Protein AF-0000000080889566 (afdb_homodimer)

Radius of gyration: 36.76 Å; Cα contacts (8 Å, |Δi|>4): 1237; chains: 2; bounding box: 112×109×106 Å

Secondary structure (DSSP, 8-state):
-----------------------------------------------SSTTGGGGHHHHHHHHHTTGGGSSTT--------------------TTS--PPPPPTTSPPBSS-EEEEEEE-SHHHHHHHHHHHHHT--TTSEEEEEEES--THHHHSPPBTTEEEEEE-S-SHHHHHHHHHHHHHHHGGGGTBSEEEEEETTEE-----TT----HHHHHHTT--SSEEEEES-EE-GGGSS-EE-TTEEEEEHHHHHHHTTTTS-S--SSHHHHHHHHHHHHHHHHHTT-EEEESSHHHHT-TTHHHH------SSTTTBTTB---HHHHSSEE-SS-SSHHHHHHHHHHHHHTT--SHHHHSTTHHHHHHHHHHHHHH--/-----------------------------------------------SSTTGGGTHHHHHHHHHTTGGGSS----------------------TTS--PPPPPTTSPPBSS-EEEEEEE-SHHHHHHHHHHHHHT--TTSEEEEEEES--THHHHSPPBTTEEEEEE-S-SHHHHHHHHHHHHHHHGGGGTBSEEEEEETTEE-----TT----HHHHHHTT--SSEEEEES-EE-GGGSS-EE-TTEEEEEHHHHHHHTTTTS-S--SSHHHHHHHHHHHHHHHHHTT-EEEESSHHHHT-TTHHHH------SSTTTBTTB---HHHHSSEE-SS-SSHHHHHHHHHHHHHTT--SHHHHSTTHHHHHHHHHHHHHHT-

Sequence (762 aa):
MMQETISRPAPTLELDDSAEPFSLHLKLRKRHFTLSAAPLLRKRRPQLLLGIMWSILILMTLYIFHRERTAASTTLSQIPDSPSTLNSTPKCDSSCNPMPLPNPDGTLDDRPLVLYVYHEDDISWDNAMFFLKHGLHDGADFIFIINGRSAFKSEIPVANHIMVIQRENTCFDIGAYGEVLRANTSALLYKYKRFILMNSSVRGPFMPTWSSECWTDAYLSKVTETNKLVGISMNCRGASDPHVQAMFLAIDRTGLEVLIDDVISPCFATFDDRIRAEINMTTAIIKAGYTVTAFMTAFSSDPDYTHKCDHKDILHNNSYYEMNIHPYESIFHRANRNIFPHQLKMLTKWHEKANYSSQPYCGINRRYRLYHQTFDEDEENMMQETISRPAPTLELDDSAEPFSLHLKLRKRHFTLSAAPLLRKRRPQLLLGIMWSILILMTLYIFHRERTAASTTLSQIPDSPSTLNSTPKCDSSCNPMPLPNPDGTLDDRPLVLYVYHEDDISWDNAMFFLKHGLHDGADFIFIINGRSAFKSEIPVANHIMVIQRENTCFDIGAYGEVLRANTSALLYKYKRFILMNSSVRGPFMPTWSSECWTDAYLSKVTETNKLVGISMNCRGASDPHVQAMFLAIDRTGLEVLIDDVISPCFATFDDRIRAEINMTTAIIKAGYTVTAFMTAFSSDPDYTHKCDHKDILHNNSYYEMNIHPYESIFHRANRNIFPHQLKMLTKWHEKANYSSQPYCGINRRYRLYHQTFDEDEEN

Nearest PDB structures (foldseek):
  4ayl-assembly1_A  TM=5.643E-01  e=6.181E-05  Bacteroides ovatus
  5ggi-assembly1_A  TM=5.517E-01  e=2.903E-04  Homo sapiens
  5ggi-assembly2_B  TM=5.570E-01  e=2.565E-04  Homo sapiens
  5vcr-assembly2_B  TM=5.645E-01  e=6.903E-04  Homo sapiens
  8gh9-assembly1_D  TM=4.490E-01  e=2.465E-01  Homo sapiens

Organism: NCBI:txid3140254

Solvent-accessible surface area (backbone atoms only — not comparable to full-atom values): 43291 Å² total; per-residue (Å²): 132,88,78,88,85,77,85,68,82,84,80,82,83,82,84,80,82,87,90,78,89,90,74,87,37,83,35,64,69,20,79,32,86,64,82,83,74,79,73,67,82,74,83,76,72,87,70,75,72,87,62,68,71,69,66,61,65,62,61,60,67,62,57,67,73,61,61,81,71,65,72,86,67,70,83,80,66,82,72,80,72,77,72,74,78,75,73,65,64,79,74,55,55,91,80,35,60,78,75,70,67,44,40,90,85,64,49,60,38,88,47,32,37,36,41,38,34,36,54,88,46,74,63,24,49,54,19,44,54,47,21,66,62,27,49,53,40,72,36,34,34,37,37,39,35,32,34,37,88,58,74,63,67,77,70,55,73,91,47,95,51,42,40,53,41,58,43,73,71,54,26,60,64,60,19,45,52,24,51,63,45,48,37,80,85,27,21,51,58,48,22,29,44,34,38,33,44,32,36,27,56,36,32,35,66,38,73,39,73,59,63,74,72,24,73,69,54,36,48,46,69,61,42,48,98,55,25,33,39,32,22,43,37,61,30,14,51,58,54,48,72,44,19,45,45,70,60,34,33,25,31,30,42,72,41,44,62,72,31,47,78,72,47,27,46,55,68,36,88,42,70,67,52,45,51,49,33,38,37,41,48,39,49,50,44,43,74,73,72,31,44,70,50,39,30,38,58,69,46,56,29,33,97,58,30,78,79,64,42,48,51,47,66,30,86,30,58,46,43,40,91,75,30,61,82,48,43,56,44,40,30,48,28,70,59,80,51,59,46,55,51,67,59,54,51,51,53,51,50,26,42,58,56,45,61,50,56,30,36,76,44,36,16,66,66,27,61,53,45,66,52,42,60,57,44,54,59,52,70,75,98,139,93,80,75,91,92,94,88,91,80,85,88,82,87,78,91,84,82,87,78,89,88,78,88,72,90,77,84,90,72,88,38,87,56,52,57,52,44,72,54,85,77,84,71,74,90,72,73,74,86,62,68,73,69,64,61,67,63,59,63,68,60,59,68,73,62,61,82,69,67,70,88,68,70,81,84,66,82,73,79,74,75,72,74,78,77,71,66,64,79,73,56,57,89,80,35,61,78,74,70,67,44,41,92,84,64,50,61,39,87,48,32,38,35,39,38,35,36,54,87,46,74,62,23,50,54,20,44,54,47,21,65,61,27,48,50,40,73,38,35,34,38,37,38,37,32,35,36,89,59,76,61,69,77,71,55,73,90,46,96,50,44,42,53,42,57,44,71,73,55,26,61,64,59,20,46,52,24,51,62,44,47,38,81,83,26,23,52,59,48,20,29,44,35,39,34,41,32,36,26,54,36,32,36,66,38,72,40,74,58,62,73,71,24,71,70,53,38,48,46,68,60,42,46,98,55,26,32,38,30,22,42,39,61,30,15,51,58,54,48,74,43,17,46,46,70,60,36,34,24,30,30,41,72,40,42,63,72,31,47,79,71,47,28,46,55,70,37,88,45,70,68,54,45,52,48,33,37,38,42,49,39,49,51,44,44,73,73,72,32,43,71,51,38,28,39,58,69,45,56,30,32,96,57,31,79,79,65,42,48,52,47,66,31,85,31,59,46,42,38,89,73,30,62,82,49,42,55,45,40,29,48,28,72,61,80,51,59,46,56,51,67,59,54,52,51,54,50,51,28,42,59,57,45,61,51,57,30,36,75,44,37,16,66,66,27,62,55,46,64,51,40,59,58,44,53,58,52,69,76,96

Structure (mmCIF, N/CA/C/O backbone):
data_AF-0000000080889566-model_v1
#
loop_
_entity.id
_entity.type
_entity.pdbx_description
1 polymer 'Uncharacterized protein'
#
loop_
_atom_site.group_PDB
_atom_site.id
_atom_site.type_symbol
_atom_site.label_atom_id
_atom_site.label_alt_id
_atom_site.label_comp_id
_atom_site.label_asym_id
_atom_site.label_entity_id
_atom_site.label_seq_id
_atom_site.pdbx_PDB_ins_code
_atom_site.Cartn_x
_atom_site.Cartn_y
_atom_site.Cartn_z
_atom_site.occupancy
_atom_site.B_iso_or_equiv
_atom_site.auth_seq_id
_atom_site.auth_comp_id
_atom_site.auth_asym_id
_atom_site.auth_atom_id
_atom_site.pdbx_PDB_model_num
ATOM 1 N N . MET A 1 1 ? -56.469 39.688 17.547 1 18.39 1 MET A N 1
ATOM 2 C CA . MET A 1 1 ? -57.312 39.156 16.484 1 18.39 1 MET A CA 1
ATOM 3 C C . MET A 1 1 ? -56.969 39.781 15.133 1 18.39 1 MET A C 1
ATOM 5 O O . MET A 1 1 ? -57.438 39.312 14.094 1 18.39 1 MET A O 1
ATOM 9 N N . MET A 1 2 ? -56.375 40.969 14.984 1 18.41 2 MET A N 1
ATOM 10 C CA . MET A 1 2 ? -56.844 41.656 13.781 1 18.41 2 MET A CA 1
ATOM 11 C C . MET A 1 2 ? -56.281 41.031 12.523 1 18.41 2 MET A C 1
ATOM 13 O O . MET A 1 2 ? -55.281 40.25 12.602 1 18.41 2 MET A O 1
ATOM 17 N N . GLN A 1 3 ? -56.094 41.75 11.258 1 16.92 3 GLN A N 1
ATOM 18 C CA . GLN A 1 3 ? -56.656 41.938 9.914 1 16.92 3 GLN A CA 1
ATOM 19 C C . GLN A 1 3 ? -55.625 41.594 8.844 1 16.92 3 GLN A C 1
ATOM 21 O O . GLN A 1 3 ? -55.969 41.375 7.684 1 16.92 3 GLN A O 1
ATOM 26 N N . GLU A 1 4 ? -54.219 41.531 9.008 1 19.59 4 GLU A N 1
ATOM 27 C CA . GLU A 1 4 ? -53.656 42.188 7.836 1 19.59 4 GLU A CA 1
ATOM 28 C C . GLU A 1 4 ? -54 41.406 6.559 1 19.59 4 GLU A C 1
ATOM 30 O O . GLU A 1 4 ? -54.375 40.25 6.613 1 19.59 4 GLU A O 1
ATOM 35 N N . THR A 1 5 ? -53.094 41.594 5.441 1 19.69 5 THR A N 1
ATOM 36 C CA . THR A 1 5 ? -53 42.062 4.062 1 19.69 5 THR A CA 1
ATOM 37 C C . THR A 1 5 ? -53.031 40.875 3.086 1 19.69 5 THR A C 1
ATOM 39 O O . THR A 1 5 ? -52.125 40.031 3.117 1 19.69 5 THR A O 1
ATOM 42 N N . ILE A 1 6 ? -54.125 40.531 2.357 1 19.42 6 ILE A N 1
ATOM 43 C CA . ILE A 1 6 ? -54.562 39.438 1.501 1 19.42 6 ILE A CA 1
ATOM 44 C C . ILE A 1 6 ? -53.969 39.625 0.106 1 19.42 6 ILE A C 1
ATOM 46 O O . ILE A 1 6 ? -54.312 38.875 -0.823 1 19.42 6 ILE A O 1
ATOM 50 N N . SER A 1 7 ? -52.781 40.312 -0.107 1 17.02 7 SER A N 1
ATOM 51 C CA . SER A 1 7 ? -52.656 40.781 -1.488 1 17.02 7 SER A CA 1
ATOM 52 C C . SER A 1 7 ? -52.469 39.625 -2.449 1 17.02 7 SER A C 1
ATOM 54 O O . SER A 1 7 ? -51.469 38.906 -2.385 1 17.02 7 SER A O 1
ATOM 56 N N . ARG A 1 8 ? -53.469 39.062 -3.154 1 19.05 8 ARG A N 1
ATOM 57 C CA . ARG A 1 8 ? -53.594 37.906 -3.992 1 19.05 8 ARG A CA 1
ATOM 58 C C . ARG A 1 8 ? -53.156 38.156 -5.418 1 19.05 8 ARG A C 1
ATOM 60 O O . ARG A 1 8 ? -53.281 37.312 -6.297 1 19.05 8 ARG A O 1
ATOM 67 N N . PRO A 1 9 ? -52.219 39.25 -5.773 1 19.48 9 PRO A N 1
ATOM 68 C CA . PRO A 1 9 ? -52.719 39.656 -7.09 1 19.48 9 PRO A CA 1
ATOM 69 C C . PRO A 1 9 ? -52.688 38.5 -8.102 1 19.48 9 PRO A C 1
ATOM 71 O O . PRO A 1 9 ? -52.094 37.469 -7.855 1 19.48 9 PRO A O 1
ATOM 74 N N . ALA A 1 10 ? -52.688 38.969 -9.5 1 19.92 10 ALA A N 1
ATOM 75 C CA . ALA A 1 10 ? -53.375 38.781 -10.766 1 19.92 10 ALA A CA 1
ATOM 76 C C . ALA A 1 10 ? -52.656 37.75 -11.633 1 19.92 10 ALA A C 1
ATOM 78 O O . ALA A 1 10 ? -51.469 37.562 -11.5 1 19.92 10 ALA A O 1
ATOM 79 N N . PRO A 1 11 ? -53.281 37.188 -12.648 1 19.91 11 PRO A N 1
ATOM 80 C CA . PRO A 1 11 ? -53.312 35.938 -13.43 1 19.91 11 PRO A CA 1
ATOM 81 C C . PRO A 1 11 ? -52.344 35.938 -14.602 1 19.91 11 PRO A C 1
ATOM 83 O O . PRO A 1 11 ? -52.094 34.906 -15.219 1 19.91 11 PRO A O 1
ATOM 86 N N . THR A 1 12 ? -51.312 36.938 -14.781 1 19.17 12 THR A N 1
ATOM 87 C CA . THR A 1 12 ? -51.312 37.219 -16.219 1 19.17 12 THR A CA 1
ATOM 88 C C . THR A 1 12 ? -50.906 36 -17 1 19.17 12 THR A C 1
ATOM 90 O O . THR A 1 12 ? -50.188 35.125 -16.484 1 19.17 12 THR A O 1
ATOM 93 N N . LEU A 1 13 ? -51.125 36.094 -18.453 1 17.56 13 LEU A N 1
ATOM 94 C CA . LEU A 1 13 ? -51.406 35.312 -19.656 1 17.56 13 LEU A CA 1
ATOM 95 C C . LEU A 1 13 ? -50.125 34.812 -20.281 1 17.56 13 LEU A C 1
ATOM 97 O O . LEU A 1 13 ? -49.219 35.562 -20.594 1 17.56 13 LEU A O 1
ATOM 101 N N . GLU A 1 14 ? -49.688 33.594 -20.031 1 19.41 14 GLU A N 1
ATOM 102 C CA . GLU A 1 14 ? -48.594 32.781 -20.594 1 19.41 14 GLU A CA 1
ATOM 103 C C . GLU A 1 14 ? -48.781 32.594 -22.094 1 19.41 14 GLU A C 1
ATOM 105 O O . GLU A 1 14 ? -49.688 31.891 -22.531 1 19.41 14 GLU A O 1
ATOM 110 N N . LEU A 1 15 ? -48.5 33.781 -22.812 1 17 15 LEU A N 1
ATOM 111 C CA . LEU A 1 15 ? -48.688 33.625 -24.25 1 17 15 LEU A CA 1
ATOM 112 C C . LEU A 1 15 ? -47.812 32.469 -24.766 1 17 15 LEU A C 1
ATOM 114 O O . LEU A 1 15 ? -46.688 32.312 -24.328 1 17 15 LEU A O 1
ATOM 118 N N . ASP A 1 16 ? -48.406 31.656 -25.578 1 17.31 16 ASP A N 1
ATOM 119 C CA . ASP A 1 16 ? -48.312 30.359 -26.234 1 17.31 16 ASP A CA 1
ATOM 120 C C . ASP A 1 16 ? -47.188 30.328 -27.281 1 17.31 16 ASP A C 1
ATOM 122 O O . ASP A 1 16 ? -46.312 29.484 -27.234 1 17.31 16 ASP A O 1
ATOM 126 N N . ASP A 1 17 ? -47.625 30.578 -28.516 1 17.06 17 ASP A N 1
ATOM 127 C CA . ASP A 1 17 ? -47.688 29.641 -29.625 1 17.06 17 ASP A CA 1
ATOM 128 C C . ASP A 1 17 ? -46.438 29.734 -30.5 1 17.06 17 ASP A C 1
ATOM 130 O O . ASP A 1 17 ? -45.844 28.719 -30.828 1 17.06 17 ASP A O 1
ATOM 134 N N . SER A 1 18 ? -46.25 30.828 -31.469 1 16.39 18 SER A N 1
ATOM 135 C CA . SER A 1 18 ? -46.406 30.547 -32.906 1 16.39 18 SER A CA 1
ATOM 136 C C . SER A 1 18 ? -45.062 30.219 -33.562 1 16.39 18 SER A C 1
ATOM 138 O O . SER A 1 18 ? -44 30.438 -32.969 1 16.39 18 SER A O 1
ATOM 140 N N . ALA A 1 19 ? -44.875 30.781 -34.969 1 16.67 19 ALA A N 1
ATOM 141 C CA . ALA A 1 19 ? -44.781 30.219 -36.312 1 16.67 19 ALA A CA 1
ATOM 142 C C . ALA A 1 19 ? -43.312 30 -36.719 1 16.67 19 ALA A C 1
ATOM 144 O O . ALA A 1 19 ? -42.406 30.578 -36.125 1 16.67 19 ALA A O 1
ATOM 145 N N . GLU A 1 20 ? -42.969 30.328 -38 1 16.78 20 GLU A N 1
ATOM 146 C CA . GLU A 1 20 ? -42.656 29.5 -39.188 1 16.78 20 GLU A CA 1
ATOM 147 C C . GLU A 1 20 ? -41.188 29.703 -39.594 1 16.78 20 GLU A C 1
ATOM 149 O O . GLU A 1 20 ? -40.5 28.734 -39.938 1 16.78 20 GLU A O 1
ATOM 154 N N . PRO A 1 21 ? -40.375 30.969 -39.656 1 17.92 21 PRO A N 1
ATOM 155 C CA . PRO A 1 21 ? -40.156 31.172 -41.094 1 17.92 21 PRO A CA 1
ATOM 156 C C . PRO A 1 21 ? -39 30.312 -41.625 1 17.92 21 PRO A C 1
ATOM 158 O O . PRO A 1 21 ? -38.188 29.797 -40.844 1 17.92 21 PRO A O 1
ATOM 161 N N . PHE A 1 22 ? -38.688 30.516 -43.062 1 17.95 22 PHE A N 1
ATOM 162 C CA . PHE A 1 22 ? -38.375 29.953 -44.344 1 17.95 22 PHE A CA 1
ATOM 163 C C . PHE A 1 22 ? -36.875 29.859 -44.531 1 17.95 22 PHE A C 1
ATOM 165 O O . PHE A 1 22 ? -36.094 30.547 -43.844 1 17.95 22 PHE A O 1
ATOM 172 N N . SER A 1 23 ? -36.375 29.359 -45.781 1 16.94 23 SER A N 1
ATOM 173 C CA . SER A 1 23 ? -35.594 28.438 -46.594 1 16.94 23 SER A CA 1
ATOM 174 C C . SER A 1 23 ? -34.344 29.125 -47.156 1 16.94 23 SER A C 1
ATOM 176 O O . SER A 1 23 ? -33.469 28.469 -47.719 1 16.94 23 SER A O 1
ATOM 178 N N . LEU A 1 24 ? -33.875 30.469 -46.875 1 16.72 24 LEU A N 1
ATOM 179 C CA . LEU A 1 24 ? -33.344 30.938 -48.125 1 16.72 24 LEU A CA 1
ATOM 180 C C . LEU A 1 24 ? -32 30.234 -48.469 1 16.72 24 LEU A C 1
ATOM 182 O O . LEU A 1 24 ? -31.141 30.094 -47.594 1 16.72 24 LEU A O 1
ATOM 186 N N . HIS A 1 25 ? -31.828 29.766 -49.812 1 17.77 25 HIS A N 1
ATOM 187 C CA . HIS A 1 25 ? -31.094 28.938 -50.75 1 17.77 25 HIS A CA 1
ATOM 188 C C . HIS A 1 25 ? -29.797 29.625 -51.188 1 17.77 25 HIS A C 1
ATOM 190 O O . HIS A 1 25 ? -29.094 29.125 -52.062 1 17.77 25 HIS A O 1
ATOM 196 N N . LEU A 1 26 ? -29.125 30.641 -50.531 1 16.47 26 LEU A N 1
ATOM 197 C CA . LEU A 1 26 ? -28.328 31.312 -51.562 1 16.47 26 LEU A CA 1
ATOM 198 C C . LEU A 1 26 ? -27.141 30.453 -51.969 1 16.47 26 LEU A C 1
ATOM 200 O O . LEU A 1 26 ? -26.344 30.047 -51.125 1 16.47 26 LEU A O 1
ATOM 204 N N . LYS A 1 27 ? -27.047 30.016 -53.281 1 17.12 27 LYS A N 1
ATOM 205 C CA . LYS A 1 27 ? -26.219 29.188 -54.156 1 17.12 27 LYS A CA 1
ATOM 206 C C . LYS A 1 27 ? -24.922 29.906 -54.531 1 17.12 27 LYS A C 1
ATOM 208 O O . LYS A 1 27 ? -24.812 30.422 -55.625 1 17.12 27 LYS A O 1
ATOM 213 N N . LEU A 1 28 ? -24.328 30.844 -53.75 1 16.27 28 LEU A N 1
ATOM 214 C CA . LEU A 1 28 ? -23.391 31.625 -54.562 1 16.27 28 LEU A CA 1
ATOM 215 C C . LEU A 1 28 ? -22.312 30.75 -55.156 1 16.27 28 LEU A C 1
ATOM 217 O O . LEU A 1 28 ? -21.938 29.719 -54.562 1 16.27 28 LEU A O 1
ATOM 221 N N . ARG A 1 29 ? -21.703 31.281 -56.312 1 16.41 29 ARG A N 1
ATOM 222 C CA . ARG A 1 29 ? -21.016 31.078 -57.594 1 16.41 29 ARG A CA 1
ATOM 223 C C . ARG A 1 29 ? -19.516 30.891 -57.375 1 16.41 29 ARG A C 1
ATOM 225 O O . ARG A 1 29 ? -18.891 31.656 -56.656 1 16.41 29 ARG A O 1
ATOM 232 N N . LYS A 1 30 ? -18.953 29.828 -57.875 1 17.84 30 LYS A N 1
ATOM 233 C CA . LYS A 1 30 ? -17.703 29.062 -57.844 1 17.84 30 LYS A CA 1
ATOM 234 C C . LYS A 1 30 ? -16.609 29.766 -58.625 1 17.84 30 LYS A C 1
ATOM 236 O O . LYS A 1 30 ? -15.68 29.125 -59.125 1 17.84 30 LYS A O 1
ATOM 241 N N . ARG A 1 31 ? -16.516 31.188 -58.719 1 17.89 31 ARG A N 1
ATOM 242 C CA . ARG A 1 31 ? -15.656 31.531 -59.844 1 17.89 31 ARG A CA 1
ATOM 243 C C . ARG A 1 31 ? -14.227 31.062 -59.594 1 17.89 31 ARG A C 1
ATOM 245 O O . ARG A 1 31 ? -13.742 31.078 -58.469 1 17.89 31 ARG A O 1
ATOM 252 N N . HIS A 1 32 ? -13.562 30.516 -60.656 1 19.44 32 HIS A N 1
ATOM 253 C CA . HIS A 1 32 ? -12.461 29.641 -61.062 1 19.44 32 HIS A CA 1
ATOM 254 C C . HIS A 1 32 ? -11.133 30.391 -61.031 1 19.44 32 HIS A C 1
ATOM 256 O O . HIS A 1 32 ? -10.078 29.812 -61.281 1 19.44 32 HIS A O 1
ATOM 262 N N . PHE A 1 33 ? -10.906 31.672 -60.344 1 18.86 33 PHE A N 1
ATOM 263 C CA . PHE A 1 33 ? -9.789 32.312 -61.031 1 18.86 33 PHE A CA 1
ATOM 264 C C . PHE A 1 33 ? -8.492 31.531 -60.812 1 18.86 33 PHE A C 1
ATOM 266 O O . PHE A 1 33 ? -8.266 31.016 -59.719 1 18.86 33 PHE A O 1
ATOM 273 N N . THR A 1 34 ? -7.758 31.203 -61.906 1 19.53 34 THR A N 1
ATOM 274 C CA . THR A 1 34 ? -6.699 30.344 -62.438 1 19.53 34 THR A CA 1
ATOM 275 C C . THR A 1 34 ? -5.328 30.844 -61.969 1 19.53 34 THR A C 1
ATOM 277 O O . THR A 1 34 ? -4.328 30.125 -62.094 1 19.53 34 THR A O 1
ATOM 280 N N . LEU A 1 35 ? -5.141 32 -61.188 1 19.78 35 LEU A N 1
ATOM 281 C CA . LEU A 1 35 ? -3.895 32.625 -61.625 1 19.78 35 LEU A CA 1
ATOM 282 C C . LEU A 1 35 ? -2.699 31.75 -61.281 1 19.78 35 LEU A C 1
ATOM 284 O O . LEU A 1 35 ? -2.734 31.016 -60.281 1 19.78 35 LEU A O 1
ATOM 288 N N . SER A 1 36 ? -1.667 31.75 -62.188 1 20.41 36 SER A N 1
ATOM 289 C CA . SER A 1 36 ? -0.451 31.125 -62.688 1 20.41 36 SER A CA 1
ATOM 290 C C . SER A 1 36 ? 0.721 31.328 -61.75 1 20.41 36 SER A C 1
ATOM 292 O O . SER A 1 36 ? 1.081 32.469 -61.438 1 20.41 36 SER A O 1
ATOM 294 N N . ALA A 1 37 ? 0.915 30.406 -60.75 1 19.59 37 ALA A N 1
ATOM 295 C CA . ALA A 1 37 ? 1.68 30.328 -59.5 1 19.59 37 ALA A CA 1
ATOM 296 C C . ALA A 1 37 ? 3.176 30.203 -59.781 1 19.59 37 ALA A C 1
ATOM 298 O O . ALA A 1 37 ? 3.879 29.422 -59.125 1 19.59 37 ALA A O 1
ATOM 299 N N . ALA A 1 38 ? 3.652 30.797 -60.875 1 21.91 38 ALA A N 1
ATOM 300 C CA . ALA A 1 38 ? 4.938 30.203 -61.25 1 21.91 38 ALA A CA 1
ATOM 301 C C . ALA A 1 38 ? 6.012 30.562 -60.219 1 21.91 38 ALA A C 1
ATOM 303 O O . ALA A 1 38 ? 6.492 31.703 -60.156 1 21.91 38 ALA A O 1
ATOM 304 N N . PRO A 1 39 ? 5.797 30.203 -58.844 1 20.19 39 PRO A N 1
ATOM 305 C CA . PRO A 1 39 ? 6.594 30.922 -57.875 1 20.19 39 PRO A CA 1
ATOM 306 C C . PRO A 1 39 ? 8.062 30.5 -57.875 1 20.19 39 PRO A C 1
ATOM 308 O O . PRO A 1 39 ? 8.383 29.344 -57.562 1 20.19 39 PRO A O 1
ATOM 311 N N . LEU A 1 40 ? 8.758 30.906 -58.875 1 20.17 40 LEU A N 1
ATOM 312 C CA . LEU A 1 40 ? 10.141 30.484 -59.062 1 20.17 40 LEU A CA 1
ATOM 313 C C . LEU A 1 40 ? 11.016 30.891 -57.906 1 20.17 40 LEU A C 1
ATOM 315 O O . LEU A 1 40 ? 12.219 30.594 -57.875 1 20.17 40 LEU A O 1
ATOM 319 N N . LEU A 1 41 ? 10.523 31.75 -57 1 19.66 41 LEU A N 1
ATOM 320 C CA . LEU A 1 41 ? 11.555 32.625 -56.5 1 19.66 41 LEU A CA 1
ATOM 321 C C . LEU A 1 41 ? 12.594 31.875 -55.688 1 19.66 41 LEU A C 1
ATOM 323 O O . LEU A 1 41 ? 12.242 31.125 -54.781 1 19.66 41 LEU A O 1
ATOM 327 N N . ARG A 1 42 ? 13.773 31.859 -56.25 1 19.77 42 ARG A N 1
ATOM 328 C CA . ARG A 1 42 ? 15.133 31.391 -56 1 19.77 42 ARG A CA 1
ATOM 329 C C . ARG A 1 42 ? 15.609 31.766 -54.594 1 19.77 42 ARG A C 1
ATOM 331 O O . ARG A 1 42 ? 15.266 32.844 -54.094 1 19.77 42 ARG A O 1
ATOM 338 N N . LYS A 1 43 ? 16.234 30.812 -53.875 1 22.14 43 LYS A N 1
ATOM 339 C CA . LYS A 1 43 ? 16.656 30.359 -52.562 1 22.14 43 LYS A CA 1
ATOM 340 C C . LYS A 1 43 ? 17.719 31.281 -52 1 22.14 43 LYS A C 1
ATOM 342 O O . LYS A 1 43 ? 18.344 30.969 -50.969 1 22.14 43 LYS A O 1
ATOM 347 N N . ARG A 1 44 ? 17.969 32.531 -52.75 1 20.69 44 ARG A N 1
ATOM 348 C CA . ARG A 1 44 ? 19.344 32.906 -52.438 1 20.69 44 ARG A CA 1
ATOM 349 C C . ARG A 1 44 ? 19.5 33.188 -50.938 1 20.69 44 ARG A C 1
ATOM 351 O O . ARG A 1 44 ? 18.531 33.5 -50.25 1 20.69 44 ARG A O 1
ATOM 358 N N . ARG A 1 45 ? 20.766 33.281 -50.406 1 22.56 45 ARG A N 1
ATOM 359 C CA . ARG A 1 45 ? 21.672 33.062 -49.281 1 22.56 45 ARG A CA 1
ATOM 360 C C . ARG A 1 45 ? 21.641 34.281 -48.344 1 22.56 45 ARG A C 1
ATOM 362 O O . ARG A 1 45 ? 22.453 34.344 -47.406 1 22.56 45 ARG A O 1
ATOM 369 N N . PRO A 1 46 ? 20.484 35.156 -48.281 1 25.83 46 PRO A N 1
ATOM 370 C CA . PRO A 1 46 ? 20.906 36.469 -47.781 1 25.83 46 PRO A CA 1
ATOM 371 C C . PRO A 1 46 ? 21.344 36.438 -46.344 1 25.83 46 PRO A C 1
ATOM 373 O O . PRO A 1 46 ? 20.5 36.344 -45.438 1 25.83 46 PRO A O 1
ATOM 376 N N . GLN A 1 47 ? 22.406 35.625 -45.938 1 24.97 47 GLN A N 1
ATOM 377 C CA . GLN A 1 47 ? 22.891 35.406 -44.562 1 24.97 47 GLN A CA 1
ATOM 378 C C . GLN A 1 47 ? 23.188 36.719 -43.875 1 24.97 47 GLN A C 1
ATOM 380 O O . GLN A 1 47 ? 23.281 36.75 -42.656 1 24.97 47 GLN A O 1
ATOM 385 N N . LEU A 1 48 ? 23.766 37.688 -44.594 1 25.59 48 LEU A N 1
ATOM 386 C CA . LEU A 1 48 ? 24.781 38.562 -44 1 25.59 48 LEU A CA 1
ATOM 387 C C . LEU A 1 48 ? 24.141 39.531 -43 1 25.59 48 LEU A C 1
ATOM 389 O O . LEU A 1 48 ? 24.719 39.812 -41.969 1 25.59 48 LEU A O 1
ATOM 393 N N . LEU A 1 49 ? 23.047 40.25 -43.438 1 24.34 49 LEU A N 1
ATOM 394 C CA . LEU A 1 49 ? 23 41.625 -43.031 1 24.34 49 LEU A CA 1
ATOM 395 C C . LEU A 1 49 ? 22.484 41.781 -41.594 1 24.34 49 LEU A C 1
ATOM 397 O O . LEU A 1 49 ? 22.719 42.812 -40.969 1 24.34 49 LEU A O 1
ATOM 401 N N . LEU A 1 50 ? 21.594 40.844 -41.062 1 28.62 50 LEU A N 1
ATOM 402 C CA . LEU A 1 50 ? 20.766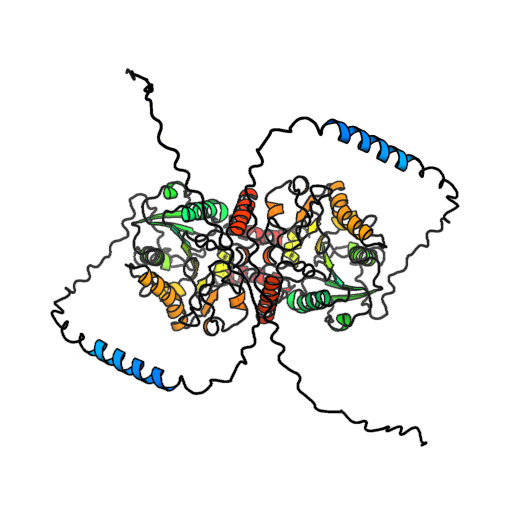 41.469 -40.031 1 28.62 50 LEU A CA 1
ATOM 403 C C . LEU A 1 50 ? 21.484 41.531 -38.719 1 28.62 50 LEU A C 1
ATOM 405 O O . LEU A 1 50 ? 21.359 40.625 -37.875 1 28.62 50 LEU A O 1
ATOM 409 N N . GLY A 1 51 ? 22.828 41.469 -38.688 1 27.41 51 GLY A N 1
ATOM 410 C CA . GLY A 1 51 ? 23.641 41.5 -37.469 1 27.41 51 GLY A CA 1
ATOM 411 C C . GLY A 1 51 ? 23.5 42.812 -36.688 1 27.41 51 GLY A C 1
ATOM 412 O O . GLY A 1 51 ? 23.516 42.812 -35.469 1 27.41 51 GLY A O 1
ATOM 413 N N . ILE A 1 52 ? 23.547 43.938 -37.406 1 30.81 52 ILE A N 1
ATOM 414 C CA . ILE A 1 52 ? 23.938 45.219 -36.875 1 30.81 52 ILE A CA 1
ATOM 415 C C . ILE A 1 52 ? 22.844 45.75 -35.938 1 30.81 52 ILE A C 1
ATOM 417 O O . ILE A 1 52 ? 23.141 46.344 -34.906 1 30.81 52 ILE A O 1
ATOM 421 N N . MET A 1 53 ? 21.516 45.469 -36.25 1 29.22 53 MET A N 1
ATOM 422 C CA . MET A 1 53 ? 20.547 46.344 -35.594 1 29.22 53 MET A CA 1
ATOM 423 C C . MET A 1 53 ? 20.297 45.938 -34.156 1 29.22 53 MET A C 1
ATOM 425 O O . MET A 1 53 ? 19.578 46.594 -33.438 1 29.22 53 MET A O 1
ATOM 429 N N . TRP A 1 54 ? 20.719 44.719 -33.781 1 31.2 54 TRP A N 1
ATOM 430 C CA . TRP A 1 54 ? 20.266 44.219 -32.469 1 31.2 54 TRP A CA 1
ATOM 431 C C . TRP A 1 54 ? 21.031 44.906 -31.344 1 31.2 54 TRP A C 1
ATOM 433 O O . TRP A 1 54 ? 20.703 44.75 -30.172 1 31.2 54 TRP A O 1
ATOM 443 N N . SER A 1 55 ? 22.219 45.531 -31.625 1 34.78 55 SER A N 1
ATOM 444 C CA . SER A 1 55 ? 23.047 46.156 -30.578 1 34.78 55 SER A CA 1
ATOM 445 C C . SER A 1 55 ? 22.344 47.344 -29.922 1 34.78 55 SER A C 1
ATOM 447 O O . SER A 1 55 ? 22.625 47.656 -28.781 1 34.78 55 SER A O 1
ATOM 449 N N . ILE A 1 56 ? 21.594 48.125 -30.766 1 37.41 56 ILE A N 1
ATOM 450 C CA . ILE A 1 56 ? 21.156 49.438 -30.312 1 37.41 56 ILE A CA 1
ATOM 451 C C . ILE A 1 56 ? 20.062 49.281 -29.25 1 37.41 56 ILE A C 1
ATOM 453 O O . ILE A 1 56 ? 20.047 50.031 -28.266 1 37.41 56 ILE A O 1
ATOM 457 N N . LEU A 1 57 ? 19.156 48.25 -29.375 1 34.59 57 LEU A N 1
ATOM 458 C CA . LEU A 1 57 ? 17.969 48.312 -28.531 1 34.59 57 LEU A CA 1
ATOM 459 C C . LEU A 1 57 ? 18.297 47.938 -27.094 1 34.59 57 LEU A C 1
ATOM 461 O O . LEU A 1 57 ? 17.531 48.188 -26.172 1 34.59 57 LEU A O 1
ATOM 465 N N . ILE A 1 58 ? 19.453 47.25 -26.828 1 37.34 58 ILE A N 1
ATOM 466 C CA . ILE A 1 58 ? 19.844 46.906 -25.469 1 37.34 58 ILE A CA 1
ATOM 467 C C . ILE A 1 58 ? 20.125 48.156 -24.656 1 37.34 58 ILE A C 1
ATOM 469 O O . ILE A 1 58 ? 19.75 48.25 -23.484 1 37.34 58 ILE A O 1
ATOM 473 N N . LEU A 1 59 ? 20.672 49.219 -25.266 1 37.5 59 LEU A N 1
ATOM 474 C CA . LEU A 1 59 ? 21.156 50.375 -24.547 1 37.5 59 LEU A CA 1
ATOM 475 C C . LEU A 1 59 ? 20 51.188 -23.984 1 37.5 59 LEU A C 1
ATOM 477 O O . LEU A 1 59 ? 20.109 51.812 -22.922 1 37.5 59 LEU A O 1
ATOM 481 N N . MET A 1 60 ? 18.875 51.281 -24.719 1 33.25 60 MET A N 1
ATOM 482 C CA . MET A 1 60 ? 17.828 52.219 -24.312 1 33.25 60 MET A CA 1
ATOM 483 C C . MET A 1 60 ? 17.125 51.719 -23.062 1 33.25 60 MET A C 1
ATOM 485 O O . MET A 1 60 ? 16.609 52.531 -22.281 1 33.25 60 MET A O 1
ATOM 489 N N . THR A 1 61 ? 16.859 50.406 -22.938 1 32.84 61 THR A N 1
ATOM 490 C CA . THR A 1 61 ? 16 50.031 -21.812 1 32.84 61 THR A CA 1
ATOM 491 C C . THR A 1 61 ? 16.75 50.156 -20.484 1 32.84 61 THR A C 1
ATOM 493 O O . THR A 1 61 ? 16.125 50.156 -19.422 1 32.84 61 THR A O 1
ATOM 496 N N . LEU A 1 62 ? 18.078 50.281 -20.453 1 36.31 62 LEU A N 1
ATOM 497 C CA . LEU A 1 62 ? 18.812 50.5 -19.203 1 36.31 62 LEU A CA 1
ATOM 498 C C . LEU A 1 62 ? 18.469 51.844 -18.609 1 36.31 62 LEU A C 1
ATOM 500 O O . LEU A 1 62 ? 18.547 52.031 -17.391 1 36.31 62 LEU A O 1
ATOM 504 N N . TYR A 1 63 ? 18.234 52.812 -19.516 1 31.41 63 TYR A N 1
ATOM 505 C CA . TYR A 1 63 ? 18.141 54.188 -19.062 1 31.41 63 TYR A CA 1
ATOM 506 C C . TYR A 1 63 ? 16.922 54.406 -18.156 1 31.41 63 TYR A C 1
ATOM 508 O O . TYR A 1 63 ? 16.984 55.156 -17.203 1 31.41 63 TYR A O 1
ATOM 516 N N . ILE A 1 64 ? 15.773 53.844 -18.562 1 30.59 64 ILE A N 1
ATOM 517 C CA . ILE A 1 64 ? 14.539 54.281 -17.922 1 30.59 64 ILE A CA 1
ATOM 518 C C . ILE A 1 64 ? 14.508 53.812 -16.469 1 30.59 64 ILE A C 1
ATOM 520 O O . ILE A 1 64 ? 13.922 54.469 -15.609 1 30.59 64 ILE A O 1
ATOM 524 N N . PHE A 1 65 ? 15.227 52.719 -16.141 1 30.95 65 PHE A N 1
ATOM 525 C CA . PHE A 1 65 ? 14.992 52.219 -14.789 1 30.95 65 PHE A CA 1
ATOM 526 C C . PHE A 1 65 ? 15.766 53.062 -13.773 1 30.95 65 PHE A C 1
ATOM 528 O O . PHE A 1 65 ? 15.703 52.781 -12.57 1 30.95 65 PHE A O 1
ATOM 535 N N . HIS A 1 66 ? 16.656 53.938 -14.242 1 27.98 66 HIS A N 1
ATOM 536 C CA . HIS A 1 66 ? 17.438 54.625 -13.219 1 27.98 66 HIS A CA 1
ATOM 537 C C . HIS A 1 66 ? 16.578 55.562 -12.398 1 27.98 66 HIS A C 1
ATOM 539 O O . HIS A 1 66 ? 16.984 56 -11.312 1 27.98 66 HIS A O 1
ATOM 545 N N . ARG A 1 67 ? 15.641 56.219 -13.133 1 25.61 67 ARG A N 1
ATOM 546 C CA . ARG A 1 67 ? 15.211 57.469 -12.5 1 25.61 67 ARG A CA 1
ATOM 547 C C . ARG A 1 67 ? 14.516 57.188 -11.172 1 25.61 67 ARG A C 1
ATOM 549 O O . ARG A 1 67 ? 14.625 57.969 -10.234 1 25.61 67 ARG A O 1
ATOM 556 N N . GLU A 1 68 ? 13.547 56.375 -11.18 1 27.14 68 GLU A N 1
ATOM 557 C CA . GLU A 1 68 ? 12.547 56.656 -10.156 1 27.14 68 GLU A CA 1
ATOM 558 C C . GLU A 1 68 ? 13.031 56.25 -8.773 1 27.14 68 GLU A C 1
ATOM 560 O O . GLU A 1 68 ? 12.258 56.25 -7.812 1 27.14 68 GLU A O 1
ATOM 565 N N . ARG A 1 69 ? 14.289 55.906 -8.586 1 26.09 69 ARG A N 1
ATOM 566 C CA . ARG A 1 69 ? 14.625 55.344 -7.285 1 26.09 69 ARG A CA 1
ATOM 567 C C . ARG A 1 69 ? 14.633 56.438 -6.207 1 26.09 69 ARG A C 1
ATOM 569 O O . ARG A 1 69 ? 14.93 56.156 -5.043 1 26.09 69 ARG A O 1
ATOM 576 N N . THR A 1 70 ? 14.703 57.625 -6.672 1 23.48 70 THR A N 1
ATOM 577 C CA . THR A 1 70 ? 15.242 58.469 -5.621 1 23.48 70 THR A CA 1
ATOM 578 C C . THR A 1 70 ? 14.32 58.469 -4.402 1 23.48 70 THR A C 1
ATOM 580 O O . THR A 1 70 ? 14.797 58.438 -3.266 1 23.48 70 THR A O 1
ATOM 583 N N . ALA A 1 71 ? 13.164 59.188 -4.645 1 22.77 71 ALA A N 1
ATOM 584 C CA . ALA A 1 71 ? 12.711 60.156 -3.631 1 22.77 71 ALA A CA 1
ATOM 585 C C . ALA A 1 71 ? 12.172 59.438 -2.4 1 22.77 71 ALA A C 1
ATOM 587 O O . ALA A 1 71 ? 11.852 60.062 -1.392 1 22.77 71 ALA A O 1
ATOM 588 N N . ALA A 1 72 ? 11.594 58.25 -2.473 1 24.8 72 ALA A N 1
ATOM 589 C CA . ALA A 1 72 ? 10.641 58 -1.388 1 24.8 72 ALA A CA 1
ATOM 590 C C . ALA A 1 72 ? 11.375 57.75 -0.072 1 24.8 72 ALA A C 1
ATOM 592 O O . ALA A 1 72 ? 11.734 56.625 0.228 1 24.8 72 ALA A O 1
ATOM 593 N N . SER A 1 73 ? 12.492 58.438 0.212 1 24.19 73 SER A N 1
ATOM 594 C CA . SER A 1 73 ? 13.258 58.188 1.432 1 24.19 73 SER A CA 1
ATOM 595 C C . SER A 1 73 ? 12.398 58.438 2.674 1 24.19 73 SER A C 1
ATOM 597 O O . SER A 1 73 ? 12.859 58.188 3.797 1 24.19 73 SER A O 1
ATOM 599 N N . THR A 1 74 ? 11.398 59.344 2.496 1 22.59 74 THR A N 1
ATOM 600 C CA . THR A 1 74 ? 11.242 60.125 3.713 1 22.59 74 THR A CA 1
ATOM 601 C C . THR A 1 74 ? 10.922 59.219 4.902 1 22.59 74 THR A C 1
ATOM 603 O O . THR A 1 74 ? 11.578 59.312 5.945 1 22.59 74 THR A O 1
ATOM 606 N N . THR A 1 75 ? 9.578 59.375 5.391 1 22.08 75 THR A N 1
ATOM 607 C CA . THR A 1 75 ? 9.078 59.594 6.738 1 22.08 75 THR A CA 1
ATOM 608 C C . THR A 1 75 ? 8.953 58.312 7.516 1 22.08 75 THR A C 1
ATOM 610 O O . THR A 1 75 ? 8.016 57.531 7.289 1 22.08 75 THR A O 1
ATOM 613 N N . LEU A 1 76 ? 9.914 57.5 7.676 1 22.55 76 LEU A N 1
ATOM 614 C CA . LEU A 1 76 ? 9.875 56.25 8.445 1 22.55 76 LEU A CA 1
ATOM 615 C C . LEU A 1 76 ? 9.422 56.531 9.875 1 22.55 76 LEU A C 1
ATOM 617 O O . LEU A 1 76 ? 10.227 56.938 10.719 1 22.55 76 LEU A O 1
ATOM 621 N N . SER A 1 77 ? 8.406 57.406 10.039 1 22.14 77 SER A N 1
ATOM 622 C CA . SER A 1 77 ? 8.133 57.75 11.43 1 22.14 77 SER A CA 1
ATOM 623 C C . SER A 1 77 ? 8 56.5 12.281 1 22.14 77 SER A C 1
ATOM 625 O O . SER A 1 77 ? 7.836 55.406 11.758 1 22.14 77 SER A O 1
ATOM 627 N N . GLN A 1 78 ? 7.73 56.719 13.672 1 23.09 78 GLN A N 1
ATOM 628 C CA . GLN A 1 78 ? 7.82 56.062 14.969 1 23.09 78 GLN A CA 1
ATOM 629 C C . GLN A 1 78 ? 6.828 54.906 15.062 1 23.09 78 GLN A C 1
ATOM 631 O O . GLN A 1 78 ? 5.613 55.094 15.023 1 23.09 78 GLN A O 1
ATOM 636 N N . ILE A 1 79 ? 7.031 53.812 14.414 1 26.33 79 ILE A N 1
ATOM 637 C CA . ILE A 1 79 ? 6.09 52.719 14.617 1 26.33 79 ILE A CA 1
ATOM 638 C C . ILE A 1 79 ? 5.938 52.438 16.109 1 26.33 79 ILE A C 1
ATOM 640 O O . ILE A 1 79 ? 6.93 52.25 16.812 1 26.33 79 ILE A O 1
ATOM 644 N N . PRO A 1 80 ? 4.848 52.969 16.641 1 26.7 80 PRO A N 1
ATOM 645 C CA . PRO A 1 80 ? 4.66 52.719 18.078 1 26.7 80 PRO A CA 1
ATOM 646 C C . PRO A 1 80 ? 4.867 51.25 18.469 1 26.7 80 PRO A C 1
ATOM 648 O O . PRO A 1 80 ? 4.629 50.375 17.656 1 26.7 80 PRO A O 1
ATOM 651 N N . ASP A 1 81 ? 5.77 50.969 19.422 1 25.77 81 ASP A N 1
ATOM 652 C CA . ASP A 1 81 ? 6.355 49.781 20.016 1 25.77 81 ASP A CA 1
ATOM 653 C C . ASP A 1 81 ? 5.27 48.844 20.562 1 25.77 81 ASP A C 1
ATOM 655 O O . ASP A 1 81 ? 5.57 47.781 21.062 1 25.77 81 ASP A O 1
ATOM 659 N N . SER A 1 82 ? 4.094 49.375 21.031 1 26.95 82 SER A N 1
ATOM 660 C CA . SER A 1 82 ? 3.555 48.531 22.078 1 26.95 82 SER A CA 1
ATOM 661 C C . SER A 1 82 ? 3.082 47.188 21.516 1 26.95 82 SER A C 1
ATOM 663 O O . SER A 1 82 ? 2.197 47.156 20.656 1 26.95 82 SER A O 1
ATOM 665 N N . PRO A 1 83 ? 3.908 46.219 21.391 1 28.08 83 PRO A N 1
ATOM 666 C CA . PRO A 1 83 ? 3.416 44.938 20.906 1 28.08 83 PRO A CA 1
ATOM 667 C C . PRO A 1 83 ? 2.178 44.469 21.672 1 28.08 83 PRO A C 1
ATOM 669 O O . PRO A 1 83 ? 2.176 44.438 22.906 1 28.08 83 PRO A O 1
ATOM 672 N N . SER A 1 84 ? 0.968 44.875 21.25 1 28.38 84 SER A N 1
ATOM 673 C CA . SER A 1 84 ? -0.212 44.25 21.844 1 28.38 84 SER A CA 1
ATOM 674 C C . SER A 1 84 ? -0.01 42.75 22.031 1 28.38 84 SER A C 1
ATOM 676 O O . SER A 1 84 ? 0.365 42.062 21.094 1 28.38 84 SER A O 1
ATOM 678 N N . THR A 1 85 ? 0.39 42.312 23.203 1 31.09 85 THR A N 1
ATOM 679 C CA . THR A 1 85 ? 0.372 40.938 23.688 1 31.09 85 THR A CA 1
ATOM 680 C C . THR A 1 85 ? -0.907 40.219 23.25 1 31.09 85 THR A C 1
ATOM 682 O O . THR A 1 85 ? -1.987 40.5 23.781 1 31.09 85 THR A O 1
ATOM 685 N N . LEU A 1 86 ? -1.143 40.062 22 1 31.89 86 LEU A N 1
ATOM 686 C CA . LEU A 1 86 ? -2.213 39.188 21.5 1 31.89 86 LEU A CA 1
ATOM 687 C C . LEU A 1 86 ? -2.244 37.875 22.25 1 31.89 86 LEU A C 1
ATOM 689 O O . LEU A 1 86 ? -1.646 36.875 21.812 1 31.89 86 LEU A O 1
ATOM 693 N N . ASN A 1 87 ? -1.96 37.906 23.531 1 32.78 87 ASN A N 1
ATOM 694 C CA . ASN A 1 87 ? -2.281 36.719 24.328 1 32.78 87 ASN A CA 1
ATOM 695 C C . ASN A 1 87 ? -3.725 36.281 24.109 1 32.78 87 ASN A C 1
ATOM 697 O O . ASN A 1 87 ? -4.562 36.406 25 1 32.78 87 ASN A O 1
ATOM 701 N N . SER A 1 88 ? -4.402 36.656 23.016 1 32.47 88 SER A N 1
ATOM 702 C CA . SER A 1 88 ? -5.789 36.219 22.984 1 32.47 88 SER A CA 1
ATOM 703 C C . SER A 1 88 ? -5.879 34.688 22.953 1 32.47 88 SER A C 1
ATOM 705 O O . SER A 1 88 ? -5.363 34.062 22.031 1 32.47 88 SER A O 1
ATOM 707 N N . THR A 1 89 ? -6.039 34.062 24.062 1 38.56 89 THR A N 1
ATOM 708 C CA . THR A 1 89 ? -6.527 32.688 24.141 1 38.56 89 THR A CA 1
ATOM 709 C C . THR A 1 89 ? -7.602 32.438 23.078 1 38.56 89 THR A C 1
ATOM 711 O O . THR A 1 89 ? -8.508 33.25 22.906 1 38.56 89 THR A O 1
ATOM 714 N N . PRO A 1 90 ? -7.188 31.766 22.031 1 42.91 90 PRO A N 1
ATOM 715 C CA . PRO A 1 90 ? -8.312 31.484 21.141 1 42.91 90 PRO A CA 1
ATOM 716 C C . PRO A 1 90 ? -9.633 31.328 21.891 1 42.91 90 PRO A C 1
ATOM 718 O O . PRO A 1 90 ? -9.688 30.656 22.938 1 42.91 90 PRO A O 1
ATOM 721 N N . LYS A 1 91 ? -10.516 32.375 21.891 1 40.47 91 LYS A N 1
ATOM 722 C CA . LYS A 1 91 ? -11.836 32.344 22.531 1 40.47 91 LYS A CA 1
ATOM 723 C C . LYS A 1 91 ? -12.641 31.125 22.062 1 40.47 91 LYS A C 1
ATOM 725 O O . LYS A 1 91 ? -13.156 31.125 20.938 1 40.47 91 LYS A O 1
ATOM 730 N N . CYS A 1 92 ? -12.203 29.891 22.453 1 41.5 92 CYS A N 1
ATOM 731 C CA . CYS A 1 92 ? -13.117 28.766 22.266 1 41.5 92 CYS A CA 1
ATOM 732 C C . CYS A 1 92 ? -14.492 29.078 22.828 1 41.5 92 CYS A C 1
ATOM 734 O O . CYS A 1 92 ? -14.609 29.578 23.953 1 41.5 92 CYS A O 1
ATOM 736 N N . ASP A 1 93 ? -15.438 29.25 22 1 39.16 93 ASP A N 1
ATOM 737 C CA . ASP A 1 93 ? -16.781 29.312 22.562 1 39.16 93 ASP A CA 1
ATOM 738 C C . ASP A 1 93 ? -17.016 28.188 23.578 1 39.16 93 ASP A C 1
ATOM 740 O O . ASP A 1 93 ? -16.281 27.188 23.578 1 39.16 93 ASP A O 1
ATOM 744 N N . SER A 1 94 ? -17.859 28.359 24.562 1 39 94 SER A N 1
ATOM 745 C CA . SER A 1 94 ? -18.266 27.5 25.656 1 39 94 SER A CA 1
ATOM 746 C C . SER A 1 94 ? -18.312 26.031 25.219 1 39 94 SER A C 1
ATOM 748 O O . SER A 1 94 ? -18.344 25.125 26.047 1 39 94 SER A O 1
ATOM 750 N N . SER A 1 95 ? -18.5 25.703 23.938 1 41.69 95 SER A N 1
ATOM 751 C CA . SER A 1 95 ? -18.719 24.312 23.547 1 41.69 95 SER A CA 1
ATOM 752 C C . SER A 1 95 ? -17.391 23.609 23.266 1 41.69 95 SER A C 1
ATOM 754 O O . SER A 1 95 ? -17.359 22.453 22.828 1 41.69 95 SER A O 1
ATOM 756 N N . CYS A 1 96 ? -16.328 24.344 23.219 1 46.62 96 CYS A N 1
ATOM 757 C CA . CYS A 1 96 ? -15.047 23.688 23 1 46.62 96 CYS A CA 1
ATOM 758 C C . CYS A 1 96 ? -14.648 22.828 24.203 1 46.62 96 CYS A C 1
ATOM 760 O O . CYS A 1 96 ? -14.68 23.312 25.328 1 46.62 96 CYS A O 1
ATOM 762 N N . ASN A 1 97 ? -14.758 21.562 24.109 1 52.22 97 ASN A N 1
ATOM 763 C CA . ASN A 1 97 ? -14.172 20.703 25.141 1 52.22 97 ASN A CA 1
ATOM 764 C C . ASN A 1 97 ? -12.805 21.234 25.578 1 52.22 97 ASN A C 1
ATOM 766 O O . ASN A 1 97 ? -12.047 21.766 24.766 1 52.22 97 ASN A O 1
ATOM 770 N N . PRO A 1 98 ? -12.688 21.344 26.812 1 60.59 98 PRO A N 1
ATOM 771 C CA . PRO A 1 98 ? -11.406 21.812 27.328 1 60.59 98 PRO A CA 1
ATOM 772 C C . PRO A 1 98 ? -10.211 21.109 26.672 1 60.59 98 PRO A C 1
ATOM 774 O O . PRO A 1 98 ? -10.297 19.922 26.344 1 60.59 98 PRO A O 1
ATOM 777 N N . MET A 1 99 ? -9.273 21.922 26.078 1 73.06 99 MET A N 1
ATOM 778 C CA . MET A 1 99 ? -8.016 21.391 25.562 1 73.06 99 MET A CA 1
ATOM 779 C C . MET A 1 99 ? -7.352 20.469 26.578 1 73.06 99 MET A C 1
ATOM 781 O O . MET A 1 99 ? -7.398 20.719 27.781 1 73.06 99 MET A O 1
ATOM 785 N N . PRO A 1 100 ? -6.887 19.391 26.109 1 77.25 100 PRO A N 1
ATOM 786 C CA . PRO A 1 100 ? -6.191 18.484 27.031 1 77.25 100 PRO A CA 1
ATOM 787 C C . PRO A 1 100 ? -5.043 19.172 27.781 1 77.25 100 PRO A C 1
ATOM 789 O O . PRO A 1 100 ? -4.355 20.031 27.203 1 77.25 100 PRO A O 1
ATOM 792 N N 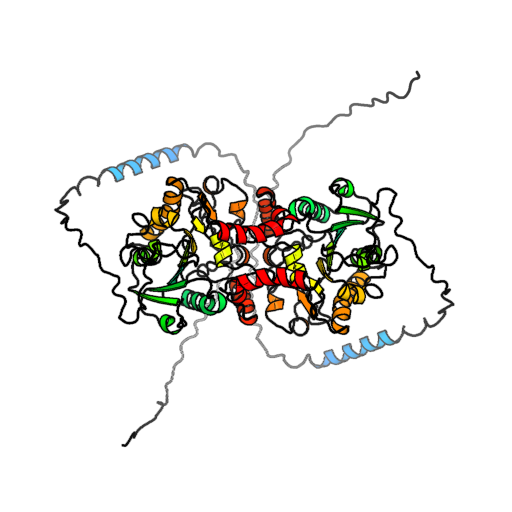. LEU A 1 101 ? -4.945 18.922 29.047 1 81.19 101 LEU A N 1
ATOM 793 C CA . LEU A 1 101 ? -3.854 19.406 29.875 1 81.19 101 LEU A CA 1
ATOM 794 C C . LEU A 1 101 ? -2.719 18.391 29.938 1 81.19 101 LEU A C 1
ATOM 796 O O . LEU A 1 101 ? -2.934 17.203 29.703 1 81.19 101 LEU A O 1
ATOM 800 N N . PRO A 1 102 ? -1.492 18.906 30.172 1 86.19 102 PRO A N 1
ATOM 801 C CA . PRO A 1 102 ? -0.396 17.953 30.359 1 86.19 102 PRO A CA 1
ATOM 802 C C . PRO A 1 102 ? -0.689 16.938 31.453 1 86.19 102 PRO A C 1
ATOM 804 O O . PRO A 1 102 ? -1.493 17.203 32.344 1 86.19 102 PRO A O 1
ATOM 807 N N . ASN A 1 103 ? -0.008 15.859 31.312 1 84 103 ASN A N 1
ATOM 808 C CA . ASN A 1 103 ? -0.14 14.875 32.375 1 84 103 ASN A CA 1
ATOM 809 C C . ASN A 1 103 ? 0.438 15.391 33.688 1 84 103 ASN A C 1
ATOM 811 O O . ASN A 1 103 ? 1.502 16.016 33.688 1 84 103 ASN A O 1
ATOM 815 N N . PRO A 1 104 ? -0.238 15.086 34.719 1 84.25 104 PRO A N 1
ATOM 816 C CA . PRO A 1 104 ? 0.224 15.594 36 1 84.25 104 PRO A CA 1
ATOM 817 C C . PRO A 1 104 ? 1.631 15.117 36.375 1 84.25 104 PRO A C 1
ATOM 819 O O . PRO A 1 104 ? 2.387 15.844 37 1 84.25 104 PRO A O 1
ATOM 822 N N . ASP A 1 105 ? 2.014 13.961 35.938 1 86.06 105 ASP A N 1
ATOM 823 C CA . ASP A 1 105 ? 3.314 13.406 36.281 1 86.06 105 ASP A CA 1
ATOM 824 C C . ASP A 1 105 ? 4.391 13.836 35.312 1 86.06 105 ASP A C 1
ATOM 826 O O . ASP A 1 105 ? 5.543 13.406 35.406 1 86.06 105 ASP A O 1
ATOM 830 N N . GLY A 1 106 ? 4.043 14.609 34.375 1 84.44 106 GLY A N 1
ATOM 831 C CA . GLY A 1 106 ? 5 15.156 33.438 1 84.44 106 GLY A CA 1
ATOM 832 C C . GLY A 1 106 ? 5.32 14.211 32.281 1 84.44 106 GLY A C 1
ATOM 833 O O . GLY A 1 106 ? 6.102 14.547 31.391 1 84.44 106 GLY A O 1
ATOM 834 N N . THR A 1 107 ? 4.68 13.07 32.375 1 87.25 107 THR A N 1
ATOM 835 C CA . THR A 1 107 ? 4.949 12.102 31.312 1 87.25 107 THR A CA 1
ATOM 836 C C . THR A 1 107 ? 4.172 12.453 30.047 1 87.25 107 THR A C 1
ATOM 838 O O . THR A 1 107 ? 3.16 13.156 30.109 1 87.25 107 THR A O 1
ATOM 841 N N . LEU A 1 108 ? 4.727 12.023 28.938 1 88.06 108 LEU A N 1
ATOM 842 C CA . LEU A 1 108 ? 4.074 12.25 27.641 1 88.06 108 LEU A CA 1
ATOM 843 C C . LEU A 1 108 ? 3.229 11.047 27.25 1 88.06 108 LEU A C 1
ATOM 845 O O . LEU A 1 108 ? 3.584 9.906 27.547 1 88.06 108 LEU A O 1
ATOM 849 N N . ASP A 1 109 ? 2.141 11.391 26.531 1 88.75 109 ASP A N 1
ATOM 850 C CA . ASP A 1 109 ? 1.244 10.336 26.078 1 88.75 109 ASP A CA 1
ATOM 851 C C . ASP A 1 109 ? 1.863 9.547 24.922 1 88.75 109 ASP A C 1
ATOM 853 O O . ASP A 1 109 ? 2.502 10.125 24.047 1 88.75 109 ASP A O 1
ATOM 857 N N . ASP A 1 110 ? 1.61 8.227 25 1 86.75 110 ASP A N 1
ATOM 858 C CA . ASP A 1 110 ? 2.023 7.379 23.891 1 86.75 110 ASP A CA 1
ATOM 859 C C . ASP A 1 110 ? 1.069 7.523 22.703 1 86.75 110 ASP A C 1
ATOM 861 O O . ASP A 1 110 ? 1.469 7.336 21.547 1 86.75 110 ASP A O 1
ATOM 865 N N . ARG A 1 111 ? -0.151 7.898 23.062 1 92.88 111 ARG A N 1
ATOM 866 C CA . ARG A 1 111 ? -1.134 8.156 22.016 1 92.88 111 ARG A CA 1
ATOM 867 C C . ARG A 1 111 ? -0.787 9.43 21.234 1 92.88 111 ARG A C 1
ATOM 869 O O . ARG A 1 111 ? -0.509 10.469 21.844 1 92.88 111 ARG A O 1
ATOM 876 N N . PRO A 1 112 ? -0.793 9.25 19.891 1 97.88 112 PRO A N 1
ATOM 877 C CA . PRO A 1 112 ? -0.502 10.453 19.125 1 97.88 112 PRO A CA 1
ATOM 878 C C . PRO A 1 112 ? -1.697 11.398 19.031 1 97.88 112 PRO A C 1
ATOM 880 O O . PRO A 1 112 ? -2.826 11.008 19.344 1 97.88 112 PRO A O 1
ATOM 883 N N . LEU A 1 113 ? -1.382 12.656 18.688 1 98.38 113 LEU A N 1
ATOM 884 C CA . LEU A 1 113 ? -2.416 13.664 18.469 1 98.38 113 LEU A CA 1
ATOM 885 C C . LEU A 1 113 ? -2.5 14.031 16.984 1 98.38 113 LEU A C 1
ATOM 887 O O . LEU A 1 113 ? -1.485 14.352 16.359 1 98.38 113 LEU A O 1
ATOM 891 N N . VAL A 1 114 ? -3.668 13.945 16.406 1 98.81 114 VAL A N 1
ATOM 892 C CA . VAL A 1 114 ? -3.93 14.375 15.039 1 98.81 114 VAL A CA 1
ATOM 893 C C . VAL A 1 114 ? -4.707 15.688 15.047 1 98.81 114 VAL A C 1
ATOM 895 O O . VAL A 1 114 ? -5.785 15.773 15.633 1 98.81 114 VAL A O 1
ATOM 898 N N . LEU A 1 115 ? -4.133 16.734 14.469 1 98.62 115 LEU A N 1
ATOM 899 C CA . LEU A 1 115 ? -4.848 17.969 14.211 1 98.62 115 LEU A CA 1
ATOM 900 C C . LEU A 1 115 ? -5.379 18 12.781 1 98.62 115 LEU A C 1
ATOM 902 O O . LEU A 1 115 ? -4.625 17.812 11.828 1 98.62 115 LEU A O 1
ATOM 906 N N . TYR A 1 116 ? -6.672 18.203 12.648 1 98.81 116 TYR A N 1
ATOM 907 C CA . TYR A 1 116 ? -7.34 18.312 11.359 1 98.81 116 TYR A CA 1
ATOM 908 C C . TYR A 1 116 ? -7.941 19.703 11.164 1 98.81 116 TYR A C 1
ATOM 910 O O . TYR A 1 116 ? -8.953 20.031 11.781 1 98.81 116 TYR A O 1
ATOM 918 N N . VAL A 1 117 ? -7.328 20.484 10.266 1 98.38 117 VAL A N 1
ATOM 919 C CA . VAL A 1 117 ? -7.816 21.828 10 1 98.38 117 VAL A CA 1
ATOM 920 C C . VAL A 1 117 ? -8.82 21.812 8.852 1 98.38 117 VAL A C 1
ATOM 922 O O . VAL A 1 117 ? -8.508 21.328 7.758 1 98.38 117 VAL A O 1
ATOM 925 N N . TYR A 1 118 ? -9.984 22.328 9.102 1 98.31 118 TYR A N 1
ATOM 926 C CA . TYR A 1 118 ? -11.078 22.344 8.133 1 98.31 118 TYR A CA 1
ATOM 927 C C . TYR A 1 118 ? -11.477 23.781 7.781 1 98.31 118 TYR A C 1
ATOM 929 O O . TYR A 1 118 ? -11.539 24.641 8.664 1 98.31 118 TYR A O 1
ATOM 937 N N . HIS A 1 119 ? -11.57 24.047 6.547 1 95.5 119 HIS A N 1
ATOM 938 C CA . HIS A 1 119 ? -12.273 25.219 6.055 1 95.5 119 HIS A CA 1
ATOM 939 C C . HIS A 1 119 ? -13.367 24.844 5.059 1 95.5 119 HIS A C 1
ATOM 941 O O . HIS A 1 119 ? -13.203 23.875 4.297 1 95.5 119 HIS A O 1
ATOM 947 N N . GLU A 1 120 ? -14.406 25.625 5 1 94 120 GLU A N 1
ATOM 948 C CA . GLU A 1 120 ? -15.594 25.234 4.254 1 94 120 GLU A CA 1
ATOM 949 C C . GLU A 1 120 ? -15.422 25.484 2.76 1 94 120 GLU A C 1
ATOM 951 O O . GLU A 1 120 ? -15.234 26.625 2.334 1 94 120 GLU A O 1
ATOM 956 N N . ASP A 1 121 ? -15.461 24.469 2.012 1 92.81 121 ASP A N 1
ATOM 957 C CA . ASP A 1 121 ? -15.703 24.406 0.573 1 92.81 121 ASP A CA 1
ATOM 958 C C . ASP A 1 121 ? -16.141 23 0.151 1 92.81 121 ASP A C 1
ATOM 960 O O . ASP A 1 121 ? -16.156 22.078 0.97 1 92.81 121 ASP A O 1
ATOM 964 N N . ASP A 1 122 ? -16.578 22.797 -1.055 1 91.94 122 ASP A N 1
ATOM 965 C CA . ASP A 1 122 ? -17.203 21.547 -1.483 1 91.94 122 ASP A CA 1
ATOM 966 C C . ASP A 1 122 ? -16.219 20.391 -1.381 1 91.94 122 ASP A C 1
ATOM 968 O O . ASP A 1 122 ? -16.547 19.328 -0.848 1 91.94 122 ASP A O 1
ATOM 972 N N . ILE A 1 123 ? -15.047 20.562 -1.848 1 96.56 123 ILE A N 1
ATOM 973 C CA . ILE A 1 123 ? -14.047 19.5 -1.857 1 96.56 123 ILE A CA 1
ATOM 974 C C . ILE A 1 123 ? -13.625 19.172 -0.427 1 96.56 123 ILE A C 1
ATOM 976 O O . ILE A 1 123 ? -13.5 18 -0.062 1 96.56 123 ILE A O 1
ATOM 980 N N . SER A 1 124 ? -13.406 20.203 0.382 1 97.5 124 SER A N 1
ATOM 981 C CA . SER A 1 124 ? -13.055 20 1.784 1 97.5 124 SER A CA 1
ATOM 982 C C . SER A 1 124 ? -14.148 19.234 2.523 1 97.5 124 SER A C 1
ATOM 984 O O . SER A 1 124 ? -13.859 18.391 3.367 1 97.5 124 SER A O 1
ATOM 986 N N . TRP A 1 125 ? -15.414 19.594 2.217 1 98.06 125 TRP A N 1
ATOM 987 C CA . TRP A 1 125 ? -16.531 18.891 2.84 1 98.06 125 TRP A CA 1
ATOM 988 C C . TRP A 1 125 ? -16.453 17.391 2.539 1 98.06 125 TRP A C 1
ATOM 990 O O . TRP A 1 125 ? -16.5 16.562 3.455 1 98.06 125 TRP A O 1
ATOM 1000 N N . ASP A 1 126 ? -16.281 17.031 1.281 1 98.31 126 ASP A N 1
ATOM 1001 C CA . ASP A 1 126 ? -16.203 15.625 0.873 1 98.31 126 ASP A CA 1
ATOM 1002 C C . ASP A 1 126 ? -15.023 14.922 1.532 1 98.31 126 ASP A C 1
ATOM 1004 O O . ASP A 1 126 ? -15.148 13.789 2.008 1 98.31 126 ASP A O 1
ATOM 1008 N N . ASN A 1 127 ? -13.898 15.594 1.539 1 98.81 127 ASN A N 1
ATOM 1009 C CA . ASN A 1 127 ? -12.695 15.023 2.141 1 98.81 127 ASN A CA 1
ATOM 1010 C C . ASN A 1 127 ? -12.883 14.773 3.633 1 98.81 127 ASN A C 1
ATOM 1012 O O . ASN A 1 127 ? -12.5 13.719 4.141 1 98.81 127 ASN A O 1
ATOM 1016 N N . ALA A 1 128 ? -13.469 15.773 4.305 1 98.75 128 ALA A N 1
ATOM 1017 C CA . ALA A 1 128 ? -13.672 15.68 5.746 1 98.75 128 ALA A CA 1
ATOM 1018 C C . ALA A 1 128 ? -14.672 14.578 6.09 1 98.75 128 ALA A C 1
ATOM 1020 O O . ALA A 1 128 ? -14.469 13.82 7.047 1 98.75 128 ALA A O 1
ATOM 1021 N N . MET A 1 129 ? -15.75 14.469 5.293 1 98.69 129 MET A N 1
ATOM 1022 C CA . MET A 1 129 ? -16.734 13.414 5.523 1 98.69 129 MET A CA 1
ATOM 1023 C C . MET A 1 129 ? -16.109 12.039 5.32 1 98.69 129 MET A C 1
ATOM 1025 O O . MET A 1 129 ? -16.359 11.125 6.109 1 98.69 129 MET A O 1
ATOM 1029 N N . PHE A 1 130 ? -15.32 11.906 4.293 1 98.81 130 PHE A N 1
ATOM 1030 C CA . PHE A 1 130 ? -14.586 10.664 4.051 1 98.81 130 PHE A CA 1
ATOM 1031 C C . PHE A 1 130 ? -13.68 10.336 5.23 1 98.81 130 PHE A C 1
ATOM 1033 O O . PHE A 1 130 ? -13.633 9.188 5.676 1 98.81 130 PHE A O 1
ATOM 1040 N N . PHE A 1 131 ? -13.008 11.328 5.766 1 98.94 131 PHE A N 1
ATOM 1041 C CA . PHE A 1 131 ? -12.094 11.141 6.883 1 98.94 131 PHE A CA 1
ATOM 1042 C C . PHE A 1 131 ? -12.852 10.711 8.133 1 98.94 131 PHE A C 1
ATOM 1044 O O . PHE A 1 131 ? -12.398 9.82 8.859 1 98.94 131 PHE A O 1
ATOM 1051 N N . LEU A 1 132 ? -13.945 11.352 8.43 1 98.81 132 LEU A N 1
ATOM 1052 C CA . LEU A 1 132 ? -14.742 10.984 9.594 1 98.81 132 LEU A CA 1
ATOM 1053 C C . LEU A 1 132 ? -15.156 9.516 9.539 1 98.81 132 LEU A C 1
ATOM 1055 O O . LEU A 1 132 ? -15.133 8.82 10.555 1 98.81 132 LEU A O 1
ATOM 1059 N N . LYS A 1 133 ? -15.438 9.07 8.367 1 98.5 133 LYS A N 1
ATOM 1060 C CA . LYS A 1 133 ? -15.945 7.715 8.203 1 98.5 133 LYS A CA 1
ATOM 1061 C C . LYS A 1 133 ? -14.812 6.695 8.227 1 98.5 133 LYS A C 1
ATOM 1063 O O . LYS A 1 133 ? -14.953 5.609 8.789 1 98.5 133 LYS A O 1
ATOM 1068 N N . HIS A 1 134 ? -13.688 7.035 7.664 1 98.69 134 HIS A N 1
ATOM 1069 C CA . HIS A 1 134 ? -12.703 6.004 7.344 1 98.69 134 HIS A CA 1
ATOM 1070 C C . HIS A 1 134 ? -11.398 6.23 8.102 1 98.69 134 HIS A C 1
ATOM 1072 O O . HIS A 1 134 ? -10.57 5.324 8.203 1 98.69 134 HIS A O 1
ATOM 1078 N N . GLY A 1 135 ? -11.188 7.422 8.625 1 98.75 135 GLY A N 1
ATOM 1079 C CA . GLY A 1 135 ? -9.875 7.754 9.156 1 98.75 135 GLY A CA 1
ATOM 1080 C C . GLY A 1 135 ? -9.828 7.754 10.672 1 98.75 135 GLY A C 1
ATOM 1081 O O . GLY A 1 135 ? -8.75 7.605 11.258 1 98.75 135 GLY A O 1
ATOM 1082 N N . LEU A 1 136 ? -10.961 7.902 11.391 1 98.69 136 LEU A N 1
ATOM 1083 C CA . LEU A 1 136 ? -11 8 12.844 1 98.69 136 LEU A CA 1
ATOM 1084 C C . LEU A 1 136 ? -10.727 6.641 13.484 1 98.69 136 LEU A C 1
ATOM 1086 O O . LEU A 1 136 ? -11.102 5.605 12.938 1 98.69 136 LEU A O 1
ATOM 1090 N N . HIS A 1 137 ? -10.086 6.633 14.547 1 98.12 137 HIS A N 1
ATOM 1091 C CA . HIS A 1 137 ? -9.844 5.469 15.391 1 98.12 137 HIS A CA 1
ATOM 1092 C C . HIS A 1 137 ? -9.5 5.887 16.812 1 98.12 137 HIS A C 1
ATOM 1094 O O . HIS A 1 137 ? -9.125 7.035 17.062 1 98.12 137 HIS A O 1
ATOM 1100 N N . ASP A 1 138 ? -9.555 4.992 17.797 1 97 138 ASP A N 1
ATOM 1101 C CA . ASP A 1 138 ? -9.391 5.383 19.203 1 97 138 ASP A CA 1
ATOM 1102 C C . ASP A 1 138 ? -7.957 5.16 19.672 1 97 138 ASP A C 1
ATOM 1104 O O . ASP A 1 138 ? -7.66 5.281 20.859 1 97 138 ASP A O 1
ATOM 1108 N N . GLY A 1 139 ? -7.098 4.852 18.688 1 96.94 139 GLY A N 1
ATOM 1109 C CA . GLY A 1 139 ? -5.684 4.75 19.016 1 96.94 139 GLY A CA 1
ATOM 1110 C C . GLY A 1 139 ? -4.969 6.09 18.984 1 96.94 139 GLY A C 1
ATOM 1111 O O . GLY A 1 139 ? -3.783 6.172 19.312 1 96.94 139 GLY A O 1
ATOM 1112 N N . ALA A 1 140 ? -5.695 7.148 18.594 1 97.5 140 ALA A N 1
ATOM 1113 C CA . ALA A 1 140 ? -5.188 8.516 18.578 1 97.5 140 ALA A CA 1
ATOM 1114 C C . ALA A 1 140 ? -6.219 9.492 19.125 1 97.5 140 ALA A C 1
ATOM 1116 O O . ALA A 1 140 ? -7.406 9.164 19.219 1 97.5 140 ALA A O 1
ATOM 1117 N N . ASP A 1 141 ? -5.727 10.586 19.609 1 97.12 141 ASP A N 1
ATOM 1118 C CA . ASP A 1 141 ? -6.609 11.719 19.859 1 97.12 141 ASP A CA 1
ATOM 1119 C C . ASP A 1 141 ? -6.723 12.617 18.641 1 97.12 141 ASP A C 1
ATOM 1121 O O . ASP A 1 141 ? -5.77 12.75 17.875 1 97.12 141 ASP A O 1
ATOM 1125 N N . PHE A 1 142 ? -7.918 13.18 18.469 1 98.25 142 PHE A N 1
ATOM 1126 C CA . PHE A 1 142 ? -8.188 14.031 17.312 1 98.25 142 PHE A CA 1
ATOM 1127 C C . PHE A 1 142 ? -8.695 15.398 17.75 1 98.25 142 PHE A C 1
ATOM 1129 O O . PHE A 1 142 ? -9.562 15.492 18.625 1 98.25 142 PHE A O 1
ATOM 1136 N N . ILE A 1 143 ? -8.094 16.422 17.219 1 97.94 143 ILE A N 1
ATOM 1137 C CA . ILE A 1 143 ? -8.648 17.766 17.328 1 97.94 143 ILE A CA 1
ATOM 1138 C C . ILE A 1 143 ? -9.023 18.297 15.953 1 97.94 143 ILE A C 1
ATOM 1140 O O . ILE A 1 143 ? -8.156 18.469 15.094 1 97.94 143 ILE A O 1
ATOM 1144 N N . PHE A 1 144 ? -10.281 18.516 15.766 1 98.38 144 PHE A N 1
ATOM 1145 C CA . PHE A 1 144 ? -10.758 19.203 14.57 1 98.38 144 PHE A CA 1
ATOM 1146 C C . PHE A 1 144 ? -10.773 20.719 14.773 1 98.38 144 PHE A C 1
ATOM 1148 O O . PHE A 1 144 ? -11.445 21.219 15.68 1 98.38 144 PHE A O 1
ATOM 1155 N N . ILE A 1 145 ? -9.977 21.391 13.977 1 97.56 145 ILE A N 1
ATOM 1156 C CA . ILE A 1 145 ? -9.922 22.859 13.984 1 97.56 145 ILE A CA 1
ATOM 1157 C C . ILE A 1 145 ? -10.75 23.406 12.836 1 97.56 145 ILE A C 1
ATOM 1159 O O . ILE A 1 145 ? -10.344 23.328 11.672 1 97.56 145 ILE A O 1
ATOM 1163 N N . ILE A 1 146 ? -11.883 23.969 13.164 1 97.44 146 ILE A N 1
ATOM 1164 C CA . ILE A 1 146 ? -12.805 24.469 12.148 1 97.44 146 ILE A CA 1
ATOM 1165 C C . ILE A 1 146 ? -12.602 25.969 11.969 1 97.44 146 ILE A C 1
ATOM 1167 O O . ILE A 1 146 ? -12.898 26.75 12.875 1 97.44 146 ILE A O 1
ATOM 1171 N N . ASN A 1 147 ? -12.039 26.312 10.812 1 95.81 147 ASN A N 1
ATOM 1172 C CA . ASN A 1 147 ? -11.891 27.719 10.461 1 95.81 147 ASN A CA 1
ATOM 1173 C C . ASN A 1 147 ? -13.188 28.297 9.883 1 95.81 147 ASN A C 1
ATOM 1175 O O . ASN A 1 147 ? -13.578 27.953 8.766 1 95.81 147 ASN A O 1
ATOM 1179 N N . GLY A 1 148 ? -13.805 29.188 10.609 1 93.38 148 GLY A N 1
ATOM 1180 C CA . GLY A 1 148 ? -15.07 29.766 10.18 1 93.38 148 GLY A CA 1
ATOM 1181 C C . GLY A 1 148 ? -16.281 28.984 10.672 1 93.38 148 GLY A C 1
ATOM 1182 O O . GLY A 1 148 ? -16.141 28.062 11.469 1 93.38 148 GLY A O 1
ATOM 1183 N N . ARG A 1 149 ? -17.438 29.469 10.234 1 90.12 149 ARG A N 1
ATOM 1184 C CA . ARG A 1 149 ? -18.688 28.781 10.578 1 90.12 149 ARG A CA 1
ATOM 1185 C C . ARG A 1 149 ? -19 27.688 9.555 1 90.12 149 ARG A C 1
ATOM 1187 O O . ARG A 1 149 ? -18.812 27.875 8.359 1 90.12 149 ARG A O 1
ATOM 1194 N N . SER A 1 150 ? -19.297 26.531 10.094 1 92.69 150 SER A N 1
ATOM 1195 C CA . SER A 1 150 ? -19.609 25.422 9.195 1 92.69 150 SER A CA 1
ATOM 1196 C C . SER A 1 150 ? -20.516 24.406 9.875 1 92.69 150 SER A C 1
ATOM 1198 O O . SER A 1 150 ? -20.422 24.172 11.078 1 92.69 150 SER A O 1
ATOM 1200 N N . ALA A 1 151 ? -21.391 23.844 9.039 1 93.94 151 ALA A N 1
ATOM 1201 C CA . ALA A 1 151 ? -22.234 22.734 9.5 1 93.94 151 ALA A CA 1
ATOM 1202 C C . ALA A 1 151 ? -21.406 21.484 9.781 1 93.94 151 ALA A C 1
ATOM 1204 O O . ALA A 1 151 ? -21.891 20.547 10.422 1 93.94 151 ALA A O 1
ATOM 1205 N N . PHE A 1 152 ? -20.188 21.516 9.367 1 96.69 152 PHE A N 1
ATOM 1206 C CA . PHE A 1 152 ? -19.297 20.375 9.562 1 96.69 152 PHE A CA 1
ATOM 1207 C C . PHE A 1 152 ? -19.141 20.047 11.039 1 96.69 152 PHE A C 1
ATOM 1209 O O . PHE A 1 152 ? -18.984 18.891 11.414 1 96.69 152 PHE A O 1
ATOM 1216 N N . LYS A 1 153 ? -19.203 21.016 11.875 1 95.69 153 LYS A N 1
ATOM 1217 C CA . LYS A 1 153 ? -19.062 20.828 13.32 1 95.69 153 LYS A CA 1
ATOM 1218 C C . LYS A 1 153 ? -20.062 19.781 13.828 1 95.69 153 LYS A C 1
ATOM 1220 O O . LYS A 1 153 ? -19.719 18.969 14.688 1 95.69 153 LYS A O 1
ATOM 1225 N N . SER A 1 154 ? -21.25 19.781 13.266 1 96.12 154 SER A N 1
ATOM 1226 C CA . SER A 1 154 ? -22.312 18.906 13.734 1 96.12 154 SER A CA 1
ATOM 1227 C C . SER A 1 154 ? -22.094 17.469 13.234 1 96.12 154 SER A C 1
ATOM 1229 O O . SER A 1 154 ? -22.719 16.531 13.742 1 96.12 154 SER A O 1
ATOM 1231 N N . GLU A 1 155 ? -21.266 17.312 12.18 1 97.81 155 GLU A N 1
ATOM 1232 C CA . GLU A 1 155 ? -21 15.984 11.617 1 97.81 155 GLU A CA 1
ATOM 1233 C C . GLU A 1 155 ? -19.953 15.242 12.43 1 97.81 155 GLU A C 1
ATOM 1235 O O . GLU A 1 155 ? -19.812 14.023 12.297 1 97.81 155 GLU A O 1
ATOM 1240 N N . ILE A 1 156 ? -19.125 15.914 13.219 1 98 156 ILE A N 1
ATOM 1241 C CA . ILE A 1 156 ? -18.031 15.32 13.984 1 98 156 ILE A CA 1
ATOM 1242 C C . ILE A 1 156 ? -18.609 14.531 15.164 1 98 156 ILE A C 1
ATOM 1244 O O . ILE A 1 156 ? -19.375 15.07 15.961 1 98 156 ILE A O 1
ATOM 1248 N N . PRO A 1 157 ? -18.25 13.266 15.242 1 97.62 157 PRO A N 1
ATOM 1249 C CA . PRO A 1 157 ? -18.766 12.477 16.359 1 97.62 157 PRO A CA 1
ATOM 1250 C C . PRO A 1 157 ? -18.266 12.977 17.719 1 97.62 157 PRO A C 1
ATOM 1252 O O . PRO A 1 157 ? -17.141 13.5 17.812 1 97.62 157 PRO A O 1
ATOM 1255 N N . VAL A 1 158 ? -19.094 12.758 18.797 1 95.69 158 VAL A N 1
ATOM 1256 C CA . VAL A 1 158 ? -18.703 13.078 20.172 1 95.69 158 VAL A CA 1
ATOM 1257 C C . VAL A 1 158 ? -18.031 11.859 20.812 1 95.69 158 VAL A C 1
ATOM 1259 O O . VAL A 1 158 ? -18.641 10.781 20.875 1 95.69 158 VAL A O 1
ATOM 1262 N N . ALA A 1 159 ? -16.844 12.008 21.141 1 95.06 159 ALA A N 1
ATOM 1263 C CA . ALA A 1 159 ? -16.078 10.977 21.828 1 95.06 159 ALA A CA 1
ATOM 1264 C C . ALA A 1 159 ? -14.977 11.602 22.688 1 95.06 159 ALA A C 1
ATOM 1266 O O . ALA A 1 159 ? -14.562 12.734 22.453 1 95.06 159 ALA A O 1
ATOM 1267 N N . ASN A 1 160 ? -14.461 10.859 23.688 1 92.94 160 ASN A N 1
ATOM 1268 C CA . ASN A 1 160 ? -13.477 11.375 24.641 1 92.94 160 ASN A CA 1
ATOM 1269 C C . ASN A 1 160 ? -12.172 11.742 23.938 1 92.94 160 ASN A C 1
ATOM 1271 O O . ASN A 1 160 ? -11.445 12.633 24.375 1 92.94 160 ASN A O 1
ATOM 1275 N N . HIS A 1 161 ? -11.938 11.008 22.828 1 94.62 161 HIS A N 1
ATOM 1276 C CA . HIS A 1 161 ? -10.656 11.219 22.172 1 94.62 161 HIS A CA 1
ATOM 1277 C C . HIS A 1 161 ? -10.797 12.156 20.984 1 94.62 161 HIS A C 1
ATOM 1279 O O . HIS A 1 161 ? -9.883 12.273 20.156 1 94.62 161 HIS A O 1
ATOM 1285 N N . ILE A 1 162 ? -11.945 12.844 20.812 1 97.06 162 ILE A N 1
ATOM 1286 C CA . ILE A 1 162 ? -12.219 13.766 19.719 1 97.06 162 ILE A CA 1
ATOM 1287 C C . ILE A 1 162 ? -12.625 15.125 20.281 1 97.06 162 ILE A C 1
ATOM 1289 O O . ILE A 1 162 ? -13.555 15.227 21.078 1 97.06 162 ILE A O 1
ATOM 1293 N N . MET A 1 163 ? -11.914 16.125 19.891 1 96.5 163 MET A N 1
ATOM 1294 C CA . MET A 1 163 ? -12.195 17.5 20.312 1 96.5 163 MET A CA 1
ATOM 1295 C C . MET A 1 163 ? -12.414 18.391 19.094 1 96.5 163 MET A C 1
ATOM 1297 O O . MET A 1 163 ? -11.906 18.125 18.016 1 96.5 163 MET A O 1
ATOM 1301 N N . VAL A 1 164 ? -13.172 19.469 19.328 1 96.44 164 VAL A N 1
ATOM 1302 C CA . VAL A 1 164 ? -13.477 20.406 18.25 1 96.44 164 VAL A CA 1
ATOM 1303 C C . VAL A 1 164 ? -13.156 21.828 18.703 1 96.44 164 VAL A C 1
ATOM 1305 O O . VAL A 1 164 ? -13.547 22.234 19.797 1 96.44 164 VAL A O 1
ATOM 1308 N N . ILE A 1 165 ? -12.398 22.5 17.906 1 95 165 ILE A N 1
ATOM 1309 C CA . ILE A 1 165 ? -12.109 23.922 18.078 1 95 165 ILE A CA 1
ATOM 1310 C C . ILE A 1 165 ? -12.633 24.703 16.875 1 95 165 ILE A C 1
ATOM 1312 O O . ILE A 1 165 ? -12.25 24.438 15.742 1 95 165 ILE A O 1
ATOM 1316 N N . GLN A 1 166 ? -13.539 25.562 17.141 1 94.81 166 GLN A N 1
ATOM 1317 C CA . GLN A 1 166 ? -13.992 26.469 16.094 1 94.81 166 GLN A CA 1
ATOM 1318 C C . GLN A 1 166 ? -13.367 27.859 16.266 1 94.81 166 GLN A C 1
ATOM 1320 O O . GLN A 1 166 ? -13.305 28.375 17.375 1 94.81 166 GLN A O 1
ATOM 1325 N N . ARG A 1 167 ? -12.883 28.375 15.234 1 93.44 167 ARG A N 1
ATOM 1326 C CA . ARG A 1 167 ? -12.203 29.672 15.273 1 93.44 167 ARG A CA 1
ATOM 1327 C C . ARG A 1 167 ? -12.484 30.469 14.008 1 93.44 167 ARG A C 1
ATOM 1329 O O . ARG A 1 167 ? -13.141 29.984 13.086 1 93.44 167 ARG A O 1
ATOM 1336 N N . GLU A 1 168 ? -12.023 31.766 13.992 1 92.38 168 GLU A N 1
ATOM 1337 C CA . GLU A 1 168 ? -12.172 32.594 12.797 1 92.38 168 GLU A CA 1
ATOM 1338 C C . GLU A 1 168 ? -11.328 32.062 11.648 1 92.38 168 GLU A C 1
ATOM 1340 O O . GLU A 1 168 ? -10.258 31.5 11.867 1 92.38 168 GLU A O 1
ATOM 1345 N N . ASN A 1 169 ? -11.812 32.219 10.453 1 91.88 169 ASN A N 1
ATOM 1346 C CA . ASN A 1 169 ? -11.094 31.734 9.281 1 91.88 169 ASN A CA 1
ATOM 1347 C C . ASN A 1 169 ? -9.945 32.656 8.914 1 91.88 169 ASN A C 1
ATOM 1349 O O . ASN A 1 169 ? -9.977 33.344 7.883 1 91.88 169 ASN A O 1
ATOM 1353 N N . THR A 1 170 ? -9.031 32.688 9.797 1 91.69 170 THR A N 1
ATOM 1354 C CA . THR A 1 170 ? -7.836 33.5 9.602 1 91.69 170 THR A CA 1
ATOM 1355 C C . THR A 1 170 ? -6.574 32.625 9.719 1 91.69 170 THR A C 1
ATOM 1357 O O . THR A 1 170 ? -6.641 31.484 10.141 1 91.69 170 THR A O 1
ATOM 1360 N N . CYS A 1 171 ? -5.465 33.094 9.242 1 93.38 171 CYS A N 1
ATOM 1361 C CA . CYS A 1 171 ? -4.113 32.594 9.477 1 93.38 171 CYS A CA 1
ATOM 1362 C C . CYS A 1 171 ? -3.863 31.297 8.711 1 93.38 171 CYS A C 1
ATOM 1364 O O . CYS A 1 171 ? -2.885 30.594 8.969 1 93.38 171 CYS A O 1
ATOM 1366 N N . PHE A 1 172 ? -4.766 30.859 7.797 1 94.5 172 PHE A N 1
ATOM 1367 C CA . PHE A 1 172 ? -4.602 29.656 6.988 1 94.5 172 PHE A CA 1
ATOM 1368 C C . PHE A 1 172 ? -4.367 28.438 7.871 1 94.5 172 PHE A C 1
ATOM 1370 O O . PHE A 1 172 ? -4.684 28.469 9.062 1 94.5 172 PHE A O 1
ATOM 1377 N N . ASP A 1 173 ? -3.996 27.312 7.32 1 95.56 173 ASP A N 1
ATOM 1378 C CA . ASP A 1 173 ? -3.883 26.047 8.047 1 95.56 173 ASP A CA 1
ATOM 1379 C C . ASP A 1 173 ? -2.654 26.047 8.953 1 95.56 173 ASP A C 1
ATOM 1381 O O . ASP A 1 173 ? -2.738 25.672 10.125 1 95.56 173 ASP A O 1
ATOM 1385 N N . ILE A 1 174 ? -1.499 26.516 8.484 1 96.88 174 ILE A N 1
ATOM 1386 C CA . ILE A 1 174 ? -0.27 26.5 9.273 1 96.88 174 ILE A CA 1
ATOM 1387 C C . ILE A 1 174 ? -0.425 27.406 10.492 1 96.88 174 ILE A C 1
ATOM 1389 O O . ILE A 1 174 ? -0.003 27.047 11.594 1 96.88 174 ILE A O 1
ATOM 1393 N N . GLY A 1 175 ? -1.026 28.625 10.266 1 95.19 175 GLY A N 1
ATOM 1394 C CA . GLY A 1 175 ? -1.31 29.5 11.391 1 95.19 175 GLY A CA 1
ATOM 1395 C C . GLY A 1 175 ? -2.26 28.891 12.398 1 95.19 175 GLY A C 1
ATOM 1396 O O . GLY A 1 175 ? -2.117 29.109 13.609 1 95.19 175 GLY A O 1
ATOM 1397 N N . ALA A 1 176 ? -3.246 28.125 11.891 1 95.38 176 ALA A N 1
ATOM 1398 C CA . ALA A 1 176 ? -4.191 27.438 12.766 1 95.38 176 ALA A CA 1
ATOM 1399 C C . ALA A 1 176 ? -3.486 26.391 13.625 1 95.38 176 ALA A C 1
ATOM 1401 O O . ALA A 1 176 ? -3.758 26.281 14.82 1 95.38 176 ALA A O 1
ATOM 1402 N N . TYR A 1 177 ? -2.543 25.578 13 1 96.31 177 TYR A N 1
ATOM 1403 C CA . TYR A 1 177 ? -1.728 24.656 13.781 1 96.31 177 TYR A CA 1
ATOM 1404 C C . TYR A 1 177 ? -1.027 25.375 14.93 1 96.31 177 TYR A C 1
ATOM 1406 O O . TYR A 1 177 ? -1.102 24.953 16.078 1 96.31 177 TYR A O 1
ATOM 1414 N N . GLY A 1 178 ? -0.351 26.484 14.531 1 94.94 178 GLY A N 1
ATOM 1415 C CA . GLY A 1 178 ? 0.433 27.234 15.5 1 94.94 178 GLY A CA 1
ATOM 1416 C C . GLY A 1 178 ? -0.396 27.766 16.656 1 94.94 178 GLY A C 1
ATOM 1417 O O . GLY A 1 178 ? 0.012 27.672 17.812 1 94.94 178 GLY A O 1
ATOM 1418 N N . GLU A 1 179 ? -1.508 28.344 16.312 1 93.94 179 GLU A N 1
ATOM 1419 C CA . GLU A 1 179 ? -2.381 28.922 17.344 1 93.94 179 GLU A CA 1
ATOM 1420 C C . GLU A 1 179 ? -2.826 27.859 18.344 1 93.94 179 GLU A C 1
ATOM 1422 O O . GLU A 1 179 ? -2.74 28.062 19.547 1 93.94 179 GLU A O 1
ATOM 1427 N N . VAL A 1 180 ? -3.244 26.719 17.844 1 94.81 180 VAL A N 1
ATOM 1428 C CA . VAL A 1 180 ? -3.77 25.656 18.703 1 94.81 180 VAL A CA 1
ATOM 1429 C C . VAL A 1 180 ? -2.637 25.031 19.516 1 94.81 180 VAL A C 1
ATOM 1431 O O . VAL A 1 180 ? -2.793 24.781 20.719 1 94.81 180 VAL A O 1
ATOM 1434 N N . LEU A 1 181 ? -1.482 24.828 18.922 1 95.5 181 LEU A N 1
ATOM 1435 C CA . LEU A 1 181 ? -0.353 24.203 19.594 1 95.5 181 LEU A CA 1
ATOM 1436 C C . LEU A 1 181 ? 0.239 25.109 20.656 1 95.5 181 LEU A C 1
ATOM 1438 O O . LEU A 1 181 ? 0.796 24.641 21.656 1 95.5 181 LEU A O 1
ATOM 1442 N N . ARG A 1 182 ? 0.094 26.375 20.547 1 93.69 182 ARG A N 1
ATOM 1443 C CA . ARG A 1 182 ? 0.665 27.328 21.5 1 93.69 182 ARG A CA 1
ATOM 1444 C C . ARG A 1 182 ? -0.338 27.672 22.594 1 93.69 182 ARG A C 1
ATOM 1446 O O . ARG A 1 182 ? 0.025 28.281 23.609 1 93.69 182 ARG A O 1
ATOM 1453 N N . ALA A 1 183 ? -1.553 27.328 22.328 1 91.25 183 ALA A N 1
ATOM 1454 C CA . ALA A 1 183 ? -2.582 27.641 23.312 1 91.25 183 ALA A CA 1
ATOM 1455 C C . ALA A 1 183 ? -2.242 27.047 24.672 1 91.25 183 ALA A C 1
ATOM 1457 O O . ALA A 1 183 ? -1.594 26 24.75 1 91.25 183 ALA A O 1
ATOM 1458 N N . ASN A 1 184 ? -2.705 27.734 25.75 1 90.19 184 ASN A N 1
ATOM 1459 C CA . ASN A 1 184 ? -2.52 27.281 27.125 1 90.19 184 ASN A CA 1
ATOM 1460 C C . ASN A 1 184 ? -1.061 26.938 27.422 1 90.19 184 ASN A C 1
ATOM 1462 O O . ASN A 1 184 ? -0.76 25.844 27.891 1 90.19 184 ASN A O 1
ATOM 1466 N N . THR A 1 185 ? -0.138 27.859 27.031 1 88.81 185 THR A N 1
ATOM 1467 C CA . THR A 1 185 ? 1.299 27.734 27.25 1 88.81 185 THR A CA 1
ATOM 1468 C C . THR A 1 185 ? 1.817 26.438 26.641 1 88.81 185 THR A C 1
ATOM 1470 O O . THR A 1 185 ? 2.512 25.656 27.312 1 88.81 185 THR A O 1
ATOM 1473 N N . SER A 1 186 ? 1.37 26.078 25.438 1 91.38 186 SER A N 1
ATOM 1474 C CA . SER A 1 186 ? 1.818 24.938 24.656 1 91.38 186 SER A CA 1
ATOM 1475 C C . SER A 1 186 ? 1.523 23.625 25.391 1 91.38 186 SER A C 1
ATOM 1477 O O . SER A 1 186 ? 2.354 22.703 25.406 1 91.38 186 SER A O 1
ATOM 1479 N N . ALA A 1 187 ? 0.361 23.531 26.016 1 91.94 187 ALA A N 1
ATOM 1480 C CA . ALA A 1 187 ? -0.03 22.359 26.812 1 91.94 187 ALA A CA 1
ATOM 1481 C C . ALA A 1 187 ? 0.022 21.094 25.984 1 91.94 187 ALA A C 1
ATOM 1483 O O . ALA A 1 187 ? 0.404 20.031 26.484 1 91.94 187 ALA A O 1
ATOM 1484 N N . LEU A 1 188 ? -0.355 21.188 24.734 1 94.94 188 LEU A N 1
ATOM 1485 C CA . LEU A 1 188 ? -0.393 20 23.891 1 94.94 188 LEU A CA 1
ATOM 1486 C C . LEU A 1 188 ? 1.011 19.453 23.656 1 94.94 188 LEU A C 1
ATOM 1488 O O . LEU A 1 188 ? 1.202 18.25 23.562 1 94.94 188 LEU A O 1
ATOM 1492 N N . LEU A 1 189 ? 2.006 20.328 23.547 1 93.88 189 LEU A N 1
ATOM 1493 C CA . LEU A 1 189 ? 3.387 19.906 23.344 1 93.88 189 LEU A CA 1
ATOM 1494 C C . LEU A 1 189 ? 3.926 19.188 24.562 1 93.88 189 LEU A C 1
ATOM 1496 O O . LEU A 1 189 ? 4.875 18.406 24.469 1 93.88 189 LEU A O 1
ATOM 1500 N N . TYR A 1 190 ? 3.35 19.469 25.688 1 92.12 190 TYR A N 1
ATOM 1501 C CA . TYR A 1 190 ? 3.801 18.828 26.922 1 92.12 190 TYR A CA 1
ATOM 1502 C C . TYR A 1 190 ? 2.902 17.656 27.297 1 92.12 190 TYR A C 1
ATOM 1504 O O . TYR A 1 190 ? 3.061 17.062 28.359 1 92.12 190 TYR A O 1
ATOM 1512 N N . LYS A 1 191 ? 2.047 17.391 26.453 1 94.88 191 LYS A N 1
ATOM 1513 C CA . LYS A 1 191 ? 1.185 16.234 26.703 1 94.88 191 LYS A CA 1
ATOM 1514 C C . LYS A 1 191 ? 1.49 15.102 25.719 1 94.88 191 LYS A C 1
ATOM 1516 O O . LYS A 1 191 ? 1.442 13.93 26.094 1 94.88 191 LYS A O 1
ATOM 1521 N N . TYR A 1 192 ? 1.773 15.414 24.469 1 96.94 192 TYR A N 1
ATOM 1522 C CA . TYR A 1 192 ? 1.9 14.406 23.422 1 96.94 192 TYR A CA 1
ATOM 1523 C C . TYR A 1 192 ? 3.338 14.312 22.922 1 96.94 192 TYR A C 1
ATOM 1525 O O . TYR A 1 192 ? 4.051 15.32 22.875 1 96.94 192 TYR A O 1
ATOM 1533 N N . LYS A 1 193 ? 3.715 13.109 22.438 1 96.69 193 LYS A N 1
ATOM 1534 C CA . LYS A 1 193 ? 5.043 12.859 21.875 1 96.69 193 LYS A CA 1
ATOM 1535 C C . LYS A 1 193 ? 5.051 13.023 20.359 1 96.69 193 LYS A C 1
ATOM 1537 O O . LYS A 1 193 ? 6.066 13.406 19.781 1 96.69 193 LYS A O 1
ATOM 1542 N N . ARG A 1 194 ? 3.955 12.688 19.812 1 98.12 194 ARG A N 1
ATOM 1543 C CA . ARG A 1 194 ? 3.895 12.586 18.359 1 98.12 194 ARG A CA 1
ATOM 1544 C C . ARG A 1 194 ? 2.627 13.242 17.812 1 98.12 194 ARG A C 1
ATOM 1546 O O . ARG A 1 194 ? 1.573 13.18 18.453 1 98.12 194 ARG A O 1
ATOM 1553 N N . PHE A 1 195 ? 2.785 13.867 16.609 1 98.75 195 PHE A N 1
ATOM 1554 C CA . PHE A 1 195 ? 1.714 14.68 16.062 1 98.75 195 PHE A CA 1
ATOM 1555 C C . PHE A 1 195 ? 1.55 14.414 14.562 1 98.75 195 PHE A C 1
ATOM 1557 O O . PHE A 1 195 ? 2.533 14.18 13.859 1 98.75 195 PHE A O 1
ATOM 1564 N N . ILE A 1 196 ? 0.327 14.445 14.133 1 98.94 196 ILE A N 1
ATOM 1565 C CA . ILE A 1 196 ? 0.014 14.578 12.711 1 98.94 196 ILE A CA 1
ATOM 1566 C C . ILE A 1 196 ? -0.786 15.859 12.477 1 98.94 196 ILE A C 1
ATOM 1568 O O . ILE A 1 196 ? -1.765 16.125 13.18 1 98.94 196 ILE A O 1
ATOM 1572 N N . LEU A 1 197 ? -0.295 16.703 11.609 1 98.81 197 LEU A N 1
ATOM 1573 C CA . LEU A 1 197 ? -0.956 17.922 11.172 1 98.81 197 LEU A CA 1
ATOM 1574 C C . LEU A 1 197 ? -1.495 17.766 9.75 1 98.81 197 LEU A C 1
ATOM 1576 O O . LEU A 1 197 ? -0.731 17.516 8.82 1 98.81 197 LEU A O 1
ATOM 1580 N N . MET A 1 198 ? -2.783 17.875 9.602 1 98.75 198 MET A N 1
ATOM 1581 C CA . MET A 1 198 ? -3.354 17.719 8.266 1 98.75 198 MET A CA 1
ATOM 1582 C C . MET A 1 198 ? -4.5 18.688 8.047 1 98.75 198 MET A C 1
ATOM 1584 O O . MET A 1 198 ? -5.09 19.188 9.008 1 98.75 198 MET A O 1
ATOM 1588 N N . ASN A 1 199 ? -4.77 19.031 6.824 1 98.19 199 ASN A N 1
ATOM 1589 C CA . ASN A 1 199 ? -5.887 19.906 6.52 1 98.19 199 ASN A CA 1
ATOM 1590 C C . ASN A 1 199 ? -6.883 19.25 5.574 1 98.19 199 ASN A C 1
ATOM 1592 O O . ASN A 1 199 ? -6.672 18.125 5.137 1 98.19 199 ASN A O 1
ATOM 1596 N N . SER A 1 200 ? -7.934 19.922 5.273 1 98.12 200 SER A N 1
ATOM 1597 C CA . SER A 1 200 ? -9.086 19.328 4.605 1 98.12 200 SER A CA 1
ATOM 1598 C C . SER A 1 200 ? -8.898 19.297 3.092 1 98.12 200 SER A C 1
ATOM 1600 O O . SER A 1 200 ? -9.82 18.953 2.35 1 98.12 200 SER A O 1
ATOM 1602 N N . SER A 1 201 ? -7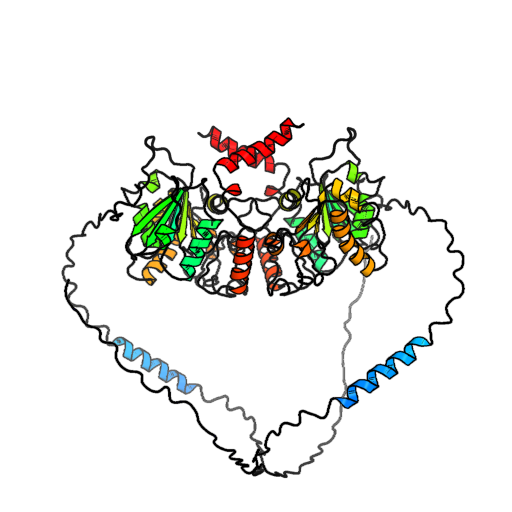.707 19.625 2.611 1 98 201 SER A N 1
ATOM 1603 C CA . SER A 1 201 ? -7.465 19.547 1.175 1 98 201 SER A CA 1
ATOM 1604 C C . SER A 1 201 ? -7.062 18.141 0.755 1 98 201 SER A C 1
ATOM 1606 O O . SER A 1 201 ? -7.027 17.828 -0.437 1 98 201 SER A O 1
ATOM 1608 N N . VAL A 1 202 ? -6.766 17.25 1.697 1 98.56 202 VAL A N 1
ATOM 1609 C CA . VAL A 1 202 ? -6.398 15.883 1.36 1 98.56 202 VAL A CA 1
ATOM 1610 C C . VAL A 1 202 ? -7.566 14.945 1.661 1 98.56 202 VAL A C 1
ATOM 1612 O O . VAL A 1 202 ? -8.344 15.188 2.584 1 98.56 202 VAL A O 1
ATOM 1615 N N . ARG A 1 203 ? -7.695 13.977 0.848 1 98.81 203 ARG A N 1
ATOM 1616 C CA . ARG A 1 203 ? -8.648 12.898 1.089 1 98.81 203 ARG A CA 1
ATOM 1617 C C . ARG A 1 203 ? -7.93 11.602 1.453 1 98.81 203 ARG A C 1
ATOM 1619 O O . ARG A 1 203 ? -6.914 11.258 0.845 1 98.81 203 ARG A O 1
ATOM 1626 N N . GLY A 1 204 ? -8.438 10.828 2.42 1 98.81 204 GLY A N 1
ATOM 1627 C CA . GLY A 1 204 ? -7.93 9.547 2.889 1 98.81 204 GLY A CA 1
ATOM 1628 C C . GLY A 1 204 ? -8.477 9.148 4.246 1 98.81 204 GLY A C 1
ATOM 1629 O O . GLY A 1 204 ? -9.352 9.828 4.793 1 98.81 204 GLY A O 1
ATOM 1630 N N . PRO A 1 205 ? -7.949 8.156 4.723 1 98.88 205 PRO A N 1
ATOM 1631 C CA . PRO A 1 205 ? -6.852 7.34 4.191 1 98.88 205 PRO A CA 1
ATOM 1632 C C . PRO A 1 205 ? -7.305 6.379 3.094 1 98.88 205 PRO A C 1
ATOM 1634 O O . PRO A 1 205 ? -8.445 5.914 3.109 1 98.88 205 PRO A O 1
ATOM 1637 N N . PHE A 1 206 ? -6.48 6.164 2.09 1 98.88 206 PHE A N 1
ATOM 1638 C CA . PHE A 1 206 ? -6.609 5.102 1.101 1 98.88 206 PHE A CA 1
ATOM 1639 C C . PHE A 1 206 ? -5.578 4.004 1.348 1 98.88 206 PHE A C 1
ATOM 1641 O O . PHE A 1 206 ? -4.379 4.219 1.162 1 98.88 206 PHE A O 1
ATOM 1648 N N . MET A 1 207 ? -6.098 2.885 1.775 1 98.62 207 MET A N 1
ATOM 1649 C CA . MET A 1 207 ? -5.25 1.725 2.037 1 98.62 207 MET A CA 1
ATOM 1650 C C . MET A 1 207 ? -5.559 0.596 1.058 1 98.62 207 MET A C 1
ATOM 1652 O O . MET A 1 207 ? -6.723 0.262 0.834 1 98.62 207 MET A O 1
ATOM 1656 N N . PRO A 1 208 ? -4.477 0.067 0.418 1 98.44 208 PRO A N 1
ATOM 1657 C CA . PRO A 1 208 ? -4.773 -1.117 -0.392 1 98.44 208 PRO A CA 1
ATOM 1658 C C . PRO A 1 208 ? -5.371 -2.26 0.428 1 98.44 208 PRO A C 1
ATOM 1660 O O . PRO A 1 208 ? -5.117 -2.357 1.631 1 98.44 208 PRO A O 1
ATOM 1663 N N . THR A 1 209 ? -6.09 -3.145 -0.213 1 97.5 209 THR A N 1
ATOM 1664 C CA . THR A 1 209 ? -6.902 -4.148 0.469 1 97.5 209 THR A CA 1
ATOM 1665 C C . THR A 1 209 ? -6.02 -5.148 1.208 1 97.5 209 THR A C 1
ATOM 1667 O O . THR A 1 209 ? -6.465 -5.801 2.15 1 97.5 209 THR A O 1
ATOM 1670 N N . TRP A 1 210 ? -4.785 -5.25 0.834 1 97.69 210 TRP A N 1
ATOM 1671 C CA . TRP A 1 210 ? -3.893 -6.23 1.444 1 97.69 210 TRP A CA 1
ATOM 1672 C C . TRP A 1 210 ? -3.266 -5.676 2.721 1 97.69 210 TRP A C 1
ATOM 1674 O O . TRP A 1 210 ? -2.686 -6.426 3.51 1 97.69 210 TRP A O 1
ATOM 1684 N N . SER A 1 211 ? -3.334 -4.383 2.949 1 97.44 211 SER A N 1
ATOM 1685 C CA . SER A 1 211 ? -2.58 -3.768 4.035 1 97.44 211 SER A CA 1
ATOM 1686 C C . SER A 1 211 ? -3.328 -3.879 5.359 1 97.44 211 SER A C 1
ATOM 1688 O O . SER A 1 211 ? -4.535 -3.635 5.422 1 97.44 211 SER A O 1
ATOM 1690 N N . SER A 1 212 ? -2.564 -4.211 6.375 1 94.5 212 SER A N 1
ATOM 1691 C CA . SER A 1 212 ? -3.09 -4.199 7.734 1 94.5 212 SER A CA 1
ATOM 1692 C C . SER A 1 212 ? -2.473 -3.072 8.555 1 94.5 212 SER A C 1
ATOM 1694 O O . SER A 1 212 ? -2.576 -3.064 9.789 1 94.5 212 SER A O 1
ATOM 1696 N N . GLU A 1 213 ? -1.857 -2.121 7.887 1 96.19 213 GLU A N 1
ATOM 1697 C CA . GLU A 1 213 ? -1.13 -1.048 8.555 1 96.19 213 GLU A CA 1
ATOM 1698 C C . GLU A 1 213 ? -2.084 0.025 9.078 1 96.19 213 GLU A C 1
ATOM 1700 O O . GLU A 1 213 ? -3.098 0.32 8.445 1 96.19 213 GLU A O 1
ATOM 1705 N N . CYS A 1 214 ? -1.789 0.494 10.266 1 97.31 214 CYS A N 1
ATOM 1706 C CA . CYS A 1 214 ? -2.424 1.708 10.766 1 97.31 214 CYS A CA 1
ATOM 1707 C C . CYS A 1 214 ? -1.854 2.943 10.078 1 97.31 214 CYS A C 1
ATOM 1709 O O . CYS A 1 214 ? -0.643 3.174 10.109 1 97.31 214 CYS A O 1
ATOM 1711 N N . TRP A 1 215 ? -2.766 3.781 9.5 1 98.62 215 TRP A N 1
ATOM 1712 C CA . TRP A 1 215 ? -2.256 4.902 8.719 1 98.62 215 TRP A CA 1
ATOM 1713 C C . TRP A 1 215 ? -1.492 5.883 9.609 1 98.62 215 TRP A C 1
ATOM 1715 O O . TRP A 1 215 ? -0.504 6.48 9.172 1 98.62 215 TRP A O 1
ATOM 1725 N N . THR A 1 216 ? -1.884 6.102 10.914 1 98.5 216 THR A N 1
ATOM 1726 C CA . THR A 1 216 ? -1.141 6.977 11.812 1 98.5 216 THR A CA 1
ATOM 1727 C C . THR A 1 216 ? 0.253 6.418 12.086 1 98.5 216 THR A C 1
ATOM 1729 O O . THR A 1 216 ? 1.245 7.145 12.008 1 98.5 216 THR A O 1
ATOM 1732 N N . ASP A 1 217 ? 0.336 5.102 12.281 1 97.25 217 ASP A N 1
ATOM 1733 C CA . ASP A 1 217 ? 1.625 4.469 12.539 1 97.25 217 ASP A CA 1
ATOM 1734 C C . ASP A 1 217 ? 2.516 4.496 11.305 1 97.25 217 ASP A C 1
ATOM 1736 O O . ASP A 1 217 ? 3.738 4.625 11.414 1 97.25 217 ASP A O 1
ATOM 1740 N N . ALA A 1 218 ? 1.891 4.344 10.18 1 98.12 218 ALA A N 1
ATOM 1741 C CA . ALA A 1 218 ? 2.668 4.367 8.945 1 98.12 218 ALA A CA 1
ATOM 1742 C C . ALA A 1 218 ? 3.455 5.668 8.82 1 98.12 218 ALA A C 1
ATOM 1744 O O . ALA A 1 218 ? 4.652 5.648 8.523 1 98.12 218 ALA A O 1
ATOM 1745 N N . TYR A 1 219 ? 2.811 6.754 9.023 1 98.62 219 TYR A N 1
ATOM 1746 C CA . TYR A 1 219 ? 3.488 8.047 8.938 1 98.62 219 TYR A CA 1
ATOM 1747 C C . TYR A 1 219 ? 4.418 8.25 10.125 1 98.62 219 TYR A C 1
ATOM 1749 O O . TYR A 1 219 ? 5.57 8.656 9.961 1 98.62 219 TYR A O 1
ATOM 1757 N N . LEU A 1 220 ? 3.951 7.957 11.32 1 98.44 220 LEU A N 1
ATOM 1758 C CA . LEU A 1 220 ? 4.691 8.281 12.531 1 98.44 220 LEU A CA 1
ATOM 1759 C C . LEU A 1 220 ? 5.902 7.367 12.688 1 98.44 220 LEU A C 1
ATOM 1761 O O . LEU A 1 220 ? 6.883 7.738 13.344 1 98.44 220 LEU A O 1
ATOM 1765 N N . SER A 1 221 ? 5.871 6.176 12.094 1 97 221 SER A N 1
ATOM 1766 C CA . SER A 1 221 ? 7.023 5.281 12.156 1 97 221 SER A CA 1
ATOM 1767 C C . SER A 1 221 ? 8.219 5.867 11.414 1 97 221 SER A C 1
ATOM 1769 O O . SER A 1 221 ? 9.359 5.453 11.633 1 97 221 SER A O 1
ATOM 1771 N N . LYS A 1 222 ? 7.938 6.828 10.562 1 97.94 222 LYS A N 1
ATOM 1772 C CA . LYS A 1 222 ? 9.023 7.453 9.805 1 97.94 222 LYS A CA 1
ATOM 1773 C C . LYS A 1 222 ? 9.602 8.648 10.562 1 97.94 222 LYS A C 1
ATOM 1775 O O . LYS A 1 222 ? 10.609 9.219 10.148 1 97.94 222 LYS A O 1
ATOM 1780 N N . VAL A 1 223 ? 8.938 9.062 11.609 1 98.5 223 VAL A N 1
ATOM 1781 C CA . VAL A 1 223 ? 9.5 10.055 12.516 1 98.5 223 VAL A CA 1
ATOM 1782 C C . VAL A 1 223 ? 10.438 9.375 13.508 1 98.5 223 VAL A C 1
ATOM 1784 O O . VAL A 1 223 ? 9.992 8.594 14.352 1 98.5 223 VAL A O 1
ATOM 1787 N N . THR A 1 224 ? 11.711 9.617 13.375 1 97.94 224 THR A N 1
ATOM 1788 C CA . THR A 1 224 ? 12.734 8.945 14.164 1 97.94 224 THR A CA 1
ATOM 1789 C C . THR A 1 224 ? 13.578 9.961 14.938 1 97.94 224 THR A C 1
ATOM 1791 O O . THR A 1 224 ? 13.25 11.148 14.969 1 97.94 224 THR A O 1
ATOM 1794 N N . GLU A 1 225 ? 14.609 9.453 15.586 1 97.81 225 GLU A N 1
ATOM 1795 C CA . GLU A 1 225 ? 15.523 10.336 16.297 1 97.81 225 GLU A CA 1
ATOM 1796 C C . GLU A 1 225 ? 16.203 11.32 15.352 1 97.81 225 GLU A C 1
ATOM 1798 O O . GLU A 1 225 ? 16.5 12.453 15.734 1 97.81 225 GLU A O 1
ATOM 1803 N N . THR A 1 226 ? 16.375 10.867 14.102 1 98 226 THR A N 1
ATOM 1804 C CA . THR A 1 226 ? 17.125 11.703 13.156 1 98 226 THR A CA 1
ATOM 1805 C C . THR A 1 226 ? 16.188 12.328 12.133 1 98 226 THR A C 1
ATOM 1807 O O . THR A 1 226 ? 16.484 13.383 11.57 1 98 226 THR A O 1
ATOM 1810 N N . ASN A 1 227 ? 15.078 11.695 11.852 1 98.38 227 ASN A N 1
ATOM 1811 C CA . ASN A 1 227 ? 14.086 12.211 10.914 1 98.38 227 ASN A CA 1
ATOM 1812 C C . ASN A 1 227 ? 12.898 12.836 11.641 1 98.38 227 ASN A C 1
ATOM 1814 O O . ASN A 1 227 ? 12.141 12.133 12.32 1 98.38 227 ASN A O 1
ATOM 1818 N N . LYS A 1 228 ? 12.664 14.148 11.438 1 98.69 228 LYS A N 1
ATOM 1819 C CA . LYS A 1 228 ? 11.742 14.828 12.344 1 98.69 228 LYS A CA 1
ATOM 1820 C C . LYS A 1 228 ? 10.547 15.398 11.586 1 98.69 228 LYS A C 1
ATOM 1822 O O . LYS A 1 228 ? 9.648 15.984 12.188 1 98.69 228 LYS A O 1
ATOM 1827 N N . LEU A 1 229 ? 10.508 15.242 10.242 1 98.75 229 LEU A N 1
ATOM 1828 C CA . LEU A 1 229 ? 9.391 15.734 9.445 1 98.75 229 LEU A CA 1
ATOM 1829 C C . LEU A 1 229 ? 9.094 14.781 8.289 1 98.75 229 LEU A C 1
ATOM 1831 O O . LEU A 1 229 ? 9.984 14.445 7.512 1 98.75 229 LEU A O 1
ATOM 1835 N N . VAL A 1 230 ? 7.863 14.328 8.242 1 98.81 230 VAL A N 1
ATOM 1836 C CA . VAL A 1 230 ? 7.414 13.391 7.215 1 98.81 230 VAL A CA 1
ATOM 1837 C C . VAL A 1 230 ? 6.172 13.938 6.52 1 98.81 230 VAL A C 1
ATOM 1839 O O . VAL A 1 230 ? 5.242 14.414 7.18 1 98.81 230 VAL A O 1
ATOM 1842 N N . GLY A 1 231 ? 6.152 13.953 5.203 1 98.81 231 GLY A N 1
ATOM 1843 C CA . GLY A 1 231 ? 4.984 14.391 4.449 1 98.81 231 GLY A CA 1
ATOM 1844 C C . GLY A 1 231 ? 4.652 13.477 3.289 1 98.81 231 GLY A C 1
ATOM 1845 O O . GLY A 1 231 ? 5.172 12.359 3.201 1 98.81 231 GLY A O 1
ATOM 1846 N N . ILE A 1 232 ? 3.756 13.93 2.451 1 98.62 232 ILE A N 1
ATOM 1847 C CA . ILE A 1 232 ? 3.307 13.188 1.279 1 98.62 232 ILE A CA 1
ATOM 1848 C C . ILE A 1 232 ? 4.328 13.336 0.153 1 98.62 232 ILE A C 1
ATOM 1850 O O . ILE A 1 232 ? 4.711 12.352 -0.481 1 98.62 232 ILE A O 1
ATOM 1854 N N . SER A 1 233 ? 4.773 14.57 0.002 1 98.56 233 SER A N 1
ATOM 1855 C CA . SER A 1 233 ? 5.535 14.906 -1.197 1 98.56 233 SER A CA 1
ATOM 1856 C C . SER A 1 233 ? 6.582 15.969 -0.906 1 98.56 233 SER A C 1
ATOM 1858 O O . SER A 1 233 ? 6.473 16.703 0.079 1 98.56 233 SER A O 1
ATOM 1860 N N . MET A 1 234 ? 7.59 15.984 -1.769 1 98.06 234 MET A N 1
ATOM 1861 C CA . MET A 1 234 ? 8.594 17.047 -1.832 1 98.06 234 MET A CA 1
ATOM 1862 C C . MET A 1 234 ? 8.383 17.922 -3.053 1 98.06 234 MET A C 1
ATOM 1864 O O . MET A 1 234 ? 8.18 17.422 -4.16 1 98.06 234 MET A O 1
ATOM 1868 N N . ASN A 1 235 ? 8.25 19.188 -2.805 1 98.06 235 ASN A N 1
ATOM 1869 C CA . ASN A 1 235 ? 8.328 20.172 -3.877 1 98.06 235 ASN A CA 1
ATOM 1870 C C . ASN A 1 235 ? 9.742 20.734 -4.008 1 98.06 235 ASN A C 1
ATOM 1872 O O . ASN A 1 235 ? 10.203 21.484 -3.137 1 98.06 235 ASN A O 1
ATOM 1876 N N . CYS A 1 236 ? 10.414 20.453 -5.137 1 96.81 236 CYS A N 1
ATOM 1877 C CA . CYS A 1 236 ? 11.812 20.828 -5.293 1 96.81 236 CYS A CA 1
ATOM 1878 C C . CYS A 1 236 ? 11.938 22.25 -5.84 1 96.81 236 CYS A C 1
ATOM 1880 O O . CYS A 1 236 ? 13.039 22.797 -5.918 1 96.81 236 CYS A O 1
ATOM 1882 N N . ARG A 1 237 ? 10.867 22.828 -6.238 1 94.19 237 ARG A N 1
ATOM 1883 C CA . ARG A 1 237 ? 10.812 24.172 -6.773 1 94.19 237 ARG A CA 1
ATOM 1884 C C . ARG A 1 237 ? 11.93 24.406 -7.785 1 94.19 237 ARG A C 1
ATOM 1886 O O . ARG A 1 237 ? 12.609 25.438 -7.746 1 94.19 237 ARG A O 1
ATOM 1893 N N . GLY A 1 238 ? 12.133 23.438 -8.602 1 88.69 238 GLY A N 1
ATOM 1894 C CA . GLY A 1 238 ? 13.195 23.562 -9.586 1 88.69 238 GLY A CA 1
ATOM 1895 C C . GLY A 1 238 ? 14.57 23.656 -8.969 1 88.69 238 GLY A C 1
ATOM 1896 O O . GLY A 1 238 ? 15.406 24.453 -9.398 1 88.69 238 GLY A O 1
ATOM 1897 N N . ALA A 1 239 ? 14.688 23.047 -7.984 1 85.38 239 ALA A N 1
ATOM 1898 C CA . ALA A 1 239 ? 15.953 22.938 -7.266 1 85.38 239 ALA A CA 1
ATOM 1899 C C . ALA A 1 239 ? 16.203 24.188 -6.422 1 85.38 239 ALA A C 1
ATOM 1901 O O . ALA A 1 239 ? 17.344 24.484 -6.066 1 85.38 239 ALA A O 1
ATOM 1902 N N . SER A 1 240 ? 15.172 24.906 -6.227 1 86.19 240 SER A N 1
ATOM 1903 C CA . SER A 1 240 ? 15.211 26.078 -5.352 1 86.19 240 SER A CA 1
ATOM 1904 C C . SER A 1 240 ? 14.398 25.844 -4.082 1 86.19 240 SER A C 1
ATOM 1906 O O . SER A 1 240 ? 13.172 25.75 -4.137 1 86.19 240 SER A O 1
ATOM 1908 N N . ASP A 1 241 ? 14.977 25.656 -2.92 1 91.75 241 ASP A N 1
ATOM 1909 C CA . ASP A 1 241 ? 14.352 25.547 -1.604 1 91.75 241 ASP A CA 1
ATOM 1910 C C . ASP A 1 241 ? 13.461 24.312 -1.523 1 91.75 241 ASP A C 1
ATOM 1912 O O . ASP A 1 241 ? 12.258 24.422 -1.271 1 91.75 241 ASP A O 1
ATOM 1916 N N . PRO A 1 242 ? 13.938 23.156 -1.902 1 97 242 PRO A N 1
ATOM 1917 C CA . PRO A 1 242 ? 13.133 21.938 -1.756 1 97 242 PRO A CA 1
ATOM 1918 C C . PRO A 1 242 ? 12.477 21.828 -0.381 1 97 242 PRO A C 1
ATOM 1920 O O . PRO A 1 242 ? 13.102 22.156 0.632 1 97 242 PRO A O 1
ATOM 1923 N N . HIS A 1 243 ? 11.164 21.469 -0.328 1 98.31 243 HIS A N 1
ATOM 1924 C CA . HIS A 1 243 ? 10.477 21.422 0.954 1 98.31 243 HIS A CA 1
ATOM 1925 C C . HIS A 1 243 ? 9.359 20.391 0.942 1 98.31 243 HIS A C 1
ATOM 1927 O O . HIS A 1 243 ? 8.781 20.109 -0.107 1 98.31 243 HIS A O 1
ATOM 1933 N N . VAL A 1 244 ? 9.109 19.75 2.066 1 98.38 244 VAL A N 1
ATOM 1934 C CA . VAL A 1 244 ? 7.953 18.891 2.297 1 98.38 244 VAL A CA 1
ATOM 1935 C C . VAL A 1 244 ? 6.676 19.719 2.289 1 98.38 244 VAL A C 1
ATOM 1937 O O . VAL A 1 244 ? 6.613 20.781 2.928 1 98.38 244 VAL A O 1
ATOM 1940 N N . GLN A 1 245 ? 5.711 19.328 1.588 1 98.06 245 GLN A N 1
ATOM 1941 C CA . GLN A 1 245 ? 4.488 20.125 1.5 1 98.06 245 GLN A CA 1
ATOM 1942 C C . GLN A 1 245 ? 3.605 19.906 2.727 1 98.06 245 GLN A C 1
ATOM 1944 O O . GLN A 1 245 ? 3.527 18.797 3.256 1 98.06 245 GLN A O 1
ATOM 1949 N N . ALA A 1 246 ? 2.875 20.891 3.135 1 97.5 246 ALA A N 1
ATOM 1950 C CA . ALA A 1 246 ? 2.4 21 4.512 1 97.5 246 ALA A CA 1
ATOM 1951 C C . ALA A 1 246 ? 0.946 20.547 4.629 1 97.5 246 ALA A C 1
ATOM 1953 O O . ALA A 1 246 ? 0.313 20.734 5.668 1 97.5 246 ALA A O 1
ATOM 1954 N N . MET A 1 247 ? 0.353 19.969 3.576 1 97.81 247 MET A N 1
ATOM 1955 C CA . MET A 1 247 ? -1.043 19.547 3.676 1 97.81 247 MET A CA 1
ATOM 1956 C C . MET A 1 247 ? -1.191 18.359 4.613 1 97.81 247 MET A C 1
ATOM 1958 O O . MET A 1 247 ? -2.289 18.078 5.098 1 97.81 247 MET A O 1
ATOM 1962 N N . PHE A 1 248 ? -0.16 17.672 4.805 1 98.75 248 PHE A N 1
ATOM 1963 C CA . PHE A 1 248 ? -0.064 16.547 5.727 1 98.75 248 PHE A CA 1
ATOM 1964 C C . PHE A 1 248 ? 1.354 16.406 6.27 1 98.75 248 PHE A C 1
ATOM 1966 O O . PHE A 1 248 ? 2.301 16.203 5.504 1 98.75 248 PHE A O 1
ATOM 1973 N N . LEU A 1 249 ? 1.471 16.422 7.602 1 98.88 249 LEU A N 1
ATOM 1974 C CA . LEU A 1 249 ? 2.783 16.344 8.234 1 98.88 249 LEU A CA 1
ATOM 1975 C C . LEU A 1 249 ? 2.738 15.43 9.453 1 98.88 249 LEU A C 1
ATOM 1977 O O . LEU A 1 249 ? 1.817 15.523 10.273 1 98.88 249 LEU A O 1
ATOM 1981 N N . ALA A 1 250 ? 3.662 14.516 9.531 1 98.94 250 ALA A N 1
ATOM 1982 C CA . ALA A 1 250 ? 3.963 13.805 10.773 1 98.94 250 ALA A CA 1
ATOM 1983 C C . ALA A 1 250 ? 5.23 14.352 11.422 1 98.94 250 ALA A C 1
ATOM 1985 O O . ALA A 1 250 ? 6.23 14.594 10.734 1 98.94 250 ALA A O 1
ATOM 1986 N N . ILE A 1 251 ? 5.188 14.578 12.695 1 98.81 251 ILE A N 1
ATOM 1987 C CA . ILE A 1 251 ? 6.254 15.266 13.414 1 98.81 251 ILE A CA 1
ATOM 1988 C C . ILE A 1 251 ? 6.219 14.859 14.891 1 98.81 251 ILE A C 1
ATOM 1990 O O . ILE A 1 251 ? 5.184 14.43 15.398 1 98.81 251 ILE A O 1
ATOM 1994 N N . ASP A 1 252 ? 7.312 14.852 15.547 1 98.38 252 ASP A N 1
ATOM 1995 C CA . ASP A 1 252 ? 7.293 14.609 16.984 1 98.38 252 ASP A CA 1
ATOM 1996 C C . ASP A 1 252 ? 7.512 15.906 17.766 1 98.38 252 ASP A C 1
ATOM 1998 O O . ASP A 1 252 ? 7.625 16.984 17.172 1 98.38 252 ASP A O 1
ATOM 2002 N N . ARG A 1 253 ? 7.492 15.852 19.047 1 97.44 253 ARG A N 1
ATOM 2003 C CA . ARG A 1 253 ? 7.609 17 19.938 1 97.44 253 ARG A CA 1
ATOM 2004 C C . ARG A 1 253 ? 8.898 17.766 19.656 1 97.44 253 ARG A C 1
ATOM 2006 O O . ARG A 1 253 ? 8.898 19 19.594 1 97.44 253 ARG A O 1
ATOM 2013 N N . THR A 1 254 ? 9.992 17.078 19.469 1 97.62 254 THR A N 1
ATOM 2014 C CA . THR A 1 254 ? 11.281 17.703 19.188 1 97.62 254 THR A CA 1
ATOM 2015 C C . THR A 1 254 ? 11.211 18.531 17.906 1 97.62 254 THR A C 1
ATOM 2017 O O . THR A 1 254 ? 11.68 19.672 17.875 1 97.62 254 THR A O 1
ATOM 2020 N N . GLY A 1 255 ? 10.648 17.938 16.859 1 98.31 255 GLY A N 1
ATOM 2021 C CA . GLY A 1 255 ? 10.477 18.688 15.633 1 98.31 255 GLY A CA 1
ATOM 2022 C C . GLY A 1 255 ? 9.594 19.906 15.797 1 98.31 255 GLY A C 1
ATOM 2023 O O . GLY A 1 255 ? 9.883 20.969 15.242 1 98.31 255 GLY A O 1
ATOM 2024 N N . LEU A 1 256 ? 8.523 19.797 16.516 1 97.94 256 LEU A N 1
ATOM 2025 C CA . LEU A 1 256 ? 7.613 20.906 16.734 1 97.94 256 LEU A CA 1
ATOM 2026 C C . LEU A 1 256 ? 8.289 22.031 17.531 1 97.94 256 LEU A C 1
ATOM 2028 O O . LEU A 1 256 ? 8.008 23.203 17.312 1 97.94 256 LEU A O 1
ATOM 2032 N N . GLU A 1 257 ? 9.109 21.625 18.406 1 96.81 257 GLU A N 1
ATOM 2033 C CA . GLU A 1 257 ? 9.836 22.625 19.188 1 96.81 257 GLU A CA 1
ATOM 2034 C C . GLU A 1 257 ? 10.734 23.469 18.297 1 96.81 257 GLU A C 1
ATOM 2036 O O . GLU A 1 257 ? 10.922 24.672 18.547 1 96.81 257 GLU A O 1
ATOM 2041 N N . VAL A 1 258 ? 11.234 22.891 17.297 1 97.81 258 VAL A N 1
ATOM 2042 C CA . VAL A 1 258 ? 12.047 23.625 16.328 1 97.81 258 VAL A CA 1
ATOM 2043 C C . VAL A 1 258 ? 11.18 24.641 15.594 1 97.81 258 VAL A C 1
ATOM 2045 O O . VAL A 1 258 ? 11.648 25.734 15.258 1 97.81 258 VAL A O 1
ATOM 2048 N N . LEU A 1 259 ? 9.914 24.375 15.406 1 97.81 259 LEU A N 1
ATOM 2049 C CA . LEU A 1 259 ? 9.078 25.141 14.484 1 97.81 259 LEU A CA 1
ATOM 2050 C C . LEU A 1 259 ? 8.188 26.109 15.234 1 97.81 259 LEU A C 1
ATOM 2052 O O . LEU A 1 259 ? 7.781 27.141 14.688 1 97.81 259 LEU A O 1
ATOM 2056 N N . ILE A 1 260 ? 7.816 25.875 16.422 1 95.5 260 ILE A N 1
ATOM 2057 C CA . ILE A 1 260 ? 6.637 26.406 17.094 1 95.5 260 ILE A CA 1
ATOM 2058 C C . ILE A 1 260 ? 6.82 27.906 17.344 1 95.5 260 ILE A C 1
ATOM 2060 O O . ILE A 1 260 ? 5.871 28.688 17.234 1 95.5 260 ILE A O 1
ATOM 2064 N N . ASP A 1 261 ? 7.977 28.391 17.656 1 90.31 261 ASP A N 1
ATOM 2065 C CA . ASP A 1 261 ? 8.148 29.766 18.062 1 90.31 261 ASP A CA 1
ATOM 2066 C C . ASP A 1 261 ? 8.359 30.688 16.859 1 90.31 261 ASP A C 1
ATOM 2068 O O . ASP A 1 261 ? 7.902 31.828 16.859 1 90.31 261 ASP A O 1
ATOM 2072 N N . ASP A 1 262 ? 8.922 30.219 15.766 1 89.06 262 ASP A N 1
ATOM 2073 C CA . ASP A 1 262 ? 9.336 31.141 14.711 1 89.06 262 ASP A CA 1
ATOM 2074 C C . ASP A 1 262 ? 8.641 30.797 13.391 1 89.06 262 ASP A C 1
ATOM 2076 O O . ASP A 1 262 ? 8.203 31.688 12.664 1 89.06 262 ASP A O 1
ATOM 2080 N N . VAL A 1 263 ? 8.43 29.578 13.18 1 93.94 263 VAL A N 1
ATOM 2081 C CA . VAL A 1 263 ? 8.023 29.188 11.836 1 93.94 263 VAL A CA 1
ATOM 2082 C C . VAL A 1 263 ? 6.5 29.141 11.742 1 93.94 263 VAL A C 1
ATOM 2084 O O . VAL A 1 263 ? 5.91 29.641 10.781 1 93.94 263 VAL A O 1
ATOM 2087 N N . ILE A 1 264 ? 5.844 28.531 12.789 1 92.25 264 ILE A N 1
ATOM 2088 C CA . ILE A 1 264 ? 4.402 28.344 12.648 1 92.25 264 ILE A CA 1
ATOM 2089 C C . ILE A 1 264 ? 3.66 29.25 13.633 1 92.25 264 ILE A C 1
ATOM 2091 O O . ILE A 1 264 ? 2.449 29.109 13.812 1 92.25 264 ILE A O 1
ATOM 2095 N N . SER A 1 265 ? 4.266 30.281 14.234 1 85.19 265 SER A N 1
ATOM 2096 C CA . SER A 1 265 ? 3.682 31.156 15.242 1 85.19 265 SER A CA 1
ATOM 2097 C C . SER A 1 265 ? 2.945 32.312 14.602 1 85.19 265 SER A C 1
ATOM 2099 O O . SER A 1 265 ? 1.878 32.719 15.07 1 85.19 265 SER A O 1
ATOM 2101 N N . PRO A 1 266 ? 3.354 32.781 13.531 1 83 266 PRO A N 1
ATOM 2102 C CA . PRO A 1 266 ? 2.686 33.969 12.969 1 83 266 PRO A CA 1
ATOM 2103 C C . PRO A 1 266 ? 1.309 33.656 12.398 1 83 266 PRO A C 1
ATOM 2105 O O . PRO A 1 266 ? 1.056 32.531 11.984 1 83 266 PRO A O 1
ATOM 2108 N N . CYS A 1 267 ? 0.429 34.625 12.586 1 91.31 267 CYS A N 1
ATOM 2109 C CA . CYS A 1 267 ? -0.774 34.625 11.758 1 91.31 267 CYS A CA 1
ATOM 2110 C C . CYS A 1 267 ? -0.5 35.25 10.391 1 91.31 267 CYS A C 1
ATOM 2112 O O . CYS A 1 267 ? -0.348 36.469 10.281 1 91.31 267 CYS A O 1
ATOM 2114 N N . PHE A 1 268 ? -0.518 34.375 9.414 1 91.88 268 PHE A N 1
ATOM 2115 C CA . PHE A 1 268 ? -0.111 34.812 8.094 1 91.88 268 PHE A CA 1
ATOM 2116 C C . PHE A 1 268 ? -1.205 35.656 7.445 1 91.88 268 PHE A C 1
ATOM 2118 O O . PHE A 1 268 ? -2.361 35.25 7.379 1 91.88 268 PHE A O 1
ATOM 2125 N N . ALA A 1 269 ? -0.833 36.812 6.949 1 90.12 269 ALA A N 1
ATOM 2126 C CA . ALA A 1 269 ? -1.796 37.719 6.344 1 90.12 269 ALA A CA 1
ATOM 2127 C C . ALA A 1 269 ? -2.072 37.344 4.891 1 90.12 269 ALA A C 1
ATOM 2129 O O . ALA A 1 269 ? -3.168 37.594 4.379 1 90.12 269 ALA A O 1
ATOM 2130 N N . THR A 1 270 ? -1.081 36.781 4.223 1 93 270 THR A N 1
ATOM 2131 C CA . THR A 1 270 ? -1.216 36.469 2.809 1 93 270 THR A CA 1
ATOM 2132 C C . THR A 1 270 ? -0.885 35 2.557 1 93 270 THR A C 1
ATOM 2134 O O . THR A 1 270 ? -0.218 34.344 3.373 1 93 270 THR A O 1
ATOM 2137 N N . PHE A 1 271 ? -1.383 34.562 1.449 1 92.62 271 PHE A N 1
ATOM 2138 C CA . PHE A 1 271 ? -1.09 33.188 1.052 1 92.62 271 PHE A CA 1
ATOM 2139 C C . PHE A 1 271 ? 0.402 33 0.799 1 92.62 271 PHE A C 1
ATOM 2141 O O . PHE A 1 271 ? 0.963 31.953 1.103 1 92.62 271 PHE A O 1
ATOM 2148 N N . ASP A 1 272 ? 1.05 34 0.251 1 94.56 272 ASP A N 1
ATOM 2149 C CA . ASP A 1 272 ? 2.488 33.938 0.004 1 94.56 272 ASP A CA 1
ATOM 2150 C C . ASP A 1 272 ? 3.262 33.781 1.308 1 94.56 272 ASP A C 1
ATOM 2152 O O . ASP A 1 272 ? 4.242 33.031 1.353 1 94.56 272 ASP A O 1
ATOM 2156 N N . ASP A 1 273 ? 2.83 34.469 2.332 1 94 273 ASP A N 1
ATOM 2157 C CA . ASP A 1 273 ? 3.455 34.312 3.641 1 94 273 ASP A CA 1
ATOM 2158 C C . ASP A 1 273 ? 3.275 32.875 4.168 1 94 273 ASP A C 1
ATOM 2160 O O . ASP A 1 273 ? 4.191 32.312 4.773 1 94 273 ASP A O 1
ATOM 2164 N N . ARG A 1 274 ? 2.094 32.438 3.941 1 94.94 274 ARG A N 1
ATOM 2165 C CA . ARG A 1 274 ? 1.798 31.062 4.344 1 94.94 274 ARG A CA 1
ATOM 2166 C C . ARG A 1 274 ? 2.689 30.062 3.605 1 94.94 274 ARG A C 1
ATOM 2168 O O . ARG A 1 274 ? 3.188 29.109 4.199 1 94.94 274 ARG A O 1
ATOM 2175 N N . ILE A 1 275 ? 2.881 30.25 2.303 1 95.19 275 ILE A N 1
ATOM 2176 C CA . ILE A 1 275 ? 3.746 29.375 1.503 1 95.19 275 ILE A CA 1
ATOM 2177 C C . ILE A 1 275 ? 5.184 29.484 2.01 1 95.19 275 ILE A C 1
ATOM 2179 O O . ILE A 1 275 ? 5.891 28.469 2.09 1 95.19 275 ILE A O 1
ATOM 2183 N N . ARG A 1 276 ? 5.633 30.672 2.338 1 95.06 276 ARG A N 1
ATOM 2184 C CA . ARG A 1 276 ? 6.973 30.844 2.889 1 95.06 276 ARG A CA 1
ATOM 2185 C C . ARG A 1 276 ? 7.133 30.062 4.188 1 95.06 276 ARG A C 1
ATOM 2187 O O . ARG A 1 276 ? 8.188 29.484 4.449 1 95.06 276 ARG A O 1
ATOM 2194 N N . ALA A 1 277 ? 6.117 30.078 4.977 1 96.38 277 ALA A N 1
ATOM 2195 C CA . ALA A 1 277 ? 6.156 29.312 6.215 1 96.38 277 ALA A CA 1
ATOM 2196 C C . ALA A 1 277 ? 6.32 27.812 5.926 1 96.38 277 ALA A C 1
ATOM 2198 O O . ALA A 1 277 ? 7.059 27.125 6.629 1 96.38 277 ALA A O 1
ATOM 2199 N N . GLU A 1 278 ? 5.594 27.312 4.93 1 96.88 278 GLU A N 1
ATOM 2200 C CA . GLU A 1 278 ? 5.723 25.922 4.512 1 96.88 278 GLU A CA 1
ATOM 2201 C C . GLU A 1 278 ? 7.16 25.594 4.121 1 96.88 278 GLU A C 1
ATOM 2203 O O . GLU A 1 278 ? 7.715 24.594 4.562 1 96.88 278 GLU A O 1
ATOM 2208 N N . ILE A 1 279 ? 7.746 26.422 3.332 1 97.38 279 ILE A N 1
ATOM 2209 C CA . ILE A 1 279 ? 9.133 26.25 2.916 1 97.38 279 ILE A CA 1
ATOM 2210 C C . ILE A 1 279 ? 10.047 26.297 4.137 1 97.38 279 ILE A C 1
ATOM 2212 O O . ILE A 1 279 ? 10.938 25.453 4.285 1 97.38 279 ILE A O 1
ATOM 2216 N N . ASN A 1 280 ? 9.797 27.219 5.008 1 96.94 280 ASN A N 1
ATOM 2217 C CA . ASN A 1 280 ? 10.648 27.422 6.176 1 96.94 280 ASN A CA 1
ATOM 2218 C C . ASN A 1 280 ? 10.547 26.266 7.16 1 96.94 280 ASN A C 1
ATOM 2220 O O . ASN A 1 280 ? 11.484 26.016 7.926 1 96.94 280 ASN A O 1
ATOM 2224 N N . MET A 1 281 ? 9.445 25.547 7.164 1 98 281 MET A N 1
ATOM 2225 C CA . MET A 1 281 ? 9.344 24.375 8.039 1 98 281 MET A CA 1
ATOM 2226 C C . MET A 1 281 ? 10.445 23.375 7.723 1 98 281 MET A C 1
ATOM 2228 O O . MET A 1 281 ? 11.141 22.906 8.625 1 98 281 MET A O 1
ATOM 2232 N N . THR A 1 282 ? 10.586 23.062 6.461 1 97.75 282 THR A N 1
ATOM 2233 C CA . THR A 1 282 ? 11.609 22.109 6.039 1 97.75 282 THR A CA 1
ATOM 2234 C C . THR A 1 282 ? 13.008 22.656 6.301 1 97.75 282 THR A C 1
ATOM 2236 O O . THR A 1 282 ? 13.859 21.969 6.863 1 97.75 282 THR A O 1
ATOM 2239 N N . THR A 1 283 ? 13.203 23.906 5.973 1 96.75 283 THR A N 1
ATOM 2240 C CA . THR A 1 283 ? 14.508 24.547 6.137 1 96.75 283 THR A CA 1
ATOM 2241 C C . THR A 1 283 ? 14.914 24.578 7.609 1 96.75 283 THR A C 1
ATOM 2243 O O . THR A 1 283 ? 16.062 24.297 7.945 1 96.75 283 THR A O 1
ATOM 2246 N N . ALA A 1 284 ? 14.008 24.922 8.461 1 98.06 284 ALA A N 1
ATOM 2247 C CA . ALA A 1 284 ? 14.289 25.016 9.891 1 98.06 284 ALA A CA 1
ATOM 2248 C C . ALA A 1 284 ? 14.672 23.641 10.453 1 98.06 284 ALA A C 1
ATOM 2250 O O . ALA A 1 284 ? 15.602 23.531 11.25 1 98.06 284 ALA A O 1
ATOM 2251 N N . ILE A 1 285 ? 13.953 22.594 10.078 1 98.44 285 ILE A N 1
ATOM 2252 C CA . ILE A 1 285 ? 14.219 21.234 10.555 1 98.44 285 ILE A CA 1
ATOM 2253 C C . ILE A 1 285 ? 15.617 20.812 10.117 1 98.44 285 ILE A C 1
ATOM 2255 O O . ILE A 1 285 ? 16.391 20.281 10.914 1 98.44 285 ILE A O 1
ATOM 2259 N N . ILE A 1 286 ? 15.914 21.062 8.867 1 97.38 286 ILE A N 1
ATOM 2260 C CA . ILE A 1 286 ? 17.203 20.688 8.32 1 97.38 286 ILE A CA 1
ATOM 2261 C C . ILE A 1 286 ? 18.312 21.484 9 1 97.38 286 ILE A C 1
ATOM 2263 O O . ILE A 1 286 ? 19.344 20.938 9.383 1 97.38 286 ILE A O 1
ATOM 2267 N N . LYS A 1 287 ? 18.156 22.781 9.219 1 97.38 287 LYS A N 1
ATOM 2268 C CA . LYS A 1 287 ? 19.141 23.641 9.867 1 97.38 287 LYS A CA 1
ATOM 2269 C C . LYS A 1 287 ? 19.391 23.203 11.312 1 97.38 287 LYS A C 1
ATOM 2271 O O . LYS A 1 287 ? 20.484 23.375 11.836 1 97.38 287 LYS A O 1
ATOM 2276 N N . ALA A 1 288 ? 18.344 22.656 11.906 1 98.19 288 ALA A N 1
ATOM 2277 C CA . ALA A 1 288 ? 18.469 22.172 13.281 1 98.19 288 ALA A CA 1
ATOM 2278 C C . ALA A 1 288 ? 19.234 20.859 13.336 1 98.19 288 ALA A C 1
ATOM 2280 O O . ALA A 1 288 ? 19.484 20.312 14.414 1 98.19 288 ALA A O 1
ATOM 2281 N N . GLY A 1 289 ? 19.609 20.266 12.195 1 98 289 GLY A N 1
ATOM 2282 C CA . GLY A 1 289 ? 20.453 19.062 12.141 1 98 289 GLY A CA 1
ATOM 2283 C C . GLY A 1 289 ? 19.656 17.797 11.906 1 98 289 GLY A C 1
ATOM 2284 O O . GLY A 1 289 ? 20.203 16.688 12 1 98 289 GLY A O 1
ATOM 2285 N N . TYR A 1 290 ? 18.375 17.922 11.617 1 98.38 290 TYR A N 1
ATOM 2286 C CA . TYR A 1 290 ? 17.516 16.766 11.383 1 98.38 290 TYR A CA 1
ATOM 2287 C C . TYR A 1 290 ? 17.266 16.562 9.898 1 98.38 290 TYR A C 1
ATOM 2289 O O . TYR A 1 290 ? 17.625 17.422 9.078 1 98.38 290 TYR A O 1
ATOM 2297 N N . THR A 1 291 ? 16.719 15.414 9.547 1 97.94 291 THR A N 1
ATOM 2298 C CA . THR A 1 291 ? 16.328 15.109 8.172 1 97.94 291 THR A CA 1
ATOM 2299 C C . THR A 1 291 ? 14.812 15.133 8.023 1 97.94 291 THR A C 1
ATOM 2301 O O . THR A 1 291 ? 14.086 15.242 9.008 1 97.94 291 THR A O 1
ATOM 2304 N N . VAL A 1 292 ? 14.375 15.125 6.75 1 98.31 292 VAL A N 1
ATOM 2305 C CA . VAL A 1 292 ? 12.961 15.047 6.402 1 98.31 292 VAL A CA 1
ATOM 2306 C C . VAL A 1 292 ? 12.734 13.898 5.414 1 98.31 292 VAL A C 1
ATOM 2308 O O . VAL A 1 292 ? 13.68 13.422 4.781 1 98.31 292 VAL A O 1
ATOM 2311 N N . THR A 1 293 ? 11.5 13.383 5.344 1 98.12 293 THR A N 1
ATOM 2312 C CA . THR A 1 293 ? 11.156 12.344 4.387 1 98.12 293 THR A CA 1
ATOM 2313 C C . THR A 1 293 ? 9.766 12.578 3.803 1 98.12 293 THR A C 1
ATOM 2315 O O . THR A 1 293 ? 8.945 13.281 4.398 1 98.12 293 THR A O 1
ATOM 2318 N N . ALA A 1 294 ? 9.562 12.094 2.623 1 98.62 294 ALA A N 1
ATOM 2319 C CA . ALA A 1 294 ? 8.25 12.102 1.981 1 98.62 294 ALA A CA 1
ATOM 2320 C C . ALA A 1 294 ? 7.871 10.719 1.473 1 98.62 294 ALA A C 1
ATOM 2322 O O . ALA A 1 294 ? 8.742 9.922 1.107 1 98.62 294 ALA A O 1
ATOM 2323 N N . PHE A 1 295 ? 6.594 10.445 1.373 1 98.62 295 PHE A N 1
ATOM 2324 C CA . PHE A 1 295 ? 6.078 9.133 1.002 1 98.62 295 PHE A CA 1
ATOM 2325 C C . PHE A 1 295 ? 6.199 8.906 -0.5 1 98.62 295 PHE A C 1
ATOM 2327 O O . PHE A 1 295 ? 6.191 7.766 -0.966 1 98.62 295 PHE A O 1
ATOM 2334 N N . MET A 1 296 ? 6.266 10 -1.277 1 98.62 296 MET A N 1
ATOM 2335 C CA . MET A 1 296 ? 6.473 9.797 -2.709 1 98.62 296 MET A CA 1
ATOM 2336 C C . MET A 1 296 ? 7.664 8.883 -2.963 1 98.62 296 MET A C 1
ATOM 2338 O O . MET A 1 296 ? 8.75 9.102 -2.424 1 98.62 296 MET A O 1
ATOM 2342 N N . THR A 1 297 ? 7.5 7.859 -3.775 1 98.56 297 THR A N 1
ATOM 2343 C CA . THR A 1 297 ? 8.484 6.793 -3.932 1 98.56 297 THR A CA 1
ATOM 2344 C C . THR A 1 297 ? 9.789 7.348 -4.496 1 98.56 297 THR A C 1
ATOM 2346 O O . THR A 1 297 ? 10.875 6.895 -4.125 1 98.56 297 THR A O 1
ATOM 2349 N N . ALA A 1 298 ? 9.68 8.305 -5.344 1 98.31 298 ALA A N 1
ATOM 2350 C CA . ALA A 1 298 ? 10.867 8.93 -5.926 1 98.31 298 ALA A CA 1
ATOM 2351 C C . ALA A 1 298 ? 11.82 9.406 -4.836 1 98.31 298 ALA A C 1
ATOM 2353 O O . ALA A 1 298 ? 13.047 9.352 -5.008 1 98.31 298 ALA A O 1
ATOM 2354 N N . PHE A 1 299 ? 11.312 9.898 -3.75 1 98.06 299 PHE A N 1
ATOM 2355 C CA . PHE A 1 299 ? 12.125 10.43 -2.658 1 98.06 299 PHE A CA 1
ATOM 2356 C C . PHE A 1 299 ? 13.07 9.359 -2.119 1 98.06 299 PHE A C 1
ATOM 2358 O O . PHE A 1 299 ? 14.219 9.648 -1.801 1 98.06 299 PHE A O 1
ATOM 2365 N N . SER A 1 300 ? 12.602 8.117 -2.006 1 93.94 300 SER A N 1
ATOM 2366 C CA . SER A 1 300 ? 13.367 7.027 -1.416 1 93.94 300 SER A CA 1
ATOM 2367 C C . SER A 1 300 ? 14.469 6.551 -2.359 1 93.94 300 SER A C 1
ATOM 2369 O O . SER A 1 300 ? 15.367 5.816 -1.949 1 93.94 300 SER A O 1
ATOM 2371 N N . SER A 1 301 ? 14.398 6.945 -3.615 1 93.06 301 SER A N 1
ATOM 2372 C CA . SER A 1 301 ? 15.32 6.445 -4.629 1 93.06 301 SER A CA 1
ATOM 2373 C C . SER A 1 301 ? 16.719 7.035 -4.457 1 93.06 301 SER A C 1
ATOM 2375 O O . SER A 1 301 ? 17.672 6.547 -5.043 1 93.06 301 SER A O 1
ATOM 2377 N N . ASP A 1 302 ? 16.766 8.102 -3.646 1 94.44 302 ASP A N 1
ATOM 2378 C CA . ASP A 1 302 ? 18.031 8.789 -3.42 1 94.44 302 ASP A CA 1
ATOM 2379 C C . ASP A 1 302 ? 18.125 9.312 -1.989 1 94.44 302 ASP A C 1
ATOM 2381 O O . ASP A 1 302 ? 17.297 10.133 -1.566 1 94.44 302 ASP A O 1
ATOM 2385 N N . PRO A 1 303 ? 19.172 8.852 -1.296 1 91.81 303 PRO A N 1
ATOM 2386 C CA . PRO A 1 303 ? 19.328 9.352 0.073 1 91.81 303 PRO A CA 1
ATOM 2387 C C . PRO A 1 303 ? 19.516 10.867 0.132 1 91.81 303 PRO A C 1
ATOM 2389 O O . PRO A 1 303 ? 19.234 11.484 1.16 1 91.81 303 PRO A O 1
ATOM 2392 N N . ASP A 1 304 ? 19.969 11.461 -0.928 1 93.94 304 ASP A N 1
ATOM 2393 C CA . ASP A 1 304 ? 20.188 12.898 -0.991 1 93.94 304 ASP A CA 1
ATOM 2394 C C . ASP A 1 304 ? 19.109 13.578 -1.844 1 93.94 304 ASP A C 1
ATOM 2396 O O . ASP A 1 304 ? 19.391 14.57 -2.52 1 93.94 304 ASP A O 1
ATOM 2400 N N . TYR A 1 305 ? 17.969 12.984 -1.826 1 95.94 305 TYR A N 1
ATOM 2401 C CA . TYR A 1 305 ? 16.906 13.469 -2.697 1 95.94 305 TYR A CA 1
ATOM 2402 C C . TYR A 1 305 ? 16.625 14.953 -2.457 1 95.94 305 TYR A C 1
ATOM 2404 O O . TYR A 1 305 ? 16.438 15.711 -3.406 1 95.94 305 TYR A O 1
ATOM 2412 N N . THR A 1 306 ? 16.562 15.438 -1.188 1 93.94 306 THR A N 1
ATOM 2413 C CA . THR A 1 306 ? 16.234 16.797 -0.805 1 93.94 306 THR A CA 1
ATOM 2414 C C . THR A 1 306 ? 17.203 17.781 -1.458 1 93.94 306 THR A C 1
ATOM 2416 O O . THR A 1 306 ? 16.828 18.906 -1.81 1 93.94 306 THR A O 1
ATOM 2419 N N . HIS A 1 307 ? 18.391 17.344 -1.784 1 91.69 307 HIS A N 1
ATOM 2420 C CA . HIS A 1 307 ? 19.422 18.25 -2.309 1 91.69 307 HIS A CA 1
ATOM 2421 C C . HIS A 1 307 ? 19.578 18.062 -3.814 1 91.69 307 HIS A C 1
ATOM 2423 O O . HIS A 1 307 ? 20.172 18.922 -4.48 1 91.69 307 HIS A O 1
ATOM 2429 N N . LYS A 1 308 ? 19.031 17 -4.344 1 94.44 308 LYS A N 1
ATOM 2430 C CA . LYS A 1 308 ? 19.344 16.688 -5.73 1 94.44 308 LYS A CA 1
ATOM 2431 C C . LYS A 1 308 ? 18.125 16.859 -6.625 1 94.44 308 LYS A C 1
ATOM 2433 O O . LYS A 1 308 ? 18.25 16.953 -7.848 1 94.44 308 LYS A O 1
ATOM 2438 N N . CYS A 1 309 ? 17.016 16.828 -6.016 1 95.12 309 CYS A N 1
ATOM 2439 C CA . CYS A 1 309 ? 15.797 16.859 -6.832 1 95.12 309 CYS A CA 1
ATOM 2440 C C . CYS A 1 309 ? 15.641 18.219 -7.508 1 95.12 309 CYS A C 1
ATOM 2442 O O . CYS A 1 309 ? 16.156 19.219 -7.02 1 95.12 309 CYS A O 1
ATOM 2444 N N . ASP A 1 310 ? 14.906 18.203 -8.672 1 94.69 310 ASP A N 1
ATOM 2445 C CA . ASP A 1 310 ? 14.773 19.453 -9.414 1 94.69 310 ASP A CA 1
ATOM 2446 C C . ASP A 1 310 ? 13.375 19.594 -10.008 1 94.69 310 ASP A C 1
ATOM 2448 O O . ASP A 1 310 ? 13.094 20.562 -10.727 1 94.69 310 ASP A O 1
ATOM 2452 N N . HIS A 1 311 ? 12.562 18.625 -9.758 1 95.69 311 HIS A N 1
ATOM 2453 C CA . HIS A 1 311 ? 11.195 18.75 -10.25 1 95.69 311 HIS A CA 1
ATOM 2454 C C . HIS A 1 311 ? 10.445 19.875 -9.531 1 95.69 311 HIS A C 1
ATOM 2456 O O . HIS A 1 311 ? 10.906 20.359 -8.492 1 95.69 311 HIS A O 1
ATOM 2462 N N . LYS A 1 312 ? 9.391 20.328 -10.086 1 96.25 312 LYS A N 1
ATOM 2463 C CA . LYS A 1 312 ? 8.516 21.297 -9.445 1 96.25 312 LYS A CA 1
ATOM 2464 C C . LYS A 1 312 ? 7.434 20.594 -8.617 1 96.25 312 LYS A C 1
ATOM 2466 O O . LYS A 1 312 ? 7.672 19.531 -8.047 1 96.25 312 LYS A O 1
ATOM 2471 N N . ASP A 1 313 ? 6.379 21.312 -8.352 1 97.5 313 ASP A N 1
ATOM 2472 C CA . ASP A 1 313 ? 5.281 20.734 -7.578 1 97.5 313 ASP A CA 1
ATOM 2473 C C . ASP A 1 313 ? 4.672 19.531 -8.297 1 97.5 313 ASP A C 1
ATOM 2475 O O . ASP A 1 313 ? 4.098 19.672 -9.375 1 97.5 313 ASP A O 1
ATOM 2479 N N . ILE A 1 314 ? 4.762 18.344 -7.676 1 97.62 314 ILE A N 1
ATOM 2480 C CA . ILE A 1 314 ? 4.332 17.125 -8.328 1 97.62 314 ILE A CA 1
ATOM 2481 C C . ILE A 1 314 ? 2.838 16.906 -8.094 1 97.62 314 ILE A C 1
ATOM 2483 O O . ILE A 1 314 ? 2.244 15.977 -8.648 1 97.62 314 ILE A O 1
ATOM 2487 N N . LEU A 1 315 ? 2.199 17.719 -7.246 1 97.94 315 LEU A N 1
ATOM 2488 C CA . LEU A 1 315 ? 0.795 17.531 -6.887 1 97.94 315 LEU A CA 1
ATOM 2489 C C . LEU A 1 315 ? -0.11 18.297 -7.852 1 97.94 315 LEU A C 1
ATOM 2491 O O . LEU A 1 315 ? -0.996 19.047 -7.422 1 97.94 315 LEU A O 1
ATOM 2495 N N . HIS A 1 316 ? 0.188 18.125 -9.078 1 97.38 316 HIS A N 1
ATOM 2496 C CA . HIS A 1 316 ? -0.634 18.484 -10.234 1 97.38 316 HIS A CA 1
ATOM 2497 C C . HIS A 1 316 ? -0.74 17.328 -11.211 1 97.38 316 HIS A C 1
ATOM 2499 O O . HIS A 1 316 ? 0.086 16.406 -11.188 1 97.38 316 HIS A O 1
ATOM 2505 N N . ASN A 1 317 ? -1.804 17.375 -11.984 1 97.31 317 ASN A N 1
ATOM 2506 C CA . ASN A 1 317 ? -2.047 16.266 -12.898 1 97.31 317 ASN A CA 1
ATOM 2507 C C . ASN A 1 317 ? -0.848 16.016 -13.812 1 97.31 317 ASN A C 1
ATOM 2509 O O . ASN A 1 317 ? -0.336 16.953 -14.438 1 97.31 317 ASN A O 1
ATOM 2513 N N . ASN A 1 318 ? -0.303 14.812 -13.781 1 97.19 318 ASN A N 1
ATOM 2514 C CA . ASN A 1 318 ? 0.784 14.305 -14.617 1 97.19 318 ASN A CA 1
ATOM 2515 C C . ASN A 1 318 ? 2.105 15 -14.289 1 97.19 318 ASN A C 1
ATOM 2517 O O . ASN A 1 318 ? 3.014 15.031 -15.125 1 97.19 318 ASN A O 1
ATOM 2521 N N . SER A 1 319 ? 2.221 15.578 -13.117 1 97.62 319 SER A N 1
ATOM 2522 C CA . SER A 1 319 ? 3.404 16.359 -12.781 1 97.62 319 SER A CA 1
ATOM 2523 C C . SER A 1 319 ? 4.406 15.531 -11.984 1 97.62 319 SER A C 1
ATOM 2525 O O . SER A 1 319 ? 5.508 16 -11.68 1 97.62 319 SER A O 1
ATOM 2527 N N . TYR A 1 320 ? 4.039 14.352 -11.672 1 98.12 320 TYR A N 1
ATOM 2528 C CA . TYR A 1 320 ? 4.926 13.422 -10.977 1 98.12 320 TYR A CA 1
ATOM 2529 C C . TYR A 1 320 ? 5.652 12.516 -11.977 1 98.12 320 TYR A C 1
ATOM 2531 O O . TYR A 1 320 ? 5.262 11.367 -12.172 1 98.12 320 TYR A O 1
ATOM 2539 N N . TYR A 1 321 ? 6.711 13.062 -12.648 1 97.25 321 TYR A N 1
ATOM 2540 C CA . TYR A 1 321 ? 7.484 12.359 -13.672 1 97.25 321 TYR A CA 1
ATOM 2541 C C . TYR A 1 321 ? 6.566 11.773 -14.734 1 97.25 321 TYR A C 1
ATOM 2543 O O . TYR A 1 321 ? 6.684 10.594 -15.078 1 97.25 321 TYR A O 1
ATOM 2551 N N . GLU A 1 322 ? 5.586 12.562 -15.172 1 96.88 322 GLU A N 1
ATOM 2552 C CA . GLU A 1 322 ? 4.637 12.227 -16.234 1 96.88 322 GLU A CA 1
ATOM 2553 C C . GLU A 1 322 ? 3.604 11.211 -15.742 1 96.88 322 GLU A C 1
ATOM 2555 O O . GLU A 1 322 ? 2.982 10.516 -16.547 1 96.88 322 GLU A O 1
ATOM 2560 N N . MET A 1 323 ? 3.58 11.117 -14.422 1 98.06 323 MET A N 1
ATOM 2561 C CA . MET A 1 323 ? 2.562 10.305 -13.758 1 98.06 323 MET A CA 1
ATOM 2562 C C . MET A 1 323 ? 1.842 11.102 -12.68 1 98.06 323 MET A C 1
ATOM 2564 O O . MET A 1 323 ? 1.997 12.32 -12.594 1 98.06 323 MET A O 1
ATOM 2568 N N . ASN A 1 324 ? 0.986 10.461 -11.992 1 98.38 324 ASN A N 1
ATOM 2569 C CA . ASN A 1 324 ? 0.321 11 -10.812 1 98.38 324 ASN A CA 1
ATOM 2570 C C . ASN A 1 324 ? 0.625 10.164 -9.57 1 98.38 324 ASN A C 1
ATOM 2572 O O . ASN A 1 324 ? 0.675 8.938 -9.633 1 98.38 324 ASN A O 1
ATOM 2576 N N . ILE A 1 325 ? 0.922 10.883 -8.469 1 98.19 325 ILE A N 1
ATOM 2577 C CA . ILE A 1 325 ? 1.088 10.133 -7.227 1 98.19 325 ILE A CA 1
ATOM 2578 C C . ILE A 1 325 ? -0.203 9.391 -6.898 1 98.19 325 ILE A C 1
ATOM 2580 O O . ILE A 1 325 ? -1.292 9.961 -6.949 1 98.19 325 ILE A O 1
ATOM 2584 N N . HIS A 1 326 ? -0.061 8.109 -6.711 1 98.69 326 HIS A N 1
ATOM 2585 C CA . HIS A 1 326 ? -1.229 7.277 -6.441 1 98.69 326 HIS A CA 1
ATOM 2586 C C . HIS A 1 326 ? -1.638 7.355 -4.977 1 98.69 326 HIS A C 1
ATOM 2588 O O . HIS A 1 326 ? -0.782 7.371 -4.09 1 98.69 326 HIS A O 1
ATOM 2594 N N . PRO A 1 327 ? -2.949 7.336 -4.645 1 98.75 327 PRO A N 1
ATOM 2595 C CA . PRO A 1 327 ? -3.402 7.391 -3.254 1 98.75 327 PRO A CA 1
ATOM 2596 C C . PRO A 1 327 ? -2.822 6.266 -2.4 1 98.75 327 PRO A C 1
ATOM 2598 O O . PRO A 1 327 ? -2.588 6.449 -1.203 1 98.75 327 PRO A O 1
ATOM 2601 N N . TYR A 1 328 ? -2.48 5.113 -2.977 1 98.81 328 TYR A N 1
ATOM 2602 C CA . TYR A 1 328 ? -1.899 4.012 -2.215 1 98.81 328 TYR A CA 1
ATOM 2603 C C . TYR A 1 328 ? -0.416 4.25 -1.956 1 98.81 328 TYR A C 1
ATOM 2605 O O . TYR A 1 328 ? 0.191 3.576 -1.12 1 98.81 328 TYR A O 1
ATOM 2613 N N . GLU A 1 329 ? 0.168 5.125 -2.697 1 98.75 329 GLU A N 1
ATOM 2614 C CA . GLU A 1 329 ? 1.558 5.516 -2.48 1 98.75 329 GLU A CA 1
ATOM 2615 C C . GLU A 1 329 ? 1.682 6.48 -1.305 1 98.75 329 GLU A C 1
ATOM 2617 O O . GLU A 1 329 ? 2.65 6.418 -0.544 1 98.75 329 GLU A O 1
ATOM 2622 N N . SER A 1 330 ? 0.628 7.289 -1.093 1 98.62 330 SER A N 1
ATOM 2623 C CA . SER A 1 330 ? 0.744 8.383 -0.131 1 98.62 330 SER A CA 1
ATOM 2624 C C . SER A 1 330 ? -0.269 8.234 0.999 1 98.62 330 SER A C 1
ATOM 2626 O O . SER A 1 330 ? -0.223 8.977 1.982 1 98.62 330 SER A O 1
ATOM 2628 N N . ILE A 1 331 ? -1.204 7.355 0.891 1 98.88 331 ILE A N 1
ATOM 2629 C CA . ILE A 1 331 ? -2.275 7.09 1.846 1 98.88 331 ILE A CA 1
ATOM 2630 C C . ILE A 1 331 ? -3.275 8.242 1.832 1 98.88 331 ILE A C 1
ATOM 2632 O O . ILE A 1 331 ? -4.488 8.023 1.868 1 98.88 331 ILE A O 1
ATOM 2636 N N . PHE A 1 332 ? -2.828 9.461 1.832 1 98.88 332 PHE A N 1
ATOM 2637 C CA . PHE A 1 332 ? -3.646 10.656 1.684 1 98.88 332 PHE A CA 1
ATOM 2638 C C . PHE A 1 332 ? -3.338 11.367 0.369 1 98.88 332 PHE A C 1
ATOM 2640 O O . PHE A 1 332 ? -2.178 11.453 -0.039 1 98.88 332 PHE A O 1
ATOM 2647 N N . HIS A 1 333 ? -4.395 11.852 -0.252 1 98.62 333 HIS A N 1
ATOM 2648 C CA . HIS A 1 333 ? -4.305 12.391 -1.605 1 98.62 333 HIS A CA 1
ATOM 2649 C C . HIS A 1 333 ? -4.785 13.836 -1.658 1 98.62 333 HIS A C 1
ATOM 2651 O O . HIS A 1 333 ? -5.863 14.156 -1.154 1 98.62 333 HIS A O 1
ATOM 2657 N N . ARG A 1 334 ? -3.914 14.695 -2.236 1 98.06 334 ARG A N 1
ATOM 2658 C CA . ARG A 1 334 ? -4.367 16.062 -2.49 1 98.06 334 ARG A CA 1
ATOM 2659 C C . ARG A 1 334 ? -5.543 16.078 -3.461 1 98.06 334 ARG A C 1
ATOM 2661 O O . ARG A 1 334 ? -5.383 15.758 -4.641 1 98.06 334 ARG A O 1
ATOM 2668 N N . ALA A 1 335 ? -6.676 16.547 -3.021 1 97.81 335 ALA A N 1
ATOM 2669 C CA . ALA A 1 335 ? -7.91 16.281 -3.754 1 97.81 335 ALA A CA 1
ATOM 2670 C C . ALA A 1 335 ? -8.445 17.531 -4.43 1 97.81 335 ALA A C 1
ATOM 2672 O O . ALA A 1 335 ? -9.445 17.484 -5.141 1 97.81 335 ALA A O 1
ATOM 2673 N N . ASN A 1 336 ? -7.828 18.656 -4.297 1 95.62 336 ASN A N 1
ATOM 2674 C CA . ASN A 1 336 ? -8.406 19.906 -4.797 1 95.62 336 ASN A CA 1
ATOM 2675 C C . ASN A 1 336 ? -7.648 20.422 -6.016 1 95.62 336 ASN A C 1
ATOM 2677 O O . ASN A 1 336 ? -7.766 21.594 -6.367 1 95.62 336 ASN A O 1
ATOM 2681 N N . ARG A 1 337 ? -6.844 19.562 -6.621 1 96.5 337 ARG A N 1
ATOM 2682 C CA . ARG A 1 337 ? -6.047 20.031 -7.754 1 96.5 337 ARG A CA 1
ATOM 2683 C C . ARG A 1 337 ? -6.312 19.172 -8.992 1 96.5 337 ARG A C 1
ATOM 2685 O O . ARG A 1 337 ? -5.52 19.172 -9.938 1 96.5 337 ARG A O 1
ATOM 2692 N N . ASN A 1 338 ? -7.316 18.406 -8.93 1 95.75 338 ASN A N 1
ATOM 2693 C CA . ASN A 1 338 ? -7.754 17.578 -10.047 1 95.75 338 ASN A CA 1
ATOM 2694 C C . ASN A 1 338 ? -6.648 16.641 -10.516 1 95.75 338 ASN A C 1
ATOM 2696 O O . ASN A 1 338 ? -6.398 16.516 -11.711 1 95.75 338 ASN A O 1
ATOM 2700 N N . ILE A 1 339 ? -5.941 16.125 -9.57 1 97.94 339 ILE A N 1
ATOM 2701 C CA . ILE A 1 339 ? -4.957 15.094 -9.891 1 97.94 339 ILE A CA 1
ATOM 2702 C C . ILE A 1 339 ? -5.668 13.789 -10.234 1 97.94 339 ILE A C 1
ATOM 2704 O O . ILE A 1 339 ? -6.238 13.133 -9.359 1 97.94 339 ILE A O 1
ATOM 2708 N N . PHE A 1 340 ? -5.68 13.406 -11.508 1 97.75 340 PHE A N 1
ATOM 2709 C CA . PHE A 1 340 ? -6.383 12.234 -12.016 1 97.75 340 PHE A CA 1
ATOM 2710 C C . PHE A 1 340 ? -7.727 12.07 -11.32 1 97.75 340 PHE A C 1
ATOM 2712 O O . PHE A 1 340 ? -7.965 11.062 -10.648 1 97.75 340 PHE A O 1
ATOM 2719 N N . PRO A 1 341 ? -8.656 12.945 -11.539 1 97.62 341 PRO A N 1
ATOM 2720 C CA . PRO A 1 341 ? -9.898 13 -10.766 1 97.62 341 PRO A CA 1
ATOM 2721 C C . PRO A 1 341 ? -10.727 11.719 -10.883 1 97.62 341 PRO A C 1
ATOM 2723 O O . PRO A 1 341 ? -11.406 11.336 -9.93 1 97.62 341 PRO A O 1
ATOM 2726 N N . HIS A 1 342 ? -10.672 11.023 -12.023 1 98.31 342 HIS A N 1
ATOM 2727 C CA . HIS A 1 342 ? -11.422 9.781 -12.195 1 98.31 342 HIS A CA 1
ATOM 2728 C C . HIS A 1 342 ? -10.93 8.703 -11.234 1 98.31 342 HIS A C 1
ATOM 2730 O O . HIS A 1 342 ? -11.734 8 -10.625 1 98.31 342 HIS A O 1
ATOM 2736 N N . GLN A 1 343 ? -9.664 8.547 -11.078 1 98.44 343 GLN A N 1
ATOM 2737 C CA . GLN A 1 343 ? -9.102 7.574 -10.148 1 98.44 343 GLN A CA 1
ATOM 2738 C C . GLN A 1 343 ? -9.531 7.863 -8.711 1 98.44 343 GLN A C 1
ATOM 2740 O O . GLN A 1 343 ? -9.914 6.949 -7.98 1 98.44 343 GLN A O 1
ATOM 2745 N N . LEU A 1 344 ? -9.406 9.133 -8.312 1 98.56 344 LEU A N 1
ATOM 2746 C CA . LEU A 1 344 ? -9.812 9.508 -6.965 1 98.56 344 LEU A CA 1
ATOM 2747 C C . LEU A 1 344 ? -11.289 9.172 -6.73 1 98.56 344 LEU A C 1
ATOM 2749 O O . LEU A 1 344 ? -11.648 8.656 -5.672 1 98.56 344 LEU A O 1
ATOM 2753 N N . LYS A 1 345 ? -12.094 9.469 -7.715 1 98.5 345 LYS A N 1
ATOM 2754 C CA . LYS A 1 345 ? -13.523 9.18 -7.629 1 98.5 345 LYS A CA 1
ATOM 2755 C C . LYS A 1 345 ? -13.766 7.68 -7.457 1 98.5 345 LYS A C 1
ATOM 2757 O O . LYS A 1 345 ? -14.539 7.266 -6.594 1 98.5 345 LYS A O 1
ATOM 2762 N N . MET A 1 346 ? -13.109 6.82 -8.266 1 98.5 346 MET A N 1
ATOM 2763 C CA . MET A 1 346 ? -13.32 5.375 -8.234 1 98.5 346 MET A CA 1
ATOM 2764 C C . MET A 1 346 ? -12.828 4.789 -6.914 1 98.5 346 MET A C 1
ATOM 2766 O O . MET A 1 346 ? -13.523 3.988 -6.285 1 98.5 346 MET A O 1
ATOM 2770 N N . LEU A 1 347 ? -11.641 5.191 -6.469 1 98.62 347 LEU A N 1
ATOM 2771 C CA . LEU A 1 347 ? -11.109 4.688 -5.207 1 98.62 347 LEU A CA 1
ATOM 2772 C C . LEU A 1 347 ? -12 5.105 -4.039 1 98.62 347 LEU A C 1
ATOM 2774 O O . LEU A 1 347 ? -12.227 4.32 -3.117 1 98.62 347 LEU A O 1
ATOM 2778 N N . THR A 1 348 ? -12.477 6.363 -4.078 1 98.75 348 THR A N 1
ATOM 2779 C CA . THR A 1 348 ? -13.414 6.824 -3.057 1 98.75 348 THR A CA 1
ATOM 2780 C C . THR A 1 348 ? -14.648 5.934 -3.02 1 98.75 348 THR A C 1
ATOM 2782 O O . THR A 1 348 ? -15.039 5.445 -1.955 1 98.75 348 THR A O 1
ATOM 2785 N N . LYS A 1 349 ? -15.219 5.719 -4.18 1 98.5 349 LYS A N 1
ATOM 2786 C CA . LYS A 1 349 ? -16.422 4.898 -4.297 1 98.5 349 LYS A CA 1
ATOM 2787 C C . LYS A 1 349 ? -16.172 3.49 -3.768 1 98.5 349 LYS A C 1
ATOM 2789 O O . LYS A 1 349 ? -16.984 2.959 -3.008 1 98.5 349 LYS A O 1
ATOM 2794 N N . TRP A 1 350 ? -15.102 2.832 -4.148 1 98.56 350 TRP A N 1
ATOM 2795 C CA . TRP A 1 350 ? -14.828 1.45 -3.77 1 98.56 350 TRP A CA 1
ATOM 2796 C C . TRP A 1 350 ? -14.578 1.336 -2.271 1 98.56 350 TRP A C 1
ATOM 2798 O O . TRP A 1 350 ? -15.023 0.379 -1.631 1 98.56 350 TRP A O 1
ATOM 2808 N N . HIS A 1 351 ? -13.859 2.312 -1.675 1 98.56 351 HIS A N 1
ATOM 2809 C CA . HIS A 1 351 ? -13.617 2.285 -0.237 1 98.56 351 HIS A CA 1
ATOM 2810 C C . HIS A 1 351 ? -14.906 2.525 0.542 1 98.56 351 HIS A C 1
ATOM 2812 O O . HIS A 1 351 ? -15.117 1.928 1.6 1 98.56 351 HIS A O 1
ATOM 2818 N N . GLU A 1 352 ? -15.75 3.453 0.038 1 98.44 352 GLU A N 1
ATOM 2819 C CA . GLU A 1 352 ? -17.047 3.684 0.665 1 98.44 352 GLU A CA 1
ATOM 2820 C C . GLU A 1 352 ? -17.906 2.418 0.652 1 98.44 352 GLU A C 1
ATOM 2822 O O . GLU A 1 352 ? -18.453 2.027 1.68 1 98.44 352 GLU A O 1
ATOM 2827 N N . LYS A 1 353 ? -17.906 1.774 -0.474 1 97.81 353 LYS A N 1
ATOM 2828 C CA . LYS A 1 353 ? -18.734 0.576 -0.632 1 97.81 353 LYS A CA 1
ATOM 2829 C C . LYS A 1 353 ? -18.188 -0.573 0.215 1 97.81 353 LYS A C 1
ATOM 2831 O O . LYS A 1 353 ? -18.953 -1.394 0.719 1 97.81 353 LYS A O 1
ATOM 2836 N N . ALA A 1 354 ? -16.875 -0.615 0.346 1 97.31 354 ALA A N 1
ATOM 2837 C CA . ALA A 1 354 ? -16.25 -1.652 1.165 1 97.31 354 ALA A CA 1
ATOM 2838 C C . ALA A 1 354 ? -16.422 -1.352 2.652 1 97.31 354 ALA A C 1
ATOM 2840 O O . ALA A 1 354 ? -16.078 -2.174 3.502 1 97.31 354 ALA A O 1
ATOM 2841 N N . ASN A 1 355 ? -16.938 -0.166 3.002 1 97.06 355 ASN A N 1
ATOM 2842 C CA . ASN A 1 355 ? -17.094 0.303 4.375 1 97.06 355 ASN A CA 1
ATOM 2843 C C . ASN A 1 355 ? -15.789 0.191 5.16 1 97.06 355 ASN A C 1
ATOM 2845 O O . ASN A 1 355 ? -15.773 -0.324 6.277 1 97.06 355 ASN A O 1
ATOM 2849 N N . TYR A 1 356 ? -14.734 0.64 4.496 1 97.19 356 TYR A N 1
ATOM 2850 C CA . TYR A 1 356 ? -13.438 0.639 5.16 1 97.19 356 TYR A CA 1
ATOM 2851 C C . TYR A 1 356 ? -13.484 1.465 6.441 1 97.19 356 TYR A C 1
ATOM 2853 O O . TYR A 1 356 ? -14.141 2.504 6.496 1 97.19 356 TYR A O 1
ATOM 2861 N N . SER A 1 357 ? -12.758 1.009 7.496 1 97.62 357 SER A N 1
ATOM 2862 C CA . SER A 1 357 ? -12.562 1.731 8.75 1 97.62 357 SER A CA 1
ATOM 2863 C C . SER A 1 357 ? -11.141 1.551 9.273 1 97.62 357 SER A C 1
ATOM 2865 O O . SER A 1 357 ? -10.578 0.459 9.195 1 97.62 357 SER A O 1
ATOM 2867 N N . SER A 1 358 ? -10.625 2.621 9.82 1 98.12 358 SER A N 1
ATOM 2868 C CA . SER A 1 358 ? -9.289 2.553 10.406 1 98.12 358 SER A CA 1
ATOM 2869 C C . SER A 1 358 ? -9.32 1.917 11.797 1 98.12 358 SER A C 1
ATOM 2871 O O . SER A 1 358 ? -8.289 1.504 12.32 1 98.12 358 SER A O 1
ATOM 2873 N N . GLN A 1 359 ? -10.461 1.778 12.422 1 97.5 359 GLN A N 1
ATOM 2874 C CA . GLN A 1 359 ? -10.602 1.363 13.812 1 97.5 359 GLN A CA 1
ATOM 2875 C C . GLN A 1 359 ? -10.008 -0.023 14.039 1 97.5 359 GLN A C 1
ATOM 2877 O O . GLN A 1 359 ? -9.242 -0.233 14.984 1 97.5 359 GLN A O 1
ATOM 2882 N N . PRO A 1 360 ? -10.242 -1.025 13.148 1 95.75 360 PRO A N 1
ATOM 2883 C CA . PRO A 1 360 ? -9.68 -2.354 13.391 1 95.75 360 PRO A CA 1
ATOM 2884 C C . PRO A 1 360 ? -8.156 -2.375 13.273 1 95.75 360 PRO A C 1
ATOM 2886 O O . PRO A 1 360 ? -7.496 -3.229 13.875 1 95.75 360 PRO A O 1
ATOM 2889 N N . TYR A 1 361 ? -7.613 -1.458 12.625 1 96.12 361 TYR A N 1
ATOM 2890 C CA . TYR A 1 361 ? -6.188 -1.487 12.32 1 96.12 361 TYR A CA 1
ATOM 2891 C C . TYR A 1 361 ? -5.414 -0.565 13.258 1 96.12 361 TYR A C 1
ATOM 2893 O O . TYR A 1 361 ? -4.238 -0.802 13.547 1 96.12 361 TYR A O 1
ATOM 2901 N N . CYS A 1 362 ? -6.082 0.465 13.727 1 97 362 CYS A N 1
ATOM 2902 C CA . CYS A 1 362 ? -5.367 1.517 14.438 1 97 362 CYS A CA 1
ATOM 2903 C C . CYS A 1 362 ? -5.84 1.606 15.891 1 97 362 CYS A C 1
ATOM 2905 O O . CYS A 1 362 ? -5.223 2.289 16.703 1 97 362 CYS A O 1
ATOM 2907 N N . GLY A 1 363 ? -6.926 0.969 16.203 1 95.38 363 GLY A N 1
ATOM 2908 C CA . GLY A 1 363 ? -7.559 1.154 17.5 1 95.38 363 GLY A CA 1
ATOM 2909 C C . GLY A 1 363 ? -6.719 0.641 18.656 1 95.38 363 GLY A C 1
ATOM 2910 O O . GLY A 1 363 ? -5.758 -0.101 18.438 1 95.38 363 GLY A O 1
ATOM 2911 N N . ILE A 1 364 ? -7.043 1.079 19.844 1 90.12 364 ILE A N 1
ATOM 2912 C CA . ILE A 1 364 ? -6.312 0.726 21.062 1 90.12 364 ILE A CA 1
ATOM 2913 C C . ILE A 1 364 ? -6.312 -0.791 21.234 1 90.12 364 ILE A C 1
ATOM 2915 O O . ILE A 1 364 ? -5.348 -1.361 21.75 1 90.12 364 ILE A O 1
ATOM 2919 N N . ASN A 1 365 ? -7.262 -1.423 20.75 1 79.81 365 ASN A N 1
ATOM 2920 C CA . ASN A 1 365 ? -7.363 -2.867 20.922 1 79.81 365 ASN A CA 1
ATOM 2921 C C . ASN A 1 365 ? -6.656 -3.619 19.797 1 79.81 365 ASN A C 1
ATOM 2923 O O . ASN A 1 365 ? -6.715 -4.848 19.734 1 79.81 365 ASN A O 1
ATOM 2927 N N . ARG A 1 366 ? -6.145 -2.816 18.891 1 69.31 366 ARG A N 1
ATOM 2928 C CA . ARG A 1 366 ? -5.449 -3.504 17.797 1 69.31 366 ARG A CA 1
ATOM 2929 C C . ARG A 1 366 ? -4.281 -4.328 18.328 1 69.31 366 ARG A C 1
ATOM 2931 O O . ARG A 1 366 ? -3.982 -5.398 17.812 1 69.31 366 ARG A O 1
ATOM 2938 N N . ARG A 1 367 ? -3.572 -3.551 19.203 1 51.41 367 ARG A N 1
ATOM 2939 C CA . ARG A 1 367 ? -2.332 -4.09 19.75 1 51.41 367 ARG A CA 1
ATOM 2940 C C . ARG A 1 367 ? -2.584 -5.41 20.484 1 51.41 367 ARG A C 1
ATOM 2942 O O . ARG A 1 367 ? -1.724 -6.293 20.5 1 51.41 367 ARG A O 1
ATOM 2949 N N . TYR A 1 368 ? -3.732 -5.449 20.938 1 42.97 368 TYR A N 1
ATOM 2950 C CA . TYR A 1 368 ? -3.984 -6.711 21.641 1 42.97 368 TYR A CA 1
ATOM 2951 C C . TYR A 1 368 ? -4.094 -7.863 20.641 1 42.97 368 TYR A C 1
ATOM 2953 O O . TYR A 1 368 ? -3.686 -8.984 20.938 1 42.97 368 TYR A O 1
ATOM 2961 N N . ARG A 1 369 ? -4.539 -7.566 19.469 1 43.72 369 ARG A N 1
ATOM 2962 C CA . ARG A 1 369 ? -4.734 -8.633 18.5 1 43.72 369 ARG A CA 1
ATOM 2963 C C . ARG A 1 369 ? -3.406 -9.078 17.891 1 43.72 369 ARG A C 1
ATOM 2965 O O . ARG A 1 369 ? -3.201 -10.266 17.641 1 43.72 369 ARG A O 1
ATOM 2972 N N . LEU A 1 370 ? -2.613 -8.109 17.625 1 45.59 370 LEU A N 1
ATOM 2973 C CA . LEU A 1 370 ? -1.314 -8.508 17.094 1 45.59 370 LEU A CA 1
ATOM 2974 C C . LEU A 1 370 ? -0.559 -9.375 18.094 1 45.59 370 LEU A C 1
ATOM 2976 O O . LEU A 1 370 ? 0.165 -10.289 17.703 1 45.59 370 LEU A O 1
ATOM 2980 N N . TYR A 1 371 ? -0.837 -9.078 19.344 1 37.81 371 TYR A N 1
ATOM 2981 C CA . TYR A 1 371 ? -0.249 -9.906 20.406 1 37.81 371 TYR A CA 1
ATOM 2982 C C . TYR A 1 371 ? -0.919 -11.273 20.453 1 37.81 371 TYR A C 1
ATOM 2984 O O . TYR A 1 371 ? -0.25 -12.289 20.641 1 37.81 371 TYR A O 1
ATOM 2992 N N . HIS A 1 372 ? -2.164 -11.32 20.312 1 38.97 372 HIS A N 1
ATOM 2993 C CA . HIS A 1 372 ? -2.85 -12.594 20.531 1 38.97 372 HIS A CA 1
ATOM 2994 C C . HIS A 1 372 ? -2.824 -13.453 19.266 1 38.97 372 HIS A C 1
ATOM 2996 O O . HIS A 1 372 ? -3.055 -14.664 19.328 1 38.97 372 HIS A O 1
ATOM 3002 N N . GLN A 1 373 ? -2.783 -12.914 18.172 1 38.88 373 GLN A N 1
ATOM 3003 C CA . GLN A 1 373 ? -2.584 -13.797 17.031 1 38.88 373 GLN A CA 1
ATOM 3004 C C . GLN A 1 373 ? -1.249 -14.531 17.125 1 38.88 373 GLN A C 1
ATOM 3006 O O . GLN A 1 373 ? -1.146 -15.695 16.734 1 38.88 373 GLN A O 1
ATOM 3011 N N . THR A 1 374 ? -0.316 -13.93 17.703 1 38.75 374 THR A N 1
ATOM 3012 C CA . THR A 1 374 ? 0.943 -14.625 17.938 1 38.75 374 THR A CA 1
ATOM 3013 C C . THR A 1 374 ? 0.792 -15.648 19.062 1 38.75 374 THR A C 1
ATOM 3015 O O . THR A 1 374 ? 1.385 -16.719 19.016 1 38.75 374 THR A O 1
ATOM 3018 N N . PHE A 1 375 ? 0.003 -15.344 20.094 1 38.38 375 PHE A N 1
ATOM 3019 C CA . PHE A 1 375 ? -0.114 -16.25 21.234 1 38.38 375 PHE A CA 1
ATOM 3020 C C . PHE A 1 375 ? -1.111 -17.375 20.938 1 38.38 375 PHE A C 1
ATOM 3022 O O . PHE A 1 375 ? -0.935 -18.5 21.391 1 38.38 375 PHE A O 1
ATOM 3029 N N . ASP A 1 376 ? -2.104 -17.078 20.297 1 39.56 376 ASP A N 1
ATOM 3030 C CA . ASP A 1 376 ? -3.053 -18.156 20.047 1 39.56 376 ASP A CA 1
ATOM 3031 C C . ASP A 1 376 ? -2.455 -19.219 19.125 1 39.56 376 ASP A C 1
ATOM 3033 O O . ASP A 1 376 ? -2.77 -20.406 19.234 1 39.56 376 ASP A O 1
ATOM 3037 N N . GLU A 1 377 ? -1.563 -18.828 18.328 1 38.66 377 GLU A N 1
ATOM 3038 C CA . GLU A 1 377 ? -0.903 -19.844 17.531 1 38.66 377 GLU A CA 1
ATOM 3039 C C . GLU A 1 377 ? 0.06 -20.672 18.375 1 38.66 377 GLU A C 1
ATOM 3041 O O . GLU A 1 377 ? 0.25 -21.875 18.125 1 38.66 377 GLU A O 1
ATOM 3046 N N . ASP A 1 378 ? 0.567 -20.125 19.438 1 38.28 378 ASP A N 1
ATOM 3047 C CA . ASP A 1 378 ? 1.434 -20.906 20.312 1 38.28 378 ASP A CA 1
ATOM 3048 C C . ASP A 1 378 ? 0.614 -21.797 21.25 1 38.28 378 ASP A C 1
ATOM 3050 O O . ASP A 1 378 ? 1.063 -22.875 21.641 1 38.28 378 ASP A O 1
ATOM 3054 N N . GLU A 1 379 ? -0.512 -21.375 21.719 1 37.5 379 GLU A N 1
ATOM 3055 C CA . GLU A 1 379 ? -1.231 -22.203 22.672 1 37.5 379 GLU A CA 1
ATOM 3056 C C . GLU A 1 379 ? -1.938 -23.359 21.984 1 37.5 379 GLU A C 1
ATOM 3058 O O . GLU A 1 379 ? -2.336 -24.328 22.625 1 37.5 379 GLU A O 1
ATOM 3063 N N . GLU A 1 380 ? -2.193 -23.219 20.719 1 35.69 380 GLU A N 1
ATOM 3064 C CA . GLU A 1 380 ? -2.84 -24.375 20.109 1 35.69 380 GLU A CA 1
ATOM 3065 C C . GLU A 1 380 ? -1.813 -25.422 19.703 1 35.69 380 GLU A C 1
ATOM 3067 O O . GLU A 1 380 ? -2.178 -26.516 19.25 1 35.69 380 GLU A O 1
ATOM 3072 N N . ASN A 1 381 ? -0.528 -25.047 19.672 1 31.94 381 ASN A N 1
ATOM 3073 C CA . ASN A 1 381 ? 0.405 -26.172 19.578 1 31.94 381 ASN A CA 1
ATOM 3074 C C . ASN A 1 381 ? 0.829 -26.672 20.953 1 31.94 381 ASN A C 1
ATOM 3076 O O . ASN A 1 381 ? 1.139 -25.859 21.844 1 31.94 381 ASN A O 1
ATOM 3080 N N . MET B 1 1 ? 53.875 -26.422 -25.359 1 18.86 1 MET B N 1
ATOM 3081 C CA . MET B 1 1 ? 54.469 -25.094 -25.562 1 18.86 1 MET B CA 1
ATOM 3082 C C . MET B 1 1 ? 53.562 -24.25 -26.453 1 18.86 1 MET B C 1
ATOM 3084 O O . MET B 1 1 ? 52.688 -23.547 -25.969 1 18.86 1 MET B O 1
ATOM 3088 N N . MET B 1 2 ? 53.969 -23.875 -27.656 1 18.22 2 MET B N 1
ATOM 3089 C CA . MET B 1 2 ? 53.969 -22.625 -28.422 1 18.22 2 MET B CA 1
ATOM 3090 C C . MET B 1 2 ? 52.656 -22.469 -29.188 1 18.22 2 MET B C 1
ATOM 3092 O O . MET B 1 2 ? 52.25 -23.391 -29.891 1 18.22 2 MET B O 1
ATOM 3096 N N . GLN B 1 3 ? 51.719 -21.328 -28.984 1 17.62 3 GLN B N 1
ATOM 3097 C CA . GLN B 1 3 ? 50.625 -20.406 -29.172 1 17.62 3 GLN B CA 1
ATOM 3098 C C . GLN B 1 3 ? 50.656 -19.781 -30.562 1 17.62 3 GLN B C 1
ATOM 3100 O O . GLN B 1 3 ? 49.938 -18.797 -30.812 1 17.62 3 GLN B O 1
ATOM 3105 N N . GLU B 1 4 ? 51.375 -20.078 -31.422 1 16.53 4 GLU B N 1
ATOM 3106 C CA . GLU B 1 4 ? 51.688 -18.953 -32.312 1 16.53 4 GLU B CA 1
ATOM 3107 C C . GLU B 1 4 ? 50.406 -18.422 -32.969 1 16.53 4 GLU B C 1
ATOM 3109 O O . GLU B 1 4 ? 50.125 -17.219 -32.906 1 16.53 4 GLU B O 1
ATOM 3114 N N . THR B 1 5 ? 50.094 -18.266 -34.406 1 16.88 5 THR B N 1
ATOM 3115 C CA . THR B 1 5 ? 50.438 -17.141 -35.281 1 16.88 5 THR B CA 1
ATOM 3116 C C . THR B 1 5 ? 49.188 -16.359 -35.656 1 16.88 5 THR B C 1
ATOM 3118 O O . THR B 1 5 ? 48.062 -16.797 -35.406 1 16.88 5 THR B O 1
ATOM 3121 N N . ILE B 1 6 ? 48.656 -16.094 -37.094 1 17.09 6 ILE B N 1
ATOM 3122 C CA . ILE B 1 6 ? 48.938 -15.016 -38.062 1 17.09 6 ILE B CA 1
ATOM 3123 C C . ILE B 1 6 ? 47.656 -14.227 -38.312 1 17.09 6 ILE B C 1
ATOM 3125 O O . ILE B 1 6 ? 46.562 -14.742 -38.125 1 17.09 6 ILE B O 1
ATOM 3129 N N . SER B 1 7 ? 47.281 -13.539 -39.625 1 17.03 7 SER B N 1
ATOM 3130 C CA . SER B 1 7 ? 47.375 -12.266 -40.312 1 17.03 7 SER B CA 1
ATOM 3131 C C . SER B 1 7 ? 46 -11.711 -40.656 1 17.03 7 SER B C 1
ATOM 3133 O O . SER B 1 7 ? 45.031 -12.469 -40.75 1 17.03 7 SER B O 1
ATOM 3135 N N . ARG B 1 8 ? 45.75 -10.297 -41.156 1 18.06 8 ARG B N 1
ATOM 3136 C CA . ARG B 1 8 ? 45.25 -8.93 -41.125 1 18.06 8 ARG B CA 1
ATOM 3137 C C . ARG B 1 8 ? 44.125 -8.727 -42.125 1 18.06 8 ARG B C 1
ATOM 3139 O O . ARG B 1 8 ? 43.062 -8.188 -41.812 1 18.06 8 ARG B O 1
ATOM 3146 N N . PRO B 1 9 ? 44.281 -8.414 -43.625 1 18.58 9 PRO B N 1
ATOM 3147 C CA . PRO B 1 9 ? 44.062 -7.102 -44.25 1 18.58 9 PRO B CA 1
ATOM 3148 C C . PRO B 1 9 ? 42.656 -6.945 -44.781 1 18.58 9 PRO B C 1
ATOM 3150 O O . PRO B 1 9 ? 42.031 -7.93 -45.219 1 18.58 9 PRO B O 1
ATOM 3153 N N . ALA B 1 10 ? 41.969 -5.75 -44.656 1 21.17 10 ALA B N 1
ATOM 3154 C CA . ALA B 1 10 ? 40.75 -4.949 -44.844 1 21.17 10 ALA B CA 1
ATOM 3155 C C . ALA B 1 10 ? 40.594 -4.574 -46.312 1 21.17 10 ALA B C 1
ATOM 3157 O O . ALA B 1 10 ? 41.469 -3.928 -46.906 1 21.17 10 ALA B O 1
ATOM 3158 N N . PRO B 1 11 ? 39.844 -5.223 -47.031 1 17.3 11 PRO B N 1
ATOM 3159 C CA . PRO B 1 11 ? 39.812 -5.055 -48.469 1 17.3 11 PRO B CA 1
ATOM 3160 C C . PRO B 1 11 ? 39.312 -3.674 -48.906 1 17.3 11 PRO B C 1
ATOM 3162 O O . PRO B 1 11 ? 38.531 -3.053 -48.188 1 17.3 11 PRO B O 1
ATOM 3165 N N . THR B 1 12 ? 39.812 -3.098 -50 1 16.88 12 THR B N 1
ATOM 3166 C CA . THR B 1 12 ? 40.062 -1.923 -50.812 1 16.88 12 THR B CA 1
ATOM 3167 C C . THR B 1 12 ? 38.781 -1.376 -51.406 1 16.88 12 THR B C 1
ATOM 3169 O O . THR B 1 12 ? 37.781 -2.078 -51.469 1 16.88 12 THR B O 1
ATOM 3172 N N . LEU B 1 13 ? 38.875 -0.958 -52.688 1 16.14 13 LEU B N 1
ATOM 3173 C CA . LEU B 1 13 ? 38.906 0.277 -53.469 1 16.14 13 LEU B CA 1
ATOM 3174 C C . LEU B 1 13 ? 37.531 0.583 -54.062 1 16.14 13 LEU B C 1
ATOM 3176 O O . LEU B 1 13 ? 37.031 1.692 -53.906 1 16.14 13 LEU B O 1
ATOM 3180 N N . GLU B 1 14 ? 37.281 0.387 -55.344 1 16.45 14 GLU B N 1
ATOM 3181 C CA . GLU B 1 14 ? 37.406 1.41 -56.375 1 16.45 14 GLU B CA 1
ATOM 3182 C C . GLU B 1 14 ? 36 1.879 -56.812 1 16.45 14 GLU B C 1
ATOM 3184 O O . GLU B 1 14 ? 35 1.234 -56.5 1 16.45 14 GLU B O 1
ATOM 3189 N N . LEU B 1 15 ? 35.688 1.76 -58.094 1 15.91 15 LEU B N 1
ATOM 3190 C CA . LEU B 1 15 ? 35.625 2.793 -59.125 1 15.91 15 LEU B CA 1
ATOM 3191 C C . LEU B 1 15 ? 34.188 3.24 -59.344 1 15.91 15 LEU B C 1
ATOM 3193 O O . LEU B 1 15 ? 33.906 4.438 -59.375 1 15.91 15 LEU B O 1
ATOM 3197 N N . ASP B 1 16 ? 33.219 2.619 -60.156 1 16.19 16 ASP B N 1
ATOM 3198 C CA . ASP B 1 16 ? 33.094 3.26 -61.469 1 16.19 16 ASP B CA 1
ATOM 3199 C C . ASP B 1 16 ? 31.938 4.238 -61.5 1 16.19 16 ASP B C 1
ATOM 3201 O O . ASP B 1 16 ? 31.016 4.133 -60.688 1 16.19 16 ASP B O 1
ATOM 3205 N N . ASP B 1 17 ? 31.578 4.66 -62.656 1 16.27 17 ASP B N 1
ATOM 3206 C CA . ASP B 1 17 ? 31.375 5.793 -63.562 1 16.27 17 ASP B CA 1
ATOM 3207 C C . ASP B 1 17 ? 29.906 6.238 -63.531 1 16.27 17 ASP B C 1
ATOM 3209 O O . ASP B 1 17 ? 29.625 7.414 -63.312 1 16.27 17 ASP B O 1
ATOM 3213 N N . SER B 1 18 ? 29.078 6.137 -64.688 1 16.36 18 SER B N 1
ATOM 3214 C CA . SER B 1 18 ? 28.766 7.168 -65.625 1 16.36 18 SER B CA 1
ATOM 3215 C C . SER B 1 18 ? 27.328 7.66 -65.5 1 16.36 18 SER B C 1
ATOM 3217 O O . SER B 1 18 ? 27.094 8.859 -65.375 1 16.36 18 SER B O 1
ATOM 3219 N N . ALA B 1 19 ? 26.359 7.508 -66.562 1 16.25 19 ALA B N 1
ATOM 3220 C CA . ALA B 1 19 ? 25.859 8.578 -67.438 1 16.25 19 ALA B CA 1
ATOM 3221 C C . ALA B 1 19 ? 24.547 9.133 -66.938 1 16.25 19 ALA B C 1
ATOM 3223 O O . ALA B 1 19 ? 23.844 8.461 -66.125 1 16.25 19 ALA B O 1
ATOM 3224 N N . GLU B 1 20 ? 23.656 9.852 -67.812 1 16.28 20 GLU B N 1
ATOM 3225 C CA . GLU B 1 20 ? 23.156 11.211 -68 1 16.28 20 GLU B CA 1
ATOM 3226 C C . GLU B 1 20 ? 21.641 11.273 -67.812 1 16.28 20 GLU B C 1
ATOM 3228 O O . GLU B 1 20 ? 21.094 12.336 -67.5 1 16.28 20 GLU B O 1
ATOM 3233 N N . PRO B 1 21 ? 20.625 10.242 -67.625 1 16.66 21 PRO B N 1
ATOM 3234 C CA . PRO B 1 21 ? 19.688 10.68 -68.688 1 16.66 21 PRO B CA 1
ATOM 3235 C C . PRO B 1 21 ? 18.859 11.898 -68.25 1 16.66 21 PRO B C 1
ATOM 3237 O O . PRO B 1 21 ? 18.797 12.211 -67.062 1 16.66 21 PRO B O 1
ATOM 3240 N N . PHE B 1 22 ? 17.609 12.109 -69 1 16.86 22 PHE B N 1
ATOM 3241 C CA . PHE B 1 22 ? 16.891 13.086 -69.812 1 16.86 22 PHE B CA 1
ATOM 3242 C C . PHE B 1 22 ? 15.758 13.727 -69 1 16.86 22 PHE B C 1
ATOM 3244 O O . PHE B 1 22 ? 15.219 13.109 -68.125 1 16.86 22 PHE B O 1
ATOM 3251 N N . SER B 1 23 ? 15.188 14.953 -69.438 1 15.76 23 SER B N 1
ATOM 3252 C CA . SER B 1 23 ? 14.641 16.266 -69.125 1 15.76 23 SER B CA 1
ATOM 3253 C C . SER B 1 23 ? 13.117 16.25 -69.125 1 15.76 23 SER B C 1
ATOM 3255 O O . SER B 1 23 ? 12.484 17.172 -68.625 1 15.76 23 SER B O 1
ATOM 3257 N N . LEU B 1 24 ? 12.234 15.227 -69.312 1 16.17 24 LEU B N 1
ATOM 3258 C CA . LEU B 1 24 ? 11.156 15.781 -70.062 1 16.17 24 LEU B CA 1
ATOM 3259 C C . LEU B 1 24 ? 10.234 16.656 -69.25 1 16.17 24 LEU B C 1
ATOM 3261 O O . LEU B 1 24 ? 9.875 16.266 -68.125 1 16.17 24 LEU B O 1
ATOM 3265 N N . HIS B 1 25 ? 9.656 17.828 -69.812 1 16.69 25 HIS B N 1
ATOM 3266 C CA . HIS B 1 25 ? 9.117 19.156 -69.562 1 16.69 25 HIS B CA 1
ATOM 3267 C C . HIS B 1 25 ? 7.605 19.109 -69.375 1 16.69 25 HIS B C 1
ATOM 3269 O O . HIS B 1 25 ? 6.973 20.141 -69.125 1 16.69 25 HIS B O 1
ATOM 3275 N N . LEU B 1 26 ? 6.785 18.078 -69.188 1 16.19 26 LEU B N 1
ATOM 3276 C CA . LEU B 1 26 ? 5.535 18.531 -69.812 1 16.19 26 LEU B CA 1
ATOM 3277 C C . LEU B 1 26 ? 4.773 19.438 -68.875 1 16.19 26 LEU B C 1
ATOM 3279 O O . LEU B 1 26 ? 4.59 19.109 -67.688 1 16.19 26 LEU B O 1
ATOM 3283 N N . LYS B 1 27 ? 4.184 20.562 -69.438 1 16.44 27 LYS B N 1
ATOM 3284 C CA . LYS B 1 27 ? 3.684 21.875 -69 1 16.44 27 LYS B CA 1
ATOM 3285 C C . LYS B 1 27 ? 2.262 21.766 -68.438 1 16.44 27 LYS B C 1
ATOM 3287 O O . LYS B 1 27 ? 1.959 22.297 -67.375 1 16.44 27 LYS B O 1
ATOM 3292 N N . LEU B 1 28 ? 1.132 21.375 -69.188 1 16.11 28 LEU B N 1
ATOM 3293 C CA . LEU B 1 28 ? 0.274 22.531 -69.375 1 16.11 28 LEU B CA 1
ATOM 3294 C C . LEU B 1 28 ? -0.71 22.703 -68.25 1 16.11 28 LEU B C 1
ATOM 3296 O O . LEU B 1 28 ? -0.826 23.781 -67.688 1 16.11 28 LEU B O 1
ATOM 3300 N N . ARG B 1 29 ? -2.041 22.125 -68.312 1 15.87 29 ARG B N 1
ATOM 3301 C CA . ARG B 1 29 ? -3.266 22.875 -68.562 1 15.87 29 ARG B CA 1
ATOM 3302 C C . ARG B 1 29 ? -4.008 23.188 -67.25 1 15.87 29 ARG B C 1
ATOM 3304 O O . ARG B 1 29 ? -4.141 22.328 -66.375 1 15.87 29 ARG B O 1
ATOM 3311 N N . LYS B 1 30 ? -4.648 24.469 -67.188 1 17.02 30 LYS B N 1
ATOM 3312 C CA . LYS B 1 30 ? -5.117 25.391 -66.188 1 17.02 30 LYS B CA 1
ATOM 3313 C C . LYS B 1 30 ? -6.562 25.094 -65.812 1 17.02 30 LYS B C 1
ATOM 3315 O O . LYS B 1 30 ? -7.023 25.516 -64.75 1 17.02 30 LYS B O 1
ATOM 3320 N N . ARG B 1 31 ? -7.527 24.297 -66.375 1 18.28 31 ARG B N 1
ATOM 3321 C CA . ARG B 1 31 ? -8.797 25 -66.5 1 18.28 31 ARG B CA 1
ATOM 3322 C C . ARG B 1 31 ? -9.586 24.938 -65.25 1 18.28 31 ARG B C 1
ATOM 3324 O O . ARG B 1 31 ? -9.672 23.891 -64.562 1 18.28 31 ARG B O 1
ATOM 3331 N N . HIS B 1 32 ? -10.266 26.125 -64.75 1 18.52 32 HIS B N 1
ATOM 3332 C CA . HIS B 1 32 ? -10.742 26.656 -63.5 1 18.52 32 HIS B CA 1
ATOM 3333 C C . HIS B 1 32 ? -12.219 26.344 -63.281 1 18.52 32 HIS B C 1
ATOM 3335 O O . HIS B 1 32 ? -12.828 26.812 -62.312 1 18.52 32 HIS B O 1
ATOM 3341 N N . PHE B 1 33 ? -12.922 25.266 -63.656 1 19.64 33 PHE B N 1
ATOM 3342 C CA . PHE B 1 33 ? -14.367 25.406 -63.688 1 19.64 33 PHE B CA 1
ATOM 3343 C C . PHE B 1 33 ? -14.898 25.609 -62.25 1 19.64 33 PHE B C 1
ATOM 3345 O O . PHE B 1 33 ? -14.484 24.906 -61.344 1 19.64 33 PHE B O 1
ATOM 3352 N N . THR B 1 34 ? -15.625 26.703 -62.094 1 18.25 34 THR B N 1
ATOM 3353 C CA . THR B 1 34 ? -16.156 27.484 -60.969 1 18.25 34 THR B CA 1
ATOM 3354 C C . THR B 1 34 ? -17.25 26.719 -60.25 1 18.25 34 THR B C 1
ATOM 3356 O O . THR B 1 34 ? -17.859 25.812 -60.812 1 18.25 34 THR B O 1
ATOM 3359 N N . LEU B 1 35 ? -18.031 27.359 -59.094 1 18.09 35 LEU B N 1
ATOM 3360 C CA . LEU B 1 35 ? -18.234 27.312 -57.656 1 18.09 35 LEU B CA 1
ATOM 3361 C C . LEU B 1 35 ? -19.672 26.969 -57.312 1 18.09 35 LEU B C 1
ATOM 3363 O O . LEU B 1 35 ? -19.938 26.25 -56.344 1 18.09 35 LEU B O 1
ATOM 3367 N N . SER B 1 36 ? -20.844 27.328 -58.062 1 19.58 36 SER B N 1
ATOM 3368 C CA . SER B 1 36 ? -21.844 28.016 -57.25 1 19.58 36 SER B CA 1
ATOM 3369 C C . SER B 1 36 ? -22.719 27.016 -56.5 1 19.58 36 SER B C 1
ATOM 3371 O O . SER B 1 36 ? -22.953 25.906 -56.969 1 19.58 36 SER B O 1
ATOM 3373 N N . ALA B 1 37 ? -23.312 27.406 -55.156 1 19.44 37 ALA B N 1
ATOM 3374 C CA . ALA B 1 37 ? -23.531 26.922 -53.781 1 19.44 37 ALA B CA 1
ATOM 3375 C C . ALA B 1 37 ? -24.938 26.344 -53.625 1 19.44 37 ALA B C 1
ATOM 3377 O O . ALA B 1 37 ? -25.172 25.438 -52.844 1 19.44 37 ALA B O 1
ATOM 3378 N N . ALA B 1 38 ? -26.141 26.719 -54.281 1 23.59 38 ALA B N 1
ATOM 3379 C CA . ALA B 1 38 ? -27.266 27.109 -53.438 1 23.59 38 ALA B CA 1
ATOM 3380 C C . ALA B 1 38 ? -28.031 25.891 -52.969 1 23.59 38 ALA B C 1
ATOM 3382 O O . ALA B 1 38 ? -28.484 25.062 -53.75 1 23.59 38 ALA B O 1
ATOM 3383 N N . PRO B 1 39 ? -27.859 25.422 -51.562 1 20.5 39 PRO B N 1
ATOM 3384 C CA . PRO B 1 39 ? -28.156 24.094 -51.031 1 20.5 39 PRO B CA 1
ATOM 3385 C C . PRO B 1 39 ? -29.625 23.906 -50.688 1 20.5 39 PRO B C 1
ATOM 3387 O O . PRO B 1 39 ? -30.094 24.422 -49.688 1 20.5 39 PRO B O 1
ATOM 3390 N N . LEU B 1 40 ? -30.562 24.172 -51.562 1 19.38 40 LEU B N 1
ATOM 3391 C CA . LEU B 1 40 ? -31.938 24.312 -51.094 1 19.38 40 LEU B CA 1
ATOM 3392 C C . LEU B 1 40 ? -32.438 22.984 -50.562 1 19.38 40 LEU B C 1
ATOM 3394 O O . LEU B 1 40 ? -33.5 22.922 -49.938 1 19.38 40 LEU B O 1
ATOM 3398 N N . LEU B 1 41 ? -31.938 21.812 -50.844 1 19.69 41 LEU B N 1
ATOM 3399 C CA . LEU B 1 41 ? -32.906 20.75 -51.094 1 19.69 41 LEU B CA 1
ATOM 3400 C C . LEU B 1 41 ? -33.562 20.281 -49.812 1 19.69 41 LEU B C 1
ATOM 3402 O O . LEU B 1 41 ? -32.844 20 -48.844 1 19.69 41 LEU B O 1
ATOM 3406 N N . ARG B 1 42 ? -34.875 20.516 -49.656 1 21.08 42 ARG B N 1
ATOM 3407 C CA . ARG B 1 42 ? -36 20.297 -48.75 1 21.08 42 ARG B CA 1
ATOM 3408 C C . ARG B 1 42 ? -36.094 18.812 -48.375 1 21.08 42 ARG B C 1
ATOM 3410 O O . ARG B 1 42 ? -36.188 17.953 -49.25 1 21.08 42 ARG B O 1
ATOM 3417 N N . LYS B 1 43 ? -35.781 18.438 -47.094 1 23.62 43 LYS B N 1
ATOM 3418 C CA . LYS B 1 43 ? -35.438 17.234 -46.312 1 23.62 43 LYS B CA 1
ATOM 3419 C C . LYS B 1 43 ? -36.625 16.297 -46.219 1 23.62 43 LYS B C 1
ATOM 3421 O O . LYS B 1 43 ? -37.438 16.406 -45.281 1 23.62 43 LYS B O 1
ATOM 3426 N N . ARG B 1 44 ? -37.406 16.125 -47.375 1 20.59 44 ARG B N 1
ATOM 3427 C CA . ARG B 1 44 ? -38.656 15.398 -47.125 1 20.59 44 ARG B CA 1
ATOM 3428 C C . ARG B 1 44 ? -38.375 14.039 -46.5 1 20.59 44 ARG B C 1
ATOM 3430 O O . ARG B 1 44 ? -37.281 13.484 -46.656 1 20.59 44 ARG B O 1
ATOM 3437 N N . ARG B 1 45 ? -39.344 13.391 -45.781 1 22.8 45 ARG B N 1
ATOM 3438 C CA . ARG B 1 45 ? -39.688 12.438 -44.75 1 22.8 45 ARG B CA 1
ATOM 3439 C C . ARG B 1 45 ? -39.625 11 -45.25 1 22.8 45 ARG B C 1
ATOM 3441 O O . ARG B 1 45 ? -40 10.062 -44.562 1 22.8 45 ARG B O 1
ATOM 3448 N N . PRO B 1 46 ? -38.688 10.594 -46.312 1 25.5 46 PRO B N 1
ATOM 3449 C CA . PRO B 1 46 ? -39.125 9.344 -46.969 1 25.5 46 PRO B CA 1
ATOM 3450 C C . PRO B 1 46 ? -39.094 8.148 -46 1 25.5 46 PRO B C 1
ATOM 3452 O O . PRO B 1 46 ? -38 7.711 -45.625 1 25.5 46 PRO B O 1
ATOM 3455 N N . GLN B 1 47 ? -39.969 8.023 -44.938 1 25.83 47 GLN B N 1
ATOM 3456 C CA . GLN B 1 47 ? -40.062 7.004 -43.906 1 25.83 47 GLN B CA 1
ATOM 3457 C C . GLN B 1 47 ? -40.156 5.609 -44.531 1 25.83 47 GLN B C 1
ATOM 3459 O O . GLN B 1 47 ? -39.656 4.641 -43.938 1 25.83 47 GLN B O 1
ATOM 3464 N N . LEU B 1 48 ? -41.062 5.379 -45.469 1 26.52 48 LEU B N 1
ATOM 3465 C CA . LEU B 1 48 ? -41.906 4.188 -45.531 1 26.52 48 LEU B CA 1
ATOM 3466 C C . LEU B 1 48 ? -41.125 2.988 -46.031 1 26.52 48 LEU B C 1
ATOM 3468 O O . LEU B 1 48 ? -41.312 1.863 -45.562 1 26.52 48 LEU B O 1
ATOM 3472 N N . LEU B 1 49 ? -40.344 3.184 -47.156 1 24.55 49 LEU B N 1
ATOM 3473 C CA . LEU B 1 49 ? -40.312 2.072 -48.094 1 24.55 49 LEU B CA 1
ATOM 3474 C C . LEU B 1 49 ? -39.375 0.973 -47.625 1 24.55 49 LEU B C 1
ATOM 3476 O O . LEU B 1 49 ? -39.406 -0.151 -48.125 1 24.55 49 LEU B O 1
ATOM 3480 N N . LEU B 1 50 ? -38.344 1.25 -46.781 1 29.06 50 LEU B N 1
ATOM 3481 C CA . LEU B 1 50 ? -37.25 0.285 -46.906 1 29.06 50 LEU B CA 1
ATOM 3482 C C . LEU B 1 50 ? -37.562 -0.985 -46.125 1 29.06 50 LEU B C 1
ATOM 3484 O O . LEU B 1 50 ? -37.062 -1.155 -45 1 29.06 50 LEU B O 1
ATOM 3488 N N . GLY B 1 51 ? -38.781 -1.245 -45.75 1 28.42 51 GLY B N 1
ATOM 3489 C CA . GLY B 1 51 ? -39.219 -2.402 -44.969 1 28.42 51 GLY B CA 1
ATOM 3490 C C . GLY B 1 51 ? -38.969 -3.719 -45.688 1 28.42 51 GLY B C 1
ATOM 3491 O O . GLY B 1 51 ? -38.719 -4.746 -45.062 1 28.42 51 GLY B O 1
ATOM 3492 N N . ILE B 1 52 ? -39.312 -3.768 -46.969 1 30.59 52 ILE B N 1
ATOM 3493 C CA . ILE B 1 52 ? -39.656 -4.992 -47.688 1 30.59 52 ILE B CA 1
ATOM 3494 C C . ILE B 1 52 ? -38.375 -5.848 -47.812 1 30.59 52 ILE B C 1
ATOM 3496 O O . ILE B 1 52 ? -38.438 -7.074 -47.688 1 30.59 52 ILE B O 1
ATOM 3500 N N . MET B 1 53 ? -37.188 -5.223 -48.156 1 29.3 53 MET B N 1
ATOM 3501 C CA . MET B 1 53 ? -36.156 -6.051 -48.781 1 29.3 53 MET B CA 1
ATOM 3502 C C . MET B 1 53 ? -35.469 -6.922 -47.75 1 29.3 53 MET B C 1
ATOM 3504 O O . MET B 1 53 ? -34.625 -7.754 -48.094 1 29.3 53 MET B O 1
ATOM 3508 N N . TRP B 1 54 ? -35.594 -6.621 -46.438 1 31.06 54 TRP B N 1
ATOM 3509 C CA . TRP B 1 54 ? -34.75 -7.312 -45.469 1 31.06 54 TRP B CA 1
ATOM 3510 C C . TRP B 1 54 ? -35.25 -8.742 -45.25 1 31.06 54 TRP B C 1
ATOM 3512 O O . TRP B 1 54 ? -34.562 -9.539 -44.594 1 31.06 54 TRP B O 1
ATOM 3522 N N . SER B 1 55 ? -36.5 -9.086 -45.562 1 35 55 SER B N 1
ATOM 3523 C CA . SER B 1 55 ? -37.062 -10.398 -45.281 1 35 55 SER B CA 1
ATOM 3524 C C . SER B 1 55 ? -36.375 -11.492 -46.094 1 35 55 SER B C 1
ATOM 3526 O O . SER B 1 55 ? -36.344 -12.656 -45.688 1 35 55 SER B O 1
ATOM 3528 N N . ILE B 1 56 ? -36 -11.18 -47.375 1 37.22 56 ILE B N 1
ATOM 3529 C CA . ILE B 1 56 ? -35.625 -12.227 -48.312 1 37.22 56 ILE B CA 1
ATOM 3530 C C . ILE B 1 56 ? -34.281 -12.805 -47.938 1 37.22 56 ILE B C 1
ATOM 3532 O O . ILE B 1 56 ? -34.062 -14.016 -48 1 37.22 56 ILE B O 1
ATOM 3536 N N . LEU B 1 57 ? -33.312 -11.961 -47.438 1 34.25 57 LEU B N 1
ATOM 3537 C CA . LEU B 1 57 ? -31.953 -12.469 -47.312 1 34.25 57 LEU B CA 1
ATOM 3538 C C . LEU B 1 57 ? -31.844 -13.453 -46.156 1 34.25 57 LEU B C 1
ATOM 3540 O O . LEU B 1 57 ? -30.859 -14.195 -46.062 1 34.25 57 LEU B O 1
ATOM 3544 N N . ILE B 1 58 ? -32.812 -13.516 -45.219 1 37.59 58 ILE B N 1
ATOM 3545 C CA . ILE B 1 58 ? -32.812 -14.461 -44.094 1 37.59 58 ILE B CA 1
ATOM 3546 C C . ILE B 1 58 ? -33 -15.875 -44.625 1 37.59 58 ILE B C 1
ATOM 3548 O O . ILE B 1 58 ? -32.344 -16.812 -44.156 1 37.59 58 ILE B O 1
ATOM 3552 N N . LEU B 1 59 ? -33.781 -16.094 -45.656 1 37.38 59 LEU B N 1
ATOM 3553 C CA . LEU B 1 59 ? -34.188 -17.422 -46.062 1 37.38 59 LEU B CA 1
ATOM 3554 C C . LEU B 1 59 ? -33.031 -18.156 -46.719 1 37.38 59 LEU B C 1
ATOM 3556 O O . LEU B 1 59 ? -32.906 -19.375 -46.594 1 37.38 59 LEU B O 1
ATOM 3560 N N . MET B 1 60 ? -32.219 -17.469 -47.562 1 33.53 60 MET B N 1
ATOM 3561 C CA . MET B 1 60 ? -31.281 -18.188 -48.406 1 33.53 60 MET B CA 1
ATOM 3562 C C . MET B 1 60 ? -30.141 -18.781 -47.562 1 33.53 60 MET B C 1
ATOM 3564 O O . MET B 1 60 ? -29.5 -19.734 -47.969 1 33.53 60 MET B O 1
ATOM 3568 N N . THR B 1 61 ? -29.703 -18.094 -46.5 1 32.28 61 THR B N 1
ATOM 3569 C CA . THR B 1 61 ? -28.547 -18.609 -45.781 1 32.28 61 THR B CA 1
ATOM 3570 C C . THR B 1 61 ? -28.891 -19.859 -45 1 32.28 61 THR B C 1
ATOM 3572 O O . THR B 1 61 ? -28 -20.594 -44.562 1 32.28 61 THR B O 1
ATOM 3575 N N . LEU B 1 62 ? -30.172 -20.188 -44.781 1 36.06 62 LEU B N 1
ATOM 3576 C CA . LEU B 1 62 ? -30.562 -21.406 -44.094 1 36.06 62 LEU B CA 1
ATOM 3577 C C . LEU B 1 62 ? -30.234 -22.625 -44.938 1 36.06 62 LEU B C 1
ATOM 3579 O O . LEU B 1 62 ? -29.984 -23.719 -44.406 1 36.06 62 LEU B O 1
ATOM 3583 N N . TYR B 1 63 ? -30.391 -22.469 -46.25 1 31.41 63 TYR B N 1
ATOM 3584 C CA . TYR B 1 63 ? -30.359 -23.641 -47.125 1 31.41 63 TYR B CA 1
ATOM 3585 C C . TYR B 1 63 ? -28.969 -24.281 -47.125 1 31.41 63 TYR B C 1
ATOM 3587 O O . TYR B 1 63 ? -28.859 -25.516 -47.125 1 31.41 63 TYR B O 1
ATOM 3595 N N . ILE B 1 64 ? -27.906 -23.484 -47.312 1 30.08 64 ILE B N 1
ATOM 3596 C CA . ILE B 1 64 ? -26.625 -24.062 -47.656 1 30.08 64 ILE B CA 1
ATOM 3597 C C . ILE B 1 64 ? -26.078 -24.891 -46.5 1 30.08 64 ILE B C 1
ATOM 3599 O O . ILE B 1 64 ? -25.375 -25.875 -46.719 1 30.08 64 ILE B O 1
ATOM 3603 N N . PHE B 1 65 ? -26.438 -24.547 -45.25 1 29.7 65 PHE B N 1
ATOM 3604 C CA . PHE B 1 65 ? -25.703 -25.234 -44.188 1 29.7 65 PHE B CA 1
ATOM 3605 C C . PHE B 1 65 ? -26.234 -26.641 -43.969 1 29.7 65 PHE B C 1
ATOM 3607 O O . PHE B 1 65 ? -25.75 -27.375 -43.125 1 29.7 65 PHE B O 1
ATOM 3614 N N . HIS B 1 66 ? -27.328 -27 -44.625 1 26.98 66 HIS B N 1
ATOM 3615 C CA . HIS B 1 66 ? -27.859 -28.312 -44.281 1 26.98 66 HIS B CA 1
ATOM 3616 C C . HIS B 1 66 ? -26.953 -29.422 -44.812 1 26.98 66 HIS B C 1
ATOM 3618 O O . HIS B 1 66 ? -27.062 -30.578 -44.406 1 26.98 66 HIS B O 1
ATOM 3624 N N . ARG B 1 67 ? -26.438 -29.125 -46.062 1 24.38 67 ARG B N 1
ATOM 3625 C CA . ARG B 1 67 ? -26.016 -30.328 -46.781 1 24.38 67 ARG B CA 1
ATOM 3626 C C . ARG B 1 67 ? -24.891 -31.047 -46.031 1 24.38 67 ARG B C 1
ATOM 3628 O O . ARG B 1 67 ? -24.812 -32.281 -46.062 1 24.38 67 ARG B O 1
ATOM 3635 N N . GLU B 1 68 ? -23.828 -30.406 -45.781 1 26.81 68 GLU B N 1
ATOM 3636 C CA . GLU B 1 68 ? -22.594 -31.188 -45.75 1 26.81 68 GLU B CA 1
ATOM 3637 C C . GLU B 1 68 ? -22.531 -32.062 -44.5 1 26.81 68 GLU B C 1
ATOM 3639 O O . GLU B 1 68 ? -21.469 -32.562 -44.156 1 26.81 68 GLU B O 1
ATOM 3644 N N . ARG B 1 69 ? -23.609 -32.281 -43.781 1 26.39 69 ARG B N 1
ATOM 3645 C CA . ARG B 1 69 ? -23.484 -33 -42.531 1 26.39 69 ARG B CA 1
ATOM 3646 C C . ARG B 1 69 ? -23.172 -34.469 -42.75 1 26.39 69 ARG B C 1
ATOM 3648 O O . ARG B 1 69 ? -23.047 -35.25 -41.812 1 26.39 69 ARG B O 1
ATOM 3655 N N . THR B 1 70 ? -23.484 -34.906 -43.969 1 25.17 70 THR B N 1
ATOM 3656 C CA . THR B 1 70 ? -23.734 -36.344 -43.875 1 25.17 70 THR B CA 1
ATOM 3657 C C . THR B 1 70 ? -22.453 -37.094 -43.531 1 25.17 70 THR B C 1
ATOM 3659 O O . THR B 1 70 ? -22.5 -38.094 -42.812 1 25.17 70 THR B O 1
ATOM 3662 N N . ALA B 1 71 ? -21.422 -36.906 -44.344 1 24.88 71 ALA B N 1
ATOM 3663 C CA . ALA B 1 71 ? -20.609 -38.094 -44.625 1 24.88 71 ALA B CA 1
ATOM 3664 C C . ALA B 1 71 ? -19.781 -38.531 -43.406 1 24.88 71 ALA B C 1
ATOM 3666 O O . ALA B 1 71 ? -19.375 -39.688 -43.312 1 24.88 71 ALA B O 1
ATOM 3667 N N . ALA B 1 72 ? -19.203 -37.594 -42.656 1 25.45 72 ALA B N 1
ATOM 3668 C CA . ALA B 1 72 ? -17.938 -38.062 -42.094 1 25.45 72 ALA B CA 1
ATOM 3669 C C . ALA B 1 72 ? -18.188 -39.031 -40.938 1 25.45 72 ALA B C 1
ATOM 3671 O O . ALA B 1 72 ? -18.391 -38.625 -39.812 1 25.45 72 ALA B O 1
ATOM 3672 N N . SER B 1 73 ? -19.141 -39.938 -41.031 1 24.19 73 SER B N 1
ATOM 3673 C CA . SER B 1 73 ? -19.422 -40.875 -39.969 1 24.19 73 SER B CA 1
ATOM 3674 C C . SER B 1 73 ? -18.219 -41.781 -39.688 1 24.19 73 SER B C 1
ATOM 3676 O O . SER B 1 73 ? -18.312 -42.75 -38.938 1 24.19 73 SER B O 1
ATOM 3678 N N . THR B 1 74 ? -17.266 -41.781 -40.688 1 22.56 74 THR B N 1
ATOM 3679 C CA . THR B 1 74 ? -16.625 -43.094 -40.688 1 22.56 74 THR B CA 1
ATOM 3680 C C . THR B 1 74 ? -16.062 -43.438 -39.312 1 22.56 74 THR B C 1
ATOM 3682 O O . THR B 1 74 ? -16.359 -44.5 -38.75 1 22.56 74 THR B O 1
ATOM 3685 N N . THR B 1 75 ? -14.672 -43.906 -39.312 1 22.08 75 THR B N 1
ATOM 3686 C CA . THR B 1 75 ? -13.945 -45.031 -38.75 1 22.08 75 THR B CA 1
ATOM 3687 C C . THR B 1 75 ? -13.469 -44.719 -37.312 1 22.08 75 THR B C 1
ATOM 3689 O O . THR B 1 75 ? -12.578 -43.906 -37.125 1 22.08 75 THR B O 1
ATOM 3692 N N . LEU B 1 76 ? -14.266 -44.531 -36.344 1 22.44 76 LEU B N 1
ATOM 3693 C CA . LEU B 1 76 ? -13.906 -44.312 -34.938 1 22.44 76 LEU B CA 1
ATOM 3694 C C . LEU B 1 76 ? -13.023 -45.438 -34.438 1 22.44 76 LEU B C 1
ATOM 3696 O O . LEU B 1 76 ? -13.516 -46.531 -34.094 1 22.44 76 LEU B O 1
ATOM 3700 N N . SER B 1 77 ? -12.016 -45.844 -35.281 1 22.22 77 SER B N 1
ATOM 3701 C CA . SER B 1 77 ? -11.266 -47 -34.812 1 22.22 77 SER B CA 1
ATOM 3702 C C . SER B 1 77 ? -10.82 -46.875 -33.375 1 22.22 77 SER B C 1
ATOM 3704 O O . SER B 1 77 ? -10.828 -45.75 -32.812 1 22.22 77 SER B O 1
ATOM 3706 N N . GLN B 1 78 ? -10.195 -47.969 -32.781 1 23.7 78 GLN B N 1
ATOM 3707 C CA . GLN B 1 78 ? -9.867 -48.531 -31.469 1 23.7 78 GLN B CA 1
ATOM 3708 C C . GLN B 1 78 ? -8.828 -47.688 -30.766 1 23.7 78 GLN B C 1
ATOM 3710 O O . GLN B 1 78 ? -7.695 -47.562 -31.234 1 23.7 78 GLN B O 1
ATOM 3715 N N . ILE B 1 79 ? -9.133 -46.531 -30.281 1 26.41 79 ILE B N 1
ATOM 3716 C CA . ILE B 1 79 ? -8.102 -45.812 -29.531 1 26.41 79 ILE B CA 1
ATOM 3717 C C . ILE B 1 79 ? -7.52 -46.75 -28.453 1 26.41 79 ILE B C 1
ATOM 3719 O O . ILE B 1 79 ? -8.266 -47.312 -27.641 1 26.41 79 ILE B O 1
ATOM 3723 N N . PRO B 1 80 ? -6.367 -47.281 -28.781 1 27.22 80 PRO B N 1
ATOM 3724 C CA . PRO B 1 80 ? -5.773 -48.188 -27.781 1 27.22 80 PRO B CA 1
ATOM 3725 C C . PRO B 1 80 ? -5.758 -47.562 -26.375 1 27.22 80 PRO B C 1
ATOM 3727 O O . PRO B 1 80 ? -5.676 -46.344 -26.234 1 27.22 80 PRO B O 1
ATOM 3730 N N . ASP B 1 81 ? -6.348 -48.25 -25.406 1 26.14 81 ASP B N 1
ATOM 3731 C CA . ASP B 1 81 ? -6.633 -47.969 -24 1 26.14 81 ASP B CA 1
ATOM 3732 C C . ASP B 1 81 ? -5.359 -47.625 -23.234 1 26.14 81 ASP B C 1
ATOM 3734 O O . ASP B 1 81 ? -5.414 -47.281 -22.047 1 26.14 81 ASP B O 1
ATOM 3738 N N . SER B 1 82 ? -4.168 -48.188 -23.625 1 27.34 82 SER B N 1
ATOM 3739 C CA . SER B 1 82 ? -3.291 -48.312 -22.469 1 27.34 82 SER B CA 1
ATOM 3740 C C . SER B 1 82 ? -2.801 -46.969 -21.984 1 27.34 82 SER B C 1
ATOM 3742 O O . SER B 1 82 ? -2.148 -46.219 -22.719 1 27.34 82 SER B O 1
ATOM 3744 N N . PRO B 1 83 ? -3.502 -46.281 -21.172 1 28.17 83 PRO B N 1
ATOM 3745 C CA . PRO B 1 83 ? -2.938 -45.031 -20.672 1 28.17 83 PRO B CA 1
ATOM 3746 C C . PRO B 1 83 ? -1.503 -45.188 -20.172 1 28.17 83 PRO B C 1
ATOM 3748 O O . PRO B 1 83 ? -1.216 -46.094 -19.375 1 28.17 83 PRO B O 1
ATOM 3751 N N . SER B 1 84 ? -0.491 -45.031 -21.062 1 28.44 84 SER B N 1
ATOM 3752 C CA . SER B 1 84 ? 0.874 -44.969 -20.547 1 28.44 84 SER B CA 1
ATOM 3753 C C . SER B 1 84 ? 0.936 -44.156 -19.25 1 28.44 84 SER B C 1
ATOM 3755 O O . SER B 1 84 ? 0.447 -43.031 -19.203 1 28.44 84 SER B O 1
ATOM 3757 N N . THR B 1 85 ? 0.922 -44.781 -18.094 1 31.28 85 THR B N 1
ATOM 3758 C CA . THR B 1 85 ? 1.261 -44.25 -16.781 1 31.28 85 THR B CA 1
ATOM 3759 C C . THR B 1 85 ? 2.461 -43.312 -16.875 1 31.28 85 THR B C 1
ATOM 3761 O O . THR B 1 85 ? 3.592 -43.75 -17.078 1 31.28 85 THR B O 1
ATOM 3764 N N . LEU B 1 86 ? 2.357 -42.25 -17.562 1 31.95 86 LEU B N 1
ATOM 3765 C CA . LEU B 1 86 ? 3.365 -41.188 -17.531 1 31.95 86 LEU B CA 1
ATOM 3766 C C . LEU B 1 86 ? 3.803 -40.906 -16.094 1 31.95 86 LEU B C 1
ATOM 3768 O O . LEU B 1 86 ? 3.25 -40.031 -15.422 1 31.95 86 LEU B O 1
ATOM 3772 N N . ASN B 1 87 ? 3.906 -41.938 -15.289 1 33.06 87 ASN B N 1
ATOM 3773 C CA . ASN B 1 87 ? 4.617 -41.75 -14.031 1 33.06 87 ASN B CA 1
ATOM 3774 C C . ASN B 1 87 ? 5.98 -41.094 -14.25 1 33.06 87 ASN B C 1
ATOM 3776 O O . ASN B 1 87 ? 7.016 -41.719 -14.055 1 33.06 87 ASN B O 1
ATOM 3780 N N . SER B 1 88 ? 6.227 -40.406 -15.383 1 32.56 88 SER B N 1
ATOM 3781 C CA . SER B 1 88 ? 7.59 -39.875 -15.477 1 32.56 88 SER B CA 1
ATOM 3782 C C . SER B 1 88 ? 7.875 -38.875 -14.367 1 32.56 88 SER B C 1
ATOM 3784 O O . SER B 1 88 ? 7.211 -37.844 -14.281 1 32.56 88 SER B O 1
ATOM 3786 N N . THR B 1 89 ? 8.43 -39.281 -13.281 1 38.62 89 THR B N 1
ATOM 3787 C CA . THR B 1 89 ? 9.102 -38.406 -12.352 1 38.62 89 THR B CA 1
ATOM 3788 C C . THR B 1 89 ? 9.844 -37.281 -13.102 1 38.62 89 THR B C 1
ATOM 3790 O O . THR B 1 89 ? 10.523 -37.562 -14.094 1 38.62 89 THR B O 1
ATOM 3793 N N . PRO B 1 90 ? 9.258 -36.125 -13.078 1 42.59 90 PRO B N 1
ATOM 3794 C CA . PRO B 1 90 ? 10.102 -35.094 -13.711 1 42.59 90 PRO B CA 1
ATOM 3795 C C . PRO B 1 90 ? 11.594 -35.406 -13.562 1 42.59 90 PRO B C 1
AT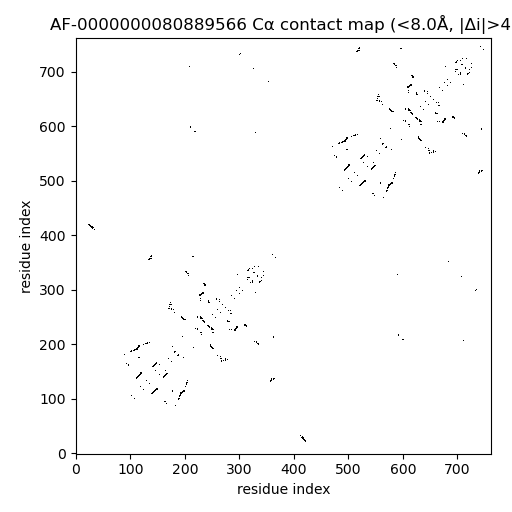OM 3797 O O . PRO B 1 90 ? 12.055 -35.719 -12.469 1 42.59 90 PRO B O 1
ATOM 3800 N N . LYS B 1 91 ? 12.273 -35.969 -14.594 1 40.44 91 LYS B N 1
ATOM 3801 C CA . LYS B 1 91 ? 13.703 -36.219 -14.594 1 40.44 91 LYS B CA 1
ATOM 3802 C C . LYS B 1 91 ? 14.5 -34.969 -14.211 1 40.44 91 LYS B C 1
ATOM 3804 O O . LYS B 1 91 ? 14.656 -34.062 -15.016 1 40.44 91 LYS B O 1
ATOM 3809 N N . CYS B 1 92 ? 14.383 -34.531 -12.914 1 41.59 92 CYS B N 1
ATOM 3810 C CA . CYS B 1 92 ? 15.359 -33.531 -12.461 1 41.59 92 CYS B CA 1
ATOM 3811 C C . CYS B 1 92 ? 16.781 -34 -12.781 1 41.59 92 CYS B C 1
ATOM 3813 O O . CYS B 1 92 ? 17.141 -35.125 -12.523 1 41.59 92 CYS B O 1
ATOM 3815 N N . ASP B 1 93 ? 17.406 -33.344 -13.688 1 39.34 93 ASP B N 1
ATOM 3816 C CA . ASP B 1 93 ? 18.828 -33.625 -13.789 1 39.34 93 ASP B CA 1
ATOM 3817 C C . ASP B 1 93 ? 19.484 -33.625 -12.414 1 39.34 93 ASP B C 1
ATOM 3819 O O . ASP B 1 93 ? 18.938 -33.094 -11.445 1 39.34 93 ASP B O 1
ATOM 3823 N N . SER B 1 94 ? 20.547 -34.375 -12.203 1 39.19 94 SER B N 1
ATOM 3824 C CA . SER B 1 94 ? 21.375 -34.594 -11.016 1 39.19 94 SER B CA 1
ATOM 3825 C C . SER B 1 94 ? 21.484 -33.312 -10.188 1 39.19 94 SER B C 1
ATOM 3827 O O . SER B 1 94 ? 21.875 -33.375 -9.023 1 39.19 94 SER B O 1
ATOM 3829 N N . SER B 1 95 ? 21.344 -32.125 -10.758 1 41.53 95 SER B N 1
ATOM 3830 C CA . SER B 1 95 ? 21.625 -30.891 -10.008 1 41.53 95 SER B CA 1
ATOM 3831 C C . SER B 1 95 ? 20.375 -30.422 -9.25 1 41.53 95 SER B C 1
ATOM 3833 O O . SER B 1 95 ? 20.391 -29.359 -8.641 1 41.53 95 SER B O 1
ATOM 3835 N N . CYS B 1 96 ? 19.266 -31.016 -9.531 1 46.59 96 CYS B N 1
ATOM 3836 C CA . CYS B 1 96 ? 18.078 -30.594 -8.797 1 46.59 96 CYS B CA 1
ATOM 3837 C C . CYS B 1 96 ? 18.172 -31 -7.328 1 46.59 96 CYS B C 1
ATOM 3839 O O . CYS B 1 96 ? 18.453 -32.156 -7.023 1 46.59 96 CYS B O 1
ATOM 3841 N N . ASN B 1 97 ? 18.438 -30.109 -6.469 1 52.22 97 ASN B N 1
ATOM 3842 C CA . ASN B 1 97 ? 18.312 -30.391 -5.047 1 52.22 97 ASN B CA 1
ATOM 3843 C C . ASN B 1 97 ? 17.094 -31.25 -4.758 1 52.22 97 ASN B C 1
ATOM 3845 O O . ASN B 1 97 ? 16.047 -31.109 -5.402 1 52.22 97 ASN B O 1
ATOM 3849 N N . PRO B 1 98 ? 17.328 -32.281 -4.086 1 60.56 98 PRO B N 1
ATOM 3850 C CA . PRO B 1 98 ? 16.203 -33.156 -3.746 1 60.56 98 PRO B CA 1
ATOM 3851 C C . PRO B 1 98 ? 14.984 -32.375 -3.246 1 60.56 98 PRO B C 1
ATOM 3853 O O . PRO B 1 98 ? 15.141 -31.344 -2.568 1 60.56 98 PRO B O 1
ATOM 3856 N N . MET B 1 99 ? 13.805 -32.562 -3.932 1 72.81 99 MET B N 1
ATOM 3857 C CA . MET B 1 99 ? 12.539 -32 -3.469 1 72.81 99 MET B CA 1
ATOM 3858 C C . MET B 1 99 ? 12.336 -32.25 -1.979 1 72.81 99 MET B C 1
ATOM 3860 O O . MET B 1 99 ? 12.703 -33.312 -1.472 1 72.81 99 MET B O 1
ATOM 3864 N N . PRO B 1 100 ? 11.914 -31.281 -1.305 1 77.19 100 PRO B N 1
ATOM 3865 C CA . PRO B 1 100 ? 11.656 -31.484 0.122 1 77.19 100 PRO B CA 1
ATOM 3866 C C . PRO B 1 100 ? 10.695 -32.656 0.386 1 77.19 100 PRO B C 1
ATOM 3868 O O . PRO B 1 100 ? 9.758 -32.844 -0.384 1 77.19 100 PRO B O 1
ATOM 3871 N N . LEU B 1 101 ? 11.016 -33.438 1.351 1 81.19 101 LEU B N 1
ATOM 3872 C CA . LEU B 1 101 ? 10.156 -34.531 1.798 1 81.19 101 LEU B CA 1
ATOM 3873 C C . LEU B 1 101 ? 9.242 -34.094 2.932 1 81.19 101 LEU B C 1
ATOM 3875 O O . LEU B 1 101 ? 9.547 -33.094 3.623 1 81.19 101 LEU B O 1
ATOM 3879 N N . PRO B 1 102 ? 8.078 -34.75 3.043 1 86.12 102 PRO B N 1
ATOM 3880 C CA . PRO B 1 102 ? 7.234 -34.438 4.195 1 86.12 102 PRO B CA 1
ATOM 3881 C C . PRO B 1 102 ? 7.977 -34.562 5.523 1 86.12 102 PRO B C 1
ATOM 3883 O O . PRO B 1 102 ? 8.969 -35.312 5.617 1 86.12 102 PRO B O 1
ATOM 3886 N N . ASN B 1 103 ? 7.449 -33.844 6.449 1 84 103 ASN B N 1
ATOM 3887 C CA . ASN B 1 103 ? 8.031 -34 7.777 1 84 103 ASN B CA 1
ATOM 3888 C C . ASN B 1 103 ? 7.801 -35.406 8.336 1 84 103 ASN B C 1
ATOM 3890 O O . ASN B 1 103 ? 6.715 -35.969 8.188 1 84 103 ASN B O 1
ATOM 3894 N N . PRO B 1 104 ? 8.781 -35.875 8.984 1 84.31 104 PRO B N 1
ATOM 3895 C CA . PRO B 1 104 ? 8.656 -37.25 9.5 1 84.31 104 PRO B CA 1
ATOM 3896 C C . PRO B 1 104 ? 7.496 -37.406 10.484 1 84.31 104 PRO B C 1
ATOM 3898 O O . PRO B 1 104 ? 6.875 -38.469 10.547 1 84.31 104 PRO B O 1
ATOM 3901 N N . ASP B 1 105 ? 7.168 -36.375 11.203 1 86.06 105 ASP B N 1
ATOM 3902 C CA . ASP B 1 105 ? 6.121 -36.469 12.219 1 86.06 105 ASP B CA 1
ATOM 3903 C C . ASP B 1 105 ? 4.75 -36.156 11.633 1 86.06 105 ASP B C 1
ATOM 3905 O O . ASP B 1 105 ? 3.75 -36.125 12.352 1 86.06 105 ASP B O 1
ATOM 3909 N N . GLY B 1 106 ? 4.699 -35.906 10.398 1 84.56 106 GLY B N 1
ATOM 3910 C CA . GLY B 1 106 ? 3.439 -35.688 9.711 1 84.56 106 GLY B CA 1
ATOM 3911 C C . GLY B 1 106 ? 2.932 -34.281 9.836 1 84.56 106 GLY B C 1
ATOM 3912 O O . GLY B 1 106 ? 1.886 -33.938 9.281 1 84.56 106 GLY B O 1
ATOM 3913 N N . THR B 1 107 ? 3.711 -33.5 10.555 1 87.62 107 THR B N 1
ATOM 3914 C CA . THR B 1 107 ? 3.277 -32.125 10.734 1 87.62 107 THR B CA 1
ATOM 3915 C C . THR B 1 107 ? 3.59 -31.281 9.492 1 87.62 107 THR B C 1
ATOM 3917 O O . THR B 1 107 ? 4.477 -31.625 8.711 1 87.62 107 THR B O 1
ATOM 3920 N N . LEU B 1 108 ? 2.793 -30.266 9.328 1 88.75 108 LEU B N 1
ATOM 3921 C CA . LEU B 1 108 ? 3 -29.344 8.203 1 88.75 108 LEU B CA 1
ATOM 3922 C C . LEU B 1 108 ? 3.848 -28.156 8.625 1 88.75 108 LEU B C 1
ATOM 3924 O O . LEU B 1 108 ? 3.76 -27.688 9.766 1 88.75 108 LEU B O 1
ATOM 3928 N N . ASP B 1 109 ? 4.629 -27.688 7.637 1 89.25 109 ASP B N 1
ATOM 3929 C CA . ASP B 1 109 ? 5.496 -26.547 7.898 1 89.25 109 ASP B CA 1
ATOM 3930 C C . ASP B 1 109 ? 4.684 -25.25 7.988 1 89.25 109 ASP B C 1
ATOM 3932 O O . ASP B 1 109 ? 3.74 -25.047 7.223 1 89.25 109 ASP B O 1
ATOM 3936 N N . ASP B 1 110 ? 5.121 -24.422 8.938 1 87 110 ASP B N 1
ATOM 3937 C CA . ASP B 1 110 ? 4.523 -23.094 9.047 1 87 110 ASP B CA 1
ATOM 3938 C C . ASP B 1 110 ? 5.051 -22.156 7.957 1 87 110 ASP B C 1
ATOM 3940 O O . ASP B 1 110 ? 4.359 -21.234 7.543 1 87 110 ASP B O 1
ATOM 3944 N N . ARG B 1 111 ? 6.254 -22.5 7.523 1 92.88 111 ARG B N 1
ATOM 3945 C CA . ARG B 1 111 ? 6.832 -21.75 6.418 1 92.88 111 ARG B CA 1
ATOM 3946 C C . ARG B 1 111 ? 6.094 -22.031 5.113 1 92.88 111 ARG B C 1
ATOM 3948 O O . ARG B 1 111 ? 5.859 -23.188 4.77 1 92.88 111 ARG B O 1
ATOM 3955 N N . PRO B 1 112 ? 5.73 -20.906 4.453 1 97.88 112 PRO B N 1
ATOM 3956 C CA . PRO B 1 112 ? 5.051 -21.156 3.178 1 97.88 112 PRO B CA 1
ATOM 3957 C C . PRO B 1 112 ? 6.02 -21.531 2.057 1 97.88 112 PRO B C 1
ATOM 3959 O O . PRO B 1 112 ? 7.23 -21.344 2.195 1 97.88 112 PRO B O 1
ATOM 3962 N N . LEU B 1 113 ? 5.449 -22.141 1.004 1 98.38 113 LEU B N 1
ATOM 3963 C CA . LEU B 1 113 ? 6.219 -22.469 -0.191 1 98.38 113 LEU B CA 1
ATOM 3964 C C . LEU B 1 113 ? 5.805 -21.594 -1.365 1 98.38 113 LEU B C 1
ATOM 3966 O O . LEU B 1 113 ? 4.617 -21.469 -1.67 1 98.38 113 LEU B O 1
ATOM 3970 N N . VAL B 1 114 ? 6.742 -20.938 -1.989 1 98.81 114 VAL B N 1
ATOM 3971 C CA . VAL B 1 114 ? 6.523 -20.141 -3.195 1 98.81 114 VAL B CA 1
ATOM 3972 C C . VAL B 1 114 ? 7.074 -20.891 -4.41 1 98.81 114 VAL B C 1
ATOM 3974 O O . VAL B 1 114 ? 8.258 -21.234 -4.449 1 98.81 114 VAL B O 1
ATOM 3977 N N . LEU B 1 115 ? 6.227 -21.219 -5.359 1 98.69 115 LEU B N 1
ATOM 3978 C CA . LEU B 1 115 ? 6.648 -21.719 -6.66 1 98.69 115 LEU B CA 1
ATOM 3979 C C . LEU B 1 115 ? 6.727 -20.578 -7.68 1 98.69 115 LEU B C 1
ATOM 3981 O O . LEU B 1 115 ? 5.754 -19.844 -7.871 1 98.69 115 LEU B O 1
ATOM 3985 N N . TYR B 1 116 ? 7.871 -20.438 -8.297 1 98.81 116 TYR B N 1
ATOM 3986 C CA . TYR B 1 116 ? 8.102 -19.438 -9.328 1 98.81 116 TYR B CA 1
ATOM 3987 C C . TYR B 1 116 ? 8.414 -20.109 -10.664 1 98.81 116 TYR B C 1
ATOM 3989 O O . TYR B 1 116 ? 9.508 -20.641 -10.852 1 98.81 116 TYR B O 1
ATOM 3997 N N . VAL B 1 117 ? 7.465 -20.031 -11.602 1 98.38 117 VAL B N 1
ATOM 3998 C CA . VAL B 1 117 ? 7.66 -20.641 -12.914 1 98.38 117 VAL B CA 1
ATOM 3999 C C . VAL B 1 117 ? 8.266 -19.625 -13.875 1 98.38 117 VAL B C 1
ATOM 4001 O O . VAL B 1 117 ? 7.719 -18.531 -14.07 1 98.38 117 VAL B O 1
ATOM 4004 N N . TYR B 1 118 ? 9.367 -19.969 -14.477 1 98.31 118 TYR B N 1
ATOM 4005 C CA . TYR B 1 118 ? 10.102 -19.109 -15.383 1 98.31 118 TYR B CA 1
ATOM 4006 C C . TYR B 1 118 ? 10.172 -19.703 -16.781 1 98.31 118 TYR B C 1
ATOM 4008 O O . TYR B 1 118 ? 10.375 -20.922 -16.938 1 98.31 118 TYR B O 1
ATOM 4016 N N . HIS B 1 119 ? 9.867 -18.938 -17.734 1 95.5 119 HIS B N 1
ATOM 4017 C CA . HIS B 1 119 ? 10.219 -19.234 -19.125 1 95.5 119 HIS B CA 1
ATOM 4018 C C . HIS B 1 119 ? 11 -18.078 -19.75 1 95.5 119 HIS B C 1
ATOM 4020 O O . HIS B 1 119 ? 10.758 -16.906 -19.422 1 95.5 119 HIS B O 1
ATOM 4026 N N . GLU B 1 120 ? 11.859 -18.406 -20.688 1 93.94 120 GLU B N 1
ATOM 4027 C CA . GLU B 1 120 ? 12.812 -17.422 -21.172 1 93.94 120 GLU B CA 1
ATOM 4028 C C . GLU B 1 120 ? 12.164 -16.484 -22.188 1 93.94 120 GLU B C 1
ATOM 4030 O O . GLU B 1 120 ? 11.703 -16.922 -23.25 1 93.94 120 GLU B O 1
ATOM 4035 N N . ASP B 1 121 ? 12.125 -15.266 -21.891 1 92.88 121 ASP B N 1
ATOM 4036 C CA . ASP B 1 121 ? 11.938 -14.109 -22.766 1 92.88 121 ASP B CA 1
ATOM 4037 C C . ASP B 1 121 ? 12.414 -12.828 -22.094 1 92.88 121 ASP B C 1
ATOM 4039 O O . ASP B 1 121 ? 12.812 -12.844 -20.922 1 92.88 121 ASP B O 1
ATOM 4043 N N . ASP B 1 122 ? 12.508 -11.727 -22.781 1 91.88 122 ASP B N 1
ATOM 4044 C CA . ASP B 1 122 ? 13.133 -10.508 -22.281 1 91.88 122 ASP B CA 1
ATOM 4045 C C . ASP B 1 122 ? 12.398 -9.977 -21.047 1 91.88 122 ASP B C 1
ATOM 4047 O O . ASP B 1 122 ? 13.023 -9.641 -20.047 1 91.88 122 ASP B O 1
ATOM 4051 N N . ILE B 1 123 ? 11.133 -9.906 -21.109 1 96.5 123 ILE B N 1
ATOM 4052 C CA . ILE B 1 123 ? 10.336 -9.352 -20.016 1 96.5 123 ILE B CA 1
ATOM 4053 C C . ILE B 1 123 ? 10.414 -10.273 -18.797 1 96.5 123 ILE B C 1
ATOM 4055 O O . ILE B 1 123 ? 10.562 -9.805 -17.672 1 96.5 123 ILE B O 1
ATOM 4059 N N . SER B 1 124 ? 10.297 -11.57 -19.031 1 97.5 124 SER B N 1
ATOM 4060 C CA . SER B 1 124 ? 10.414 -12.547 -17.953 1 97.5 124 SER B CA 1
ATOM 4061 C C . SER B 1 124 ? 11.773 -12.453 -17.266 1 97.5 124 SER B C 1
ATOM 4063 O O . SER B 1 124 ? 11.867 -12.578 -16.047 1 97.5 124 SER B O 1
ATOM 4065 N N . TRP B 1 125 ? 12.836 -12.281 -18.094 1 98.12 125 TRP B N 1
ATOM 4066 C CA . TRP B 1 125 ? 14.172 -12.141 -17.531 1 98.12 125 TRP B CA 1
ATOM 4067 C C . TRP B 1 125 ? 14.227 -10.961 -16.562 1 98.12 125 TRP B C 1
ATOM 4069 O O . TRP B 1 125 ? 14.648 -11.109 -15.414 1 98.12 125 TRP B O 1
ATOM 4079 N N . ASP B 1 126 ? 13.727 -9.797 -16.969 1 98.25 126 ASP B N 1
ATOM 4080 C CA . ASP B 1 126 ? 13.734 -8.602 -16.141 1 98.25 126 ASP B CA 1
ATOM 4081 C C . ASP B 1 126 ? 12.914 -8.805 -14.875 1 98.25 126 ASP B C 1
ATOM 4083 O O . ASP B 1 126 ? 13.336 -8.414 -13.781 1 98.25 126 ASP B O 1
ATOM 4087 N N . ASN B 1 127 ? 11.766 -9.398 -15.039 1 98.81 127 ASN B N 1
ATOM 4088 C CA . ASN B 1 127 ? 10.891 -9.648 -13.898 1 98.81 127 ASN B CA 1
ATOM 4089 C C . ASN B 1 127 ? 11.539 -10.578 -12.883 1 98.81 127 ASN B C 1
ATOM 4091 O O . ASN B 1 127 ? 11.477 -10.336 -11.68 1 98.81 127 ASN B O 1
ATOM 4095 N N . ALA B 1 128 ? 12.148 -11.648 -13.414 1 98.75 128 ALA B N 1
ATOM 4096 C CA . ALA B 1 128 ? 12.781 -12.641 -12.547 1 98.75 128 ALA B CA 1
ATOM 4097 C C . ALA B 1 128 ? 13.984 -12.047 -11.812 1 98.75 128 ALA B C 1
ATOM 4099 O O . ALA B 1 128 ? 14.18 -12.305 -10.625 1 98.75 128 ALA B O 1
ATOM 4100 N N . MET B 1 129 ? 14.781 -11.242 -12.531 1 98.69 129 MET B N 1
ATOM 4101 C CA . MET B 1 129 ? 15.93 -10.602 -11.898 1 98.69 129 MET B CA 1
ATOM 4102 C C . MET B 1 129 ? 15.469 -9.641 -10.797 1 98.69 129 MET B C 1
ATOM 4104 O O . MET B 1 129 ? 16.062 -9.602 -9.719 1 98.69 129 MET B O 1
ATOM 4108 N N . PHE B 1 130 ? 14.438 -8.891 -11.07 1 98.81 130 PHE B N 1
ATOM 4109 C CA . PHE B 1 130 ? 13.852 -8.016 -10.062 1 98.81 130 PHE B CA 1
ATOM 4110 C C . PHE B 1 130 ? 13.391 -8.805 -8.844 1 98.81 130 PHE B C 1
ATOM 4112 O O . PHE B 1 130 ? 13.633 -8.406 -7.707 1 98.81 130 PHE B O 1
ATOM 4119 N N . PHE B 1 131 ? 12.773 -9.938 -9.078 1 98.94 131 PHE B N 1
ATOM 4120 C CA . PHE B 1 131 ? 12.266 -10.781 -8.008 1 98.94 131 PHE B CA 1
ATOM 4121 C C . PHE B 1 131 ? 13.406 -11.336 -7.164 1 98.94 131 PHE B C 1
ATOM 4123 O O . PHE B 1 131 ? 13.32 -11.375 -5.934 1 98.94 131 PHE B O 1
ATOM 4130 N N . LEU B 1 132 ? 14.453 -11.828 -7.801 1 98.81 132 LEU B N 1
ATOM 4131 C CA . LEU B 1 132 ? 15.594 -12.359 -7.07 1 98.81 132 LEU B CA 1
ATOM 4132 C C . LEU B 1 132 ? 16.172 -11.305 -6.129 1 98.81 132 LEU B C 1
ATOM 4134 O O . LEU B 1 132 ? 16.547 -11.617 -4.996 1 98.81 132 LEU B O 1
ATOM 4138 N N . LYS B 1 133 ? 16.141 -10.102 -6.57 1 98.5 133 LYS B N 1
ATOM 4139 C CA . LYS B 1 133 ? 16.766 -9.023 -5.801 1 98.5 133 LYS B CA 1
ATOM 4140 C C . LYS B 1 133 ? 15.852 -8.539 -4.688 1 98.5 133 LYS B C 1
ATOM 4142 O O . LYS B 1 133 ? 16.312 -8.242 -3.582 1 98.5 133 LYS B O 1
ATOM 4147 N N . HIS B 1 134 ? 14.578 -8.5 -4.941 1 98.69 134 HIS B N 1
ATOM 4148 C CA . HIS B 1 134 ? 13.703 -7.73 -4.059 1 98.69 134 HIS B CA 1
ATOM 4149 C C . HIS B 1 134 ? 12.664 -8.625 -3.396 1 98.69 134 HIS B C 1
ATOM 4151 O O . HIS B 1 134 ? 12.047 -8.234 -2.402 1 98.69 134 HIS B O 1
ATOM 4157 N N . GLY B 1 135 ? 12.445 -9.82 -3.92 1 98.75 135 GLY B N 1
ATOM 4158 C CA . GLY B 1 135 ? 11.32 -10.617 -3.463 1 98.75 135 GLY B CA 1
ATOM 4159 C C . GLY B 1 135 ? 11.727 -11.758 -2.553 1 98.75 135 GLY B C 1
ATOM 4160 O O . GLY B 1 135 ? 10.914 -12.258 -1.772 1 98.75 135 GLY B O 1
ATOM 4161 N N . LEU B 1 136 ? 12.992 -12.242 -2.576 1 98.69 136 LEU B N 1
ATOM 4162 C CA . LEU B 1 136 ? 13.453 -13.391 -1.803 1 98.69 136 LEU B CA 1
ATOM 4163 C C . LEU B 1 136 ? 13.578 -13.031 -0.325 1 98.69 136 LEU B C 1
ATOM 4165 O O . LEU B 1 136 ? 13.914 -11.898 0.017 1 98.69 136 LEU B O 1
ATOM 4169 N N . HIS B 1 137 ? 13.289 -13.898 0.494 1 98.12 137 HIS B N 1
ATOM 4170 C CA . HIS B 1 137 ? 13.469 -13.82 1.938 1 98.12 137 HIS B CA 1
ATOM 4171 C C . HIS B 1 137 ? 13.516 -15.203 2.57 1 98.12 137 HIS B C 1
ATOM 4173 O O . HIS B 1 137 ? 13.062 -16.188 1.965 1 98.12 137 HIS B O 1
ATOM 4179 N N . ASP B 1 138 ? 13.977 -15.367 3.801 1 97 138 ASP B N 1
ATOM 4180 C CA . ASP B 1 138 ? 14.188 -16.688 4.383 1 97 138 ASP B CA 1
ATOM 4181 C C . ASP B 1 138 ? 13 -17.109 5.254 1 97 138 ASP B C 1
ATOM 4183 O O . ASP B 1 138 ? 13.062 -18.109 5.957 1 97 138 ASP B O 1
ATOM 4187 N N . GLY B 1 139 ? 11.945 -16.281 5.172 1 96.88 139 GLY B N 1
ATOM 4188 C CA . GLY B 1 139 ? 10.719 -16.656 5.855 1 96.88 139 GLY B CA 1
ATOM 4189 C C . GLY B 1 139 ? 9.852 -17.609 5.047 1 96.88 139 GLY B C 1
ATOM 4190 O O . GLY B 1 139 ? 8.812 -18.078 5.531 1 96.88 139 GLY B O 1
ATOM 4191 N N . ALA B 1 140 ? 10.266 -17.891 3.809 1 97.56 140 ALA B N 1
ATOM 4192 C CA . ALA B 1 140 ? 9.586 -18.844 2.922 1 97.56 140 ALA B CA 1
ATOM 4193 C C . ALA B 1 140 ? 10.586 -19.734 2.209 1 97.56 140 ALA B C 1
ATOM 4195 O O . ALA B 1 140 ? 11.781 -19.438 2.166 1 97.56 140 ALA B O 1
ATOM 4196 N N . ASP B 1 141 ? 10.117 -20.875 1.809 1 97.12 141 ASP B N 1
ATOM 4197 C CA . ASP B 1 141 ? 10.867 -21.672 0.848 1 97.12 141 ASP B CA 1
ATOM 4198 C C . ASP B 1 141 ? 10.484 -21.312 -0.586 1 97.12 141 ASP B C 1
ATOM 4200 O O . ASP B 1 141 ? 9.336 -20.969 -0.857 1 97.12 141 ASP B O 1
ATOM 4204 N N . PHE B 1 142 ? 11.477 -21.391 -1.46 1 98.31 142 PHE B N 1
ATOM 4205 C CA . PHE B 1 142 ? 11.266 -21.031 -2.857 1 98.31 142 PHE B CA 1
ATOM 4206 C C . PHE B 1 142 ? 11.68 -22.172 -3.775 1 98.31 142 PHE B C 1
ATOM 4208 O O . PHE B 1 142 ? 12.75 -22.766 -3.59 1 98.31 142 PHE B O 1
ATOM 4215 N N . ILE B 1 143 ? 10.82 -22.516 -4.691 1 97.94 143 ILE B N 1
ATOM 4216 C CA . ILE B 1 143 ? 11.188 -23.406 -5.789 1 97.94 143 ILE B CA 1
ATOM 4217 C C . ILE B 1 143 ? 11.062 -22.656 -7.117 1 97.94 143 ILE B C 1
ATOM 4219 O O . ILE B 1 143 ? 9.961 -22.234 -7.5 1 97.94 143 ILE B O 1
ATOM 4223 N N . PHE B 1 144 ? 12.164 -22.484 -7.77 1 98.38 144 PHE B N 1
ATOM 4224 C CA . PHE B 1 144 ? 12.156 -21.953 -9.125 1 98.38 144 PHE B CA 1
ATOM 4225 C C . PHE B 1 144 ? 12.023 -23.078 -10.148 1 98.38 144 PHE B C 1
ATOM 4227 O O . PHE B 1 144 ? 12.859 -23.984 -10.188 1 98.38 144 PHE B O 1
ATOM 4234 N N . ILE B 1 145 ? 10.938 -23.031 -10.891 1 97.56 145 ILE B N 1
ATOM 4235 C CA . ILE B 1 145 ? 10.688 -24 -11.961 1 97.56 145 ILE B CA 1
ATOM 4236 C C . ILE B 1 145 ? 11.047 -23.375 -13.305 1 97.56 145 ILE B C 1
ATOM 4238 O O . ILE B 1 145 ? 10.336 -22.5 -13.812 1 97.56 145 ILE B O 1
ATOM 4242 N N . ILE B 1 146 ? 12.141 -23.812 -13.867 1 97.44 146 ILE B N 1
ATOM 4243 C CA . ILE B 1 146 ? 12.641 -23.25 -15.109 1 97.44 146 ILE B CA 1
ATOM 4244 C C . ILE B 1 146 ? 12.188 -24.109 -16.281 1 97.44 146 ILE B C 1
ATOM 4246 O O . ILE B 1 146 ? 12.633 -25.25 -16.438 1 97.44 146 ILE B O 1
ATOM 4250 N N . ASN B 1 147 ? 11.258 -23.547 -17.062 1 95.81 147 ASN B N 1
ATOM 4251 C CA . ASN B 1 147 ? 10.82 -24.219 -18.281 1 95.81 147 ASN B CA 1
ATOM 4252 C C . ASN B 1 147 ? 11.797 -23.969 -19.438 1 95.81 147 ASN B C 1
ATOM 4254 O O . ASN B 1 147 ? 11.883 -22.844 -19.953 1 95.81 147 ASN B O 1
ATOM 4258 N N . GLY B 1 148 ? 12.461 -25 -19.875 1 93.25 148 GLY B N 1
ATOM 4259 C CA . GLY B 1 148 ? 13.445 -24.875 -20.922 1 93.25 148 GLY B CA 1
ATOM 4260 C C . GLY B 1 148 ? 14.836 -24.562 -20.406 1 93.25 148 GLY B C 1
ATOM 4261 O O . GLY B 1 148 ? 15.07 -24.562 -19.188 1 93.25 148 GLY B O 1
ATOM 4262 N N . ARG B 1 149 ? 15.766 -24.406 -21.359 1 90.06 149 ARG B N 1
ATOM 4263 C CA . ARG B 1 149 ? 17.141 -24.031 -21 1 90.06 149 ARG B CA 1
ATOM 4264 C C . ARG B 1 149 ? 17.281 -22.531 -20.891 1 90.06 149 ARG B C 1
ATOM 4266 O O . ARG B 1 149 ? 16.734 -21.781 -21.688 1 90.06 149 ARG B O 1
ATOM 4273 N N . SER B 1 150 ? 17.859 -22.125 -19.797 1 92.62 150 SER B N 1
ATOM 4274 C CA . SER B 1 150 ? 18.047 -20.703 -19.594 1 92.62 150 SER B CA 1
ATOM 4275 C C . SER B 1 150 ? 19.25 -20.422 -18.703 1 92.62 150 SER B C 1
ATOM 4277 O O . SER B 1 150 ? 19.531 -21.188 -17.781 1 92.62 150 SER B O 1
ATOM 4279 N N . ALA B 1 151 ? 19.906 -19.297 -19.016 1 93.94 151 ALA B N 1
ATOM 4280 C CA . ALA B 1 151 ? 21 -18.812 -18.172 1 93.94 151 ALA B CA 1
ATOM 4281 C C . ALA B 1 151 ? 20.469 -18.328 -16.828 1 93.94 151 ALA B C 1
ATOM 4283 O O . ALA B 1 151 ? 21.25 -18.125 -15.891 1 93.94 151 ALA B O 1
ATOM 4284 N N . PHE B 1 152 ? 19.188 -18.219 -16.719 1 96.69 152 PHE B N 1
ATOM 4285 C CA . PHE B 1 152 ? 18.547 -17.75 -15.492 1 96.69 152 PHE B CA 1
ATOM 4286 C C . PHE B 1 152 ? 18.906 -18.672 -14.328 1 96.69 152 PHE B C 1
ATOM 4288 O O . PHE B 1 152 ? 19.031 -18.234 -13.188 1 96.69 152 PHE B O 1
ATOM 4295 N N . LYS B 1 153 ? 19.078 -19.922 -14.586 1 95.81 153 LYS B N 1
ATOM 4296 C CA . LYS B 1 153 ? 19.406 -20.906 -13.555 1 95.81 153 LYS B CA 1
ATOM 4297 C C . LYS B 1 153 ? 20.641 -20.484 -12.766 1 95.81 153 LYS B C 1
ATOM 4299 O O . LYS B 1 153 ? 20.688 -20.641 -11.539 1 95.81 153 LYS B O 1
ATOM 4304 N N . SER B 1 154 ? 21.609 -19.891 -13.445 1 96.19 154 SER B N 1
ATOM 4305 C CA . SER B 1 154 ? 22.875 -19.516 -12.82 1 96.19 154 SER B CA 1
ATOM 4306 C C . SER B 1 154 ? 22.719 -18.25 -11.977 1 96.19 154 SER B C 1
ATOM 4308 O O . SER B 1 154 ? 23.578 -17.938 -11.156 1 96.19 154 SER B O 1
ATOM 4310 N N . GLU B 1 155 ? 21.641 -17.469 -12.227 1 97.88 155 GLU B N 1
ATOM 4311 C CA . GLU B 1 155 ? 21.406 -16.219 -11.492 1 97.88 155 GLU B CA 1
ATOM 4312 C C . GLU B 1 155 ? 20.766 -16.5 -10.133 1 97.88 155 GLU B C 1
ATOM 4314 O O . GLU B 1 155 ? 20.766 -15.633 -9.258 1 97.88 155 GLU B O 1
ATOM 4319 N N . ILE B 1 156 ? 20.125 -17.641 -9.93 1 98.06 156 ILE B N 1
ATOM 4320 C CA . ILE B 1 156 ? 19.406 -17.984 -8.711 1 98.06 156 ILE B CA 1
ATOM 4321 C C . ILE B 1 156 ? 20.406 -18.281 -7.59 1 98.06 156 ILE B C 1
ATOM 4323 O O . ILE B 1 156 ? 21.297 -19.125 -7.75 1 98.06 156 ILE B O 1
ATOM 4327 N N . PRO B 1 157 ? 20.266 -17.578 -6.484 1 97.62 157 PRO B N 1
ATOM 4328 C CA . PRO B 1 157 ? 21.203 -17.828 -5.387 1 97.62 157 PRO B CA 1
ATOM 4329 C C . PRO B 1 157 ? 21.062 -19.25 -4.812 1 97.62 157 PRO B C 1
ATOM 4331 O O . PRO B 1 157 ? 19.969 -19.812 -4.824 1 97.62 157 PRO B O 1
ATOM 4334 N N . VAL B 1 158 ? 22.203 -19.797 -4.254 1 95.62 158 VAL B N 1
ATOM 4335 C CA . VAL B 1 158 ? 22.188 -21.094 -3.568 1 95.62 158 VAL B CA 1
ATOM 4336 C C . VAL B 1 158 ? 21.922 -20.875 -2.08 1 95.62 158 VAL B C 1
ATOM 4338 O O . VAL B 1 158 ? 22.656 -20.141 -1.409 1 95.62 158 VAL B O 1
ATOM 4341 N N . ALA B 1 159 ? 20.875 -21.375 -1.646 1 95 159 ALA B N 1
ATOM 4342 C CA . ALA B 1 159 ? 20.484 -21.344 -0.237 1 95 159 ALA B CA 1
ATOM 4343 C C . ALA B 1 159 ? 19.625 -22.547 0.134 1 95 159 ALA B C 1
ATOM 4345 O O . ALA B 1 159 ? 19 -23.156 -0.734 1 95 159 ALA B O 1
ATOM 4346 N N . ASN B 1 160 ? 19.531 -22.891 1.434 1 92.81 160 ASN B N 1
ATOM 4347 C CA . ASN B 1 160 ? 18.812 -24.062 1.892 1 92.81 160 ASN B CA 1
ATOM 4348 C C . ASN B 1 160 ? 17.312 -23.969 1.599 1 92.81 160 ASN B C 1
ATOM 4350 O O . ASN B 1 160 ? 16.641 -24.969 1.413 1 92.81 160 ASN B O 1
ATOM 4354 N N . HIS B 1 161 ? 16.875 -22.703 1.564 1 94.56 161 HIS B N 1
ATOM 4355 C CA . HIS B 1 161 ? 15.43 -22.516 1.394 1 94.56 161 HIS B CA 1
ATOM 4356 C C . HIS B 1 161 ? 15.086 -22.203 -0.058 1 94.56 161 HIS B C 1
ATOM 4358 O O . HIS B 1 161 ? 13.961 -21.797 -0.358 1 94.56 161 HIS B O 1
ATOM 4364 N N . ILE B 1 162 ? 16.031 -22.375 -1.009 1 97.06 162 ILE B N 1
ATOM 4365 C CA . ILE B 1 162 ? 15.82 -22.125 -2.43 1 97.06 162 ILE B CA 1
ATOM 4366 C C . ILE B 1 162 ? 16.188 -23.359 -3.238 1 97.06 162 ILE B C 1
ATOM 4368 O O . ILE B 1 162 ? 17.281 -23.891 -3.115 1 97.06 162 ILE B O 1
ATOM 4372 N N . MET B 1 163 ? 15.266 -23.797 -4.004 1 96.5 163 MET B N 1
ATOM 4373 C CA . MET B 1 163 ? 15.461 -24.969 -4.875 1 96.5 163 MET B CA 1
ATOM 4374 C C . MET B 1 163 ? 15.188 -24.594 -6.332 1 96.5 163 MET B C 1
ATOM 4376 O O . MET B 1 163 ? 14.422 -23.672 -6.613 1 96.5 163 MET B O 1
ATOM 4380 N N . VAL B 1 164 ? 15.82 -25.359 -7.227 1 96.5 164 VAL B N 1
ATOM 4381 C CA . VAL B 1 164 ? 15.656 -25.109 -8.656 1 96.5 164 VAL B CA 1
ATOM 4382 C C . VAL B 1 164 ? 15.289 -26.406 -9.367 1 96.5 164 VAL B C 1
ATOM 4384 O O . VAL B 1 164 ? 15.922 -27.438 -9.148 1 96.5 164 VAL B O 1
ATOM 4387 N N . ILE B 1 165 ? 14.234 -26.344 -10.117 1 95 165 ILE B N 1
ATOM 4388 C CA . ILE B 1 165 ? 13.812 -27.438 -10.992 1 95 165 ILE B CA 1
ATOM 4389 C C . ILE B 1 165 ? 13.844 -26.969 -12.445 1 95 165 ILE B C 1
ATOM 4391 O O . ILE B 1 165 ? 13.188 -25.984 -12.805 1 95 165 ILE B O 1
ATOM 4395 N N . GLN B 1 166 ? 14.656 -27.594 -13.195 1 94.88 166 GLN B N 1
ATOM 4396 C CA . GLN B 1 166 ? 14.656 -27.344 -14.633 1 94.88 166 GLN B CA 1
ATOM 4397 C C . GLN B 1 166 ? 13.922 -28.438 -15.391 1 94.88 166 GLN B C 1
ATOM 4399 O O . GLN B 1 166 ? 14.125 -29.625 -15.117 1 94.88 166 GLN B O 1
ATOM 4404 N N . ARG B 1 167 ? 13.078 -28.078 -16.25 1 93.44 167 ARG B N 1
ATOM 4405 C CA . ARG B 1 167 ? 12.266 -29.031 -17 1 93.44 167 ARG B CA 1
ATOM 4406 C C . ARG B 1 167 ? 12.047 -28.562 -18.438 1 93.44 167 ARG B C 1
ATOM 4408 O O . ARG B 1 167 ? 12.461 -27.453 -18.812 1 93.44 167 ARG B O 1
ATOM 4415 N N . GLU B 1 168 ? 11.43 -29.438 -19.281 1 92.25 168 GLU B N 1
ATOM 4416 C CA . GLU B 1 168 ? 11.102 -29.062 -20.656 1 92.25 168 GLU B CA 1
ATOM 4417 C C . GLU B 1 168 ? 10.031 -27.969 -20.688 1 92.25 168 GLU B C 1
ATOM 4419 O O . GLU B 1 168 ? 9.164 -27.922 -19.812 1 92.25 168 GLU B O 1
ATOM 4424 N N . ASN B 1 169 ? 10.109 -27.109 -21.625 1 91.75 169 ASN B N 1
ATOM 4425 C CA . ASN B 1 169 ? 9.148 -26.016 -21.75 1 91.75 169 ASN B CA 1
ATOM 4426 C C . ASN B 1 169 ? 7.82 -26.516 -22.328 1 91.75 169 ASN B C 1
ATOM 4428 O O . ASN B 1 169 ? 7.453 -26.172 -23.453 1 91.75 169 ASN B O 1
ATOM 4432 N N . THR B 1 170 ? 7.211 -27.297 -21.547 1 91.75 170 THR B N 1
ATOM 4433 C CA . THR B 1 170 ? 5.91 -27.859 -21.922 1 91.75 170 THR B CA 1
ATOM 4434 C C . THR B 1 170 ? 4.875 -27.562 -20.828 1 91.75 170 THR B C 1
ATOM 4436 O O . THR B 1 170 ? 5.223 -27.125 -19.734 1 91.75 170 THR B O 1
ATOM 4439 N N . CYS B 1 171 ? 3.631 -27.656 -21.125 1 93.44 171 CYS B N 1
ATOM 4440 C CA . CYS B 1 171 ? 2.494 -27.703 -20.203 1 93.44 171 CYS B CA 1
ATOM 4441 C C . CYS B 1 171 ? 2.211 -26.328 -19.625 1 93.44 171 CYS B C 1
ATOM 4443 O O . CYS B 1 171 ? 1.459 -26.203 -18.656 1 93.44 171 CYS B O 1
ATOM 4445 N N . PHE B 1 172 ? 2.861 -25.234 -20.094 1 94.44 172 PHE B N 1
ATOM 4446 C CA . PHE B 1 172 ? 2.637 -23.875 -19.625 1 94.44 172 PHE B CA 1
ATOM 4447 C C . PHE B 1 172 ? 2.846 -23.781 -18.125 1 94.44 172 PHE B C 1
ATOM 4449 O O . PHE B 1 172 ? 3.49 -24.656 -17.516 1 94.44 172 PHE B O 1
ATOM 4456 N N . ASP B 1 173 ? 2.486 -22.703 -17.484 1 95.44 173 ASP B N 1
ATOM 4457 C CA . ASP B 1 173 ? 2.773 -22.453 -16.078 1 95.44 173 ASP B CA 1
ATOM 4458 C C . ASP B 1 173 ? 1.881 -23.312 -15.18 1 95.44 173 ASP B C 1
ATOM 4460 O O . ASP B 1 173 ? 2.361 -23.922 -14.227 1 95.44 173 ASP B O 1
ATOM 4464 N N . ILE B 1 174 ? 0.572 -23.406 -15.461 1 96.81 174 ILE B N 1
ATOM 4465 C CA . ILE B 1 174 ? -0.351 -24.156 -14.617 1 96.81 174 ILE B CA 1
ATOM 4466 C C . ILE B 1 174 ? 0.032 -25.641 -14.625 1 96.81 174 ILE B C 1
ATOM 4468 O O . ILE B 1 174 ? 0.009 -26.297 -13.586 1 96.81 174 ILE B O 1
ATOM 4472 N N . GLY B 1 175 ? 0.369 -26.172 -15.859 1 95.12 175 GLY B N 1
ATOM 4473 C CA . GLY B 1 175 ? 0.848 -27.547 -15.938 1 95.12 175 GLY B CA 1
ATOM 4474 C C . GLY B 1 175 ? 2.133 -27.766 -15.164 1 95.12 175 GLY B C 1
ATOM 4475 O O . GLY B 1 175 ? 2.324 -28.828 -14.57 1 95.12 175 GLY B O 1
ATOM 4476 N N . ALA B 1 176 ? 3.021 -26.75 -15.172 1 95.38 176 ALA B N 1
ATOM 4477 C CA . ALA B 1 176 ? 4.27 -26.844 -14.422 1 95.38 176 ALA B CA 1
ATOM 4478 C C . ALA B 1 176 ? 4.004 -26.906 -12.914 1 95.38 176 ALA B C 1
ATOM 4480 O O . ALA B 1 176 ? 4.633 -27.688 -12.203 1 95.38 176 ALA B O 1
ATOM 4481 N N . TYR B 1 177 ? 3.037 -26.047 -12.398 1 96.38 177 TYR B N 1
ATOM 4482 C CA . TYR B 1 177 ? 2.627 -26.156 -11 1 96.38 177 TYR B CA 1
ATOM 4483 C C . TYR B 1 177 ? 2.203 -27.578 -10.656 1 96.38 177 TYR B C 1
ATOM 4485 O O . TYR B 1 177 ? 2.678 -28.156 -9.672 1 96.38 177 TYR B O 1
ATOM 4493 N N . GLY B 1 178 ? 1.292 -28.078 -11.516 1 94.94 178 GLY B N 1
ATOM 4494 C CA . GLY B 1 178 ? 0.733 -29.406 -11.273 1 94.94 178 GLY B CA 1
ATOM 4495 C C . GLY B 1 178 ? 1.782 -30.5 -11.234 1 94.94 178 GLY B C 1
ATOM 4496 O O . GLY B 1 178 ? 1.756 -31.359 -10.359 1 94.94 178 GLY B O 1
ATOM 4497 N N . GLU B 1 179 ? 2.658 -30.469 -12.211 1 93.94 179 GLU B N 1
ATOM 4498 C CA . GLU B 1 179 ? 3.705 -31.484 -12.297 1 93.94 179 GLU B CA 1
ATOM 4499 C C . GLU B 1 179 ? 4.57 -31.484 -11.039 1 93.94 179 GLU B C 1
ATOM 4501 O O . GLU B 1 179 ? 4.82 -32.531 -10.453 1 93.94 179 GLU B O 1
ATOM 4506 N N . VAL B 1 180 ? 4.973 -30.312 -10.594 1 94.81 180 VAL B N 1
ATOM 4507 C CA . VAL B 1 180 ? 5.875 -30.203 -9.453 1 94.81 180 VAL B CA 1
ATOM 4508 C C . VAL B 1 180 ? 5.133 -30.578 -8.172 1 94.81 180 VAL B C 1
ATOM 4510 O O . VAL B 1 180 ? 5.672 -31.281 -7.32 1 94.81 180 VAL B O 1
ATOM 4513 N N . LEU B 1 181 ? 3.895 -30.156 -8.023 1 95.5 181 LEU B N 1
ATOM 4514 C CA . LEU B 1 181 ? 3.117 -30.406 -6.816 1 95.5 181 LEU B CA 1
ATOM 4515 C C . LEU B 1 181 ? 2.744 -31.875 -6.699 1 95.5 181 LEU B C 1
ATOM 4517 O O . LEU B 1 181 ? 2.576 -32.406 -5.594 1 95.5 181 LEU B O 1
ATOM 4521 N N . ARG B 1 182 ? 2.674 -32.594 -7.75 1 93.69 182 ARG B N 1
ATOM 4522 C CA . ARG B 1 182 ? 2.283 -34 -7.73 1 93.69 182 ARG B CA 1
ATOM 4523 C C . ARG B 1 182 ? 3.508 -34.906 -7.648 1 93.69 182 ARG B C 1
ATOM 4525 O O . ARG B 1 182 ? 3.381 -36.094 -7.395 1 93.69 182 ARG B O 1
ATOM 4532 N N . ALA B 1 183 ? 4.633 -34.312 -7.914 1 91.25 183 ALA B N 1
ATOM 4533 C CA . ALA B 1 183 ? 5.855 -35.094 -7.879 1 91.25 183 ALA B CA 1
ATOM 4534 C C . ALA B 1 183 ? 6.023 -35.781 -6.523 1 91.25 183 ALA B C 1
ATOM 4536 O O . ALA B 1 183 ? 5.586 -35.25 -5.496 1 91.25 183 ALA B O 1
ATOM 4537 N N . ASN B 1 184 ? 6.688 -36.969 -6.535 1 90.12 184 ASN B N 1
ATOM 4538 C CA . ASN B 1 184 ? 6.984 -37.75 -5.328 1 90.12 184 ASN B CA 1
ATOM 4539 C C . ASN B 1 184 ? 5.742 -37.938 -4.469 1 90.12 184 ASN B C 1
ATOM 4541 O O . ASN B 1 184 ? 5.754 -37.625 -3.275 1 90.12 184 ASN B O 1
ATOM 4545 N N . THR B 1 185 ? 4.621 -38.375 -5.121 1 88.62 185 THR B N 1
ATOM 4546 C CA . THR B 1 185 ? 3.344 -38.656 -4.473 1 88.62 185 THR B CA 1
ATOM 4547 C C . THR B 1 185 ? 2.855 -37.438 -3.697 1 88.62 185 THR B C 1
ATOM 4549 O O . THR B 1 185 ? 2.506 -37.531 -2.52 1 88.62 185 THR B O 1
ATOM 4552 N N . SER B 1 186 ? 2.977 -36.25 -4.266 1 91.31 186 SER B N 1
ATOM 4553 C CA . SER B 1 186 ? 2.48 -34.969 -3.73 1 91.31 186 SER B CA 1
ATOM 4554 C C . SER B 1 186 ? 3.158 -34.625 -2.408 1 91.31 186 SER B C 1
ATOM 4556 O O . SER B 1 186 ? 2.504 -34.188 -1.472 1 91.31 186 SER B O 1
ATOM 4558 N N . ALA B 1 187 ? 4.461 -34.875 -2.307 1 91.88 187 ALA B N 1
ATOM 4559 C CA . ALA B 1 187 ? 5.227 -34.656 -1.08 1 91.88 187 ALA B CA 1
ATOM 4560 C C . ALA B 1 187 ? 5.109 -33.219 -0.596 1 91.88 187 ALA B C 1
ATOM 4562 O O . ALA B 1 187 ? 5.047 -32.969 0.609 1 91.88 187 ALA B O 1
ATOM 4563 N N . LEU B 1 188 ? 5.082 -32.312 -1.527 1 94.94 188 LEU B N 1
ATOM 4564 C CA . LEU B 1 188 ? 5.031 -30.906 -1.152 1 94.94 188 LEU B CA 1
ATOM 4565 C C . LEU B 1 188 ? 3.711 -30.578 -0.463 1 94.94 188 LEU B C 1
ATOM 4567 O O . LEU B 1 188 ? 3.676 -29.75 0.455 1 94.94 188 LEU B O 1
ATOM 4571 N N . LEU B 1 189 ? 2.609 -31.188 -0.879 1 93.94 189 LEU B N 1
ATOM 4572 C CA . LEU B 1 189 ? 1.302 -30.969 -0.276 1 93.94 189 LEU B CA 1
ATOM 4573 C C . LEU B 1 189 ? 1.261 -31.5 1.152 1 93.94 189 LEU B C 1
ATOM 4575 O O . LEU B 1 189 ? 0.448 -31.047 1.964 1 93.94 189 LEU B O 1
ATOM 4579 N N . TYR B 1 190 ? 2.098 -32.438 1.437 1 92.19 190 TYR B N 1
ATOM 4580 C CA . TYR B 1 190 ? 2.131 -33.031 2.775 1 92.19 190 TYR B CA 1
ATOM 4581 C C . TYR B 1 190 ? 3.256 -32.406 3.604 1 92.19 190 TYR B C 1
ATOM 4583 O O . TYR B 1 190 ? 3.514 -32.844 4.727 1 92.19 190 TYR B O 1
ATOM 4591 N N . LYS B 1 191 ? 3.852 -31.484 3.051 1 94.88 191 LYS B N 1
ATOM 4592 C CA . LYS B 1 191 ? 4.902 -30.797 3.799 1 94.88 191 LYS B CA 1
ATOM 4593 C C . LYS B 1 191 ? 4.484 -29.375 4.164 1 94.88 191 LYS B C 1
ATOM 4595 O O . LYS B 1 191 ? 4.805 -28.891 5.25 1 94.88 191 LYS B O 1
ATOM 4600 N N . TYR B 1 192 ? 3.799 -28.672 3.275 1 96.88 192 TYR B N 1
ATOM 4601 C CA . TYR B 1 192 ? 3.51 -27.25 3.459 1 96.88 192 TYR B CA 1
ATOM 4602 C C . TYR B 1 192 ? 2.016 -27.031 3.654 1 96.88 192 TYR B C 1
ATOM 4604 O O . TYR B 1 192 ? 1.19 -27.734 3.078 1 96.88 192 TYR B O 1
ATOM 4612 N N . LYS B 1 193 ? 1.685 -25.938 4.395 1 96.69 193 LYS B N 1
ATOM 4613 C CA . LYS B 1 193 ? 0.299 -25.547 4.648 1 96.69 193 LYS B CA 1
ATOM 4614 C C . LYS B 1 193 ? -0.18 -24.516 3.635 1 96.69 193 LYS B C 1
ATOM 4616 O O . LYS B 1 193 ? -1.367 -24.469 3.307 1 96.69 193 LYS B O 1
ATOM 4621 N N . ARG B 1 194 ? 0.736 -23.734 3.242 1 98.12 194 ARG B N 1
ATOM 4622 C CA . ARG B 1 194 ? 0.374 -22.578 2.438 1 98.12 194 ARG B CA 1
ATOM 4623 C C . ARG B 1 194 ? 1.318 -22.406 1.251 1 98.12 194 ARG B C 1
ATOM 4625 O O . ARG B 1 194 ? 2.51 -22.703 1.355 1 98.12 194 ARG B O 1
ATOM 4632 N N . PHE B 1 195 ? 0.724 -21.922 0.121 1 98.75 195 PHE B N 1
ATOM 4633 C CA . PHE B 1 195 ? 1.455 -21.891 -1.14 1 98.75 195 PHE B CA 1
ATOM 4634 C C . PHE B 1 195 ? 1.206 -20.578 -1.871 1 98.75 195 PHE B C 1
ATOM 4636 O O . PHE B 1 195 ? 0.102 -20.031 -1.816 1 98.75 195 PHE B O 1
ATOM 4643 N N . ILE B 1 196 ? 2.219 -20.094 -2.516 1 98.94 196 ILE B N 1
ATOM 4644 C CA . ILE B 1 196 ? 2.074 -19.078 -3.549 1 98.94 196 ILE B CA 1
ATOM 4645 C C . ILE B 1 196 ? 2.582 -19.625 -4.883 1 98.94 196 ILE B C 1
ATOM 4647 O O . ILE B 1 196 ? 3.682 -20.188 -4.953 1 98.94 196 ILE B O 1
ATOM 4651 N N . LEU B 1 197 ? 1.751 -19.594 -5.879 1 98.81 197 LEU B N 1
ATOM 4652 C CA . LEU B 1 197 ? 2.076 -19.953 -7.254 1 98.81 197 LEU B CA 1
ATOM 4653 C C . LEU B 1 197 ? 2.186 -18.719 -8.133 1 98.81 197 LEU B C 1
ATOM 4655 O O . LEU B 1 197 ? 1.219 -17.969 -8.281 1 98.81 197 LEU B O 1
ATOM 4659 N N . MET B 1 198 ? 3.336 -18.484 -8.688 1 98.75 198 MET B N 1
ATOM 4660 C CA . MET B 1 198 ? 3.5 -17.297 -9.523 1 98.75 198 MET B CA 1
ATOM 4661 C C . MET B 1 198 ? 4.387 -17.609 -10.727 1 98.75 198 MET B C 1
ATOM 4663 O O . MET B 1 198 ? 5.152 -18.562 -10.711 1 98.75 198 MET B O 1
ATOM 4667 N N . ASN B 1 199 ? 4.242 -16.859 -11.781 1 98.25 199 ASN B N 1
ATOM 4668 C CA . ASN B 1 199 ? 5.09 -17.047 -12.953 1 98.25 199 ASN B CA 1
ATOM 4669 C C . ASN B 1 199 ? 5.84 -15.773 -13.312 1 98.25 199 ASN B C 1
ATOM 4671 O O . ASN B 1 199 ? 5.668 -14.742 -12.656 1 98.25 199 ASN B O 1
ATOM 4675 N N . SER B 1 200 ? 6.645 -15.836 -14.305 1 98.19 200 SER B N 1
ATOM 4676 C CA . SER B 1 200 ? 7.617 -14.789 -14.602 1 98.19 200 SER B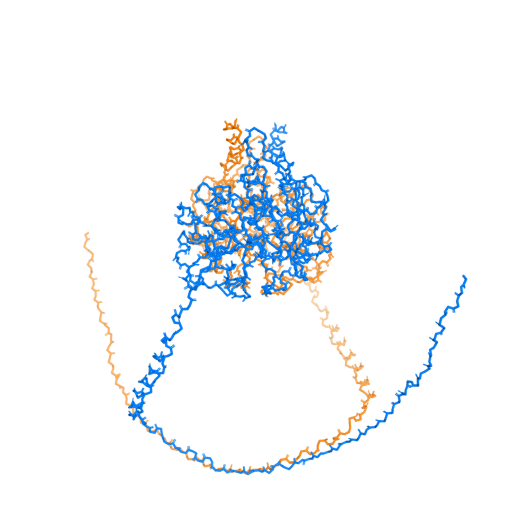 CA 1
ATOM 4677 C C . SER B 1 200 ? 6.992 -13.664 -15.422 1 98.19 200 SER B C 1
ATOM 4679 O O . SER B 1 200 ? 7.688 -12.75 -15.867 1 98.19 200 SER B O 1
ATOM 4681 N N . SER B 1 201 ? 5.68 -13.672 -15.594 1 98 201 SER B N 1
ATOM 4682 C CA . SER B 1 201 ? 5.035 -12.578 -16.312 1 98 201 SER B CA 1
ATOM 4683 C C . SER B 1 201 ? 4.727 -11.414 -15.383 1 98 201 SER B C 1
ATOM 4685 O O . SER B 1 201 ? 4.379 -10.32 -15.844 1 98 201 SER B O 1
ATOM 4687 N N . VAL B 1 202 ? 4.84 -11.594 -14.078 1 98.56 202 VAL B N 1
ATOM 4688 C CA . VAL B 1 202 ? 4.582 -10.508 -13.141 1 98.56 202 VAL B CA 1
ATOM 4689 C C . VAL B 1 202 ? 5.906 -9.969 -12.602 1 98.56 202 VAL B C 1
ATOM 4691 O O . VAL B 1 202 ? 6.883 -10.711 -12.469 1 98.56 202 VAL B O 1
ATOM 4694 N N . ARG B 1 203 ? 5.926 -8.711 -12.391 1 98.81 203 ARG B N 1
ATOM 4695 C CA . ARG B 1 203 ? 7.047 -8.055 -11.727 1 98.81 203 ARG B CA 1
ATOM 4696 C C . ARG B 1 203 ? 6.656 -7.598 -10.32 1 98.81 203 ARG B C 1
ATOM 4698 O O . ARG B 1 203 ? 5.566 -7.059 -10.125 1 98.81 203 ARG B O 1
ATOM 4705 N N . GLY B 1 204 ? 7.527 -7.758 -9.32 1 98.81 204 GLY B N 1
ATOM 4706 C CA . GLY B 1 204 ? 7.367 -7.355 -7.93 1 98.81 204 GLY B CA 1
ATOM 4707 C C . GLY B 1 204 ? 8.344 -8.039 -6.992 1 98.81 204 GLY B C 1
ATOM 4708 O O . GLY B 1 204 ? 9.234 -8.766 -7.438 1 98.81 204 GLY B O 1
ATOM 4709 N N . PRO B 1 205 ? 8.141 -7.805 -5.816 1 98.88 205 PRO B N 1
ATOM 4710 C CA . PRO B 1 205 ? 7.059 -7.039 -5.195 1 98.88 205 PRO B CA 1
ATOM 4711 C C . PRO B 1 205 ? 7.293 -5.531 -5.25 1 98.88 205 PRO B C 1
ATOM 4713 O O . PRO B 1 205 ? 8.438 -5.078 -5.223 1 98.88 205 PRO B O 1
ATOM 4716 N N . PHE B 1 206 ? 6.242 -4.762 -5.445 1 98.88 206 PHE B N 1
ATOM 4717 C CA . PHE B 1 206 ? 6.219 -3.314 -5.27 1 98.88 206 PHE B CA 1
ATOM 4718 C C . PHE B 1 206 ? 5.473 -2.938 -3.994 1 98.88 206 PHE B C 1
ATOM 4720 O O . PHE B 1 206 ? 4.254 -3.098 -3.912 1 98.88 206 PHE B O 1
ATOM 4727 N N . MET B 1 207 ? 6.25 -2.471 -3.049 1 98.62 207 MET B N 1
ATOM 4728 C CA . MET B 1 207 ? 5.691 -2.039 -1.771 1 98.62 207 MET B CA 1
ATOM 4729 C C . MET B 1 207 ? 5.844 -0.533 -1.592 1 98.62 207 MET B C 1
ATOM 4731 O O . MET B 1 207 ? 6.926 0.016 -1.813 1 98.62 207 MET B O 1
ATOM 4735 N N . PRO B 1 208 ? 4.711 0.14 -1.254 1 98.44 208 PRO B N 1
ATOM 4736 C CA . PRO B 1 208 ? 4.914 1.556 -0.933 1 98.44 208 PRO B CA 1
ATOM 4737 C C . PRO B 1 208 ? 5.879 1.765 0.231 1 98.44 208 PRO B C 1
ATOM 4739 O O . PRO B 1 208 ? 6.012 0.892 1.093 1 98.44 208 PRO B O 1
ATOM 4742 N N . THR B 1 209 ? 6.488 2.922 0.305 1 97.44 209 THR B N 1
ATOM 4743 C CA . THR B 1 209 ? 7.598 3.17 1.218 1 97.44 209 THR B CA 1
ATOM 4744 C C . THR B 1 209 ? 7.121 3.148 2.668 1 97.44 209 THR B C 1
ATOM 4746 O O . THR B 1 209 ? 7.918 2.939 3.584 1 97.44 209 THR B O 1
ATOM 4749 N N . TRP B 1 210 ? 5.859 3.324 2.889 1 97.62 210 TRP B N 1
ATOM 4750 C CA . TRP B 1 210 ? 5.336 3.377 4.25 1 97.62 210 TRP B CA 1
ATOM 4751 C C . TRP B 1 210 ? 5.047 1.977 4.777 1 97.62 210 TRP B C 1
ATOM 4753 O O . TRP B 1 210 ? 4.84 1.79 5.98 1 97.62 210 TRP B O 1
ATOM 4763 N N . SER B 1 211 ? 5.004 0.979 3.928 1 97.44 211 SER B N 1
ATOM 4764 C CA . SER B 1 211 ? 4.531 -0.34 4.336 1 97.44 211 SER B CA 1
ATOM 4765 C C . SER B 1 211 ? 5.648 -1.154 4.98 1 97.44 211 SER B C 1
ATOM 4767 O O . SER B 1 211 ? 6.773 -1.179 4.477 1 97.44 211 SER B O 1
ATOM 4769 N N . SER B 1 212 ? 5.27 -1.826 6.043 1 94.5 212 SER B N 1
ATOM 4770 C CA . SER B 1 212 ? 6.172 -2.779 6.684 1 94.5 212 SER B CA 1
ATOM 4771 C C . SER B 1 212 ? 5.68 -4.211 6.508 1 94.5 212 SER B C 1
ATOM 4773 O O . SER B 1 212 ? 6.145 -5.121 7.195 1 94.5 212 SER B O 1
ATOM 4775 N N . GLU B 1 213 ? 4.758 -4.402 5.578 1 96.19 213 GLU B N 1
ATOM 4776 C CA . GLU B 1 213 ? 4.121 -5.703 5.391 1 96.19 213 GLU B CA 1
ATOM 4777 C C . GLU B 1 213 ? 5.023 -6.652 4.605 1 96.19 213 GLU B C 1
ATOM 4779 O O . GLU B 1 213 ? 5.75 -6.223 3.707 1 96.19 213 GLU B O 1
ATOM 4784 N N . CYS B 1 214 ? 5.035 -7.887 5.047 1 97.31 214 CYS B N 1
ATOM 4785 C CA . CYS B 1 214 ? 5.613 -8.953 4.242 1 97.31 214 CYS B CA 1
ATOM 4786 C C . CYS B 1 214 ? 4.695 -9.32 3.08 1 97.31 214 CYS B C 1
ATOM 4788 O O . CYS B 1 214 ? 3.531 -9.656 3.285 1 97.31 214 CYS B O 1
ATOM 4790 N N . TRP B 1 215 ? 5.27 -9.297 1.835 1 98.62 215 TRP B N 1
ATOM 4791 C CA . TRP B 1 215 ? 4.398 -9.5 0.682 1 98.62 215 TRP B CA 1
ATOM 4792 C C . TRP B 1 215 ? 3.803 -10.906 0.698 1 98.62 215 TRP B C 1
ATOM 4794 O O . TRP B 1 215 ? 2.656 -11.109 0.289 1 98.62 215 TRP B O 1
ATOM 4804 N N . THR B 1 216 ? 4.531 -11.977 1.189 1 98.5 216 THR B N 1
ATOM 4805 C CA . THR B 1 216 ? 3.979 -13.328 1.284 1 98.5 216 THR B CA 1
ATOM 4806 C C . THR B 1 216 ? 2.82 -13.367 2.277 1 98.5 216 THR B C 1
ATOM 4808 O O . THR B 1 216 ? 1.763 -13.922 1.984 1 98.5 216 THR B O 1
ATOM 4811 N N . ASP B 1 217 ? 2.984 -12.672 3.396 1 97.19 217 ASP B N 1
ATOM 4812 C CA . ASP B 1 217 ? 1.937 -12.641 4.414 1 97.19 217 ASP B CA 1
ATOM 4813 C C . ASP B 1 217 ? 0.721 -11.859 3.926 1 97.19 217 ASP B C 1
ATOM 4815 O O . ASP B 1 217 ? -0.417 -12.195 4.262 1 97.19 217 ASP B O 1
ATOM 4819 N N . ALA B 1 218 ? 1 -10.82 3.186 1 98.19 218 ALA B N 1
ATOM 4820 C CA . ALA B 1 218 ? -0.108 -10.016 2.67 1 98.19 218 ALA B CA 1
ATOM 4821 C C . ALA B 1 218 ? -1.07 -10.875 1.853 1 98.19 218 ALA B C 1
ATOM 4823 O O . ALA B 1 218 ? -2.285 -10.82 2.053 1 98.19 218 ALA B O 1
ATOM 4824 N N . TYR B 1 219 ? -0.555 -11.633 0.974 1 98.62 219 TYR B N 1
ATOM 4825 C CA . TYR B 1 219 ? -1.4 -12.5 0.157 1 98.62 219 TYR B CA 1
ATOM 4826 C C . TYR B 1 219 ? -1.958 -13.656 0.98 1 98.62 219 TYR B C 1
ATOM 4828 O O . TYR B 1 219 ? -3.154 -13.945 0.919 1 98.62 219 TYR B O 1
ATOM 4836 N N . LEU B 1 220 ? -1.114 -14.305 1.767 1 98.44 220 LEU B N 1
ATOM 4837 C CA . LEU B 1 220 ? -1.499 -15.531 2.461 1 98.44 220 LEU B CA 1
ATOM 4838 C C . LEU B 1 220 ? -2.471 -15.227 3.598 1 98.44 220 LEU B C 1
ATOM 4840 O O . LEU B 1 220 ? -3.254 -16.094 3.996 1 98.44 220 LEU B O 1
ATOM 4844 N N . SER B 1 221 ? -2.455 -14 4.129 1 97.06 221 SER B N 1
ATOM 4845 C CA . SER B 1 221 ? -3.4 -13.633 5.18 1 97.06 221 SER B CA 1
ATOM 4846 C C . SER B 1 221 ? -4.832 -13.617 4.656 1 97.06 221 SER B C 1
ATOM 4848 O O . SER B 1 221 ? -5.785 -13.672 5.434 1 97.06 221 SER B O 1
ATOM 4850 N N . LYS B 1 222 ? -4.949 -13.562 3.342 1 98 222 LYS B N 1
ATOM 4851 C CA . LYS B 1 222 ? -6.285 -13.547 2.748 1 98 222 LYS B CA 1
ATOM 4852 C C . LYS B 1 222 ? -6.773 -14.969 2.473 1 98 222 LYS B C 1
ATOM 4854 O O . LYS B 1 222 ? -7.934 -15.172 2.107 1 98 222 LYS B O 1
ATOM 4859 N N . VAL B 1 223 ? -5.898 -15.93 2.578 1 98.56 223 VAL B N 1
ATOM 4860 C CA . VAL B 1 223 ? -6.301 -17.328 2.535 1 98.56 223 VAL B CA 1
ATOM 4861 C C . VAL B 1 223 ? -6.793 -17.766 3.91 1 98.56 223 VAL B C 1
ATOM 4863 O O . VAL B 1 223 ? -6.016 -17.828 4.867 1 98.56 223 VAL B O 1
ATOM 4866 N N . THR B 1 224 ? -8.07 -18.016 4.039 1 97.94 224 THR B N 1
ATOM 4867 C CA . THR B 1 224 ? -8.711 -18.312 5.312 1 97.94 224 THR B CA 1
ATOM 4868 C C . THR B 1 224 ? -9.422 -19.672 5.258 1 97.94 224 THR B C 1
ATOM 4870 O O . THR B 1 224 ? -9.273 -20.422 4.293 1 97.94 224 THR B O 1
ATOM 4873 N N . GLU B 1 225 ? -10.133 -19.969 6.332 1 97.81 225 GLU B N 1
ATOM 4874 C CA . GLU B 1 225 ? -10.906 -21.203 6.367 1 97.81 225 GLU B CA 1
ATOM 4875 C C . GLU B 1 225 ? -11.977 -21.219 5.273 1 97.81 225 GLU B C 1
ATOM 4877 O O . GLU B 1 225 ? -12.305 -22.281 4.742 1 97.81 225 GLU B O 1
ATOM 4882 N N . THR B 1 226 ? -12.445 -20 4.91 1 98 226 THR B N 1
ATOM 4883 C CA . THR B 1 226 ? -13.539 -19.938 3.953 1 98 226 THR B CA 1
ATOM 4884 C C . THR B 1 226 ? -13.047 -19.438 2.596 1 98 226 THR B C 1
ATOM 4886 O O . THR B 1 226 ? -13.641 -19.75 1.562 1 98 226 THR B O 1
ATOM 4889 N N . ASN B 1 227 ? -12 -18.672 2.584 1 98.38 227 ASN B N 1
ATOM 4890 C CA . ASN B 1 227 ? -11.414 -18.156 1.348 1 98.38 227 ASN B CA 1
ATOM 4891 C C . ASN B 1 227 ? -10.164 -18.953 0.955 1 98.38 227 ASN B C 1
ATOM 4893 O O . ASN B 1 227 ? -9.148 -18.891 1.654 1 98.38 227 ASN B O 1
ATOM 4897 N N . LYS B 1 228 ? -10.172 -19.609 -0.219 1 98.69 228 LYS B N 1
ATOM 4898 C CA . LYS B 1 228 ? -9.133 -20.609 -0.469 1 98.69 228 LYS B CA 1
ATOM 4899 C C . LYS B 1 228 ? -8.312 -20.234 -1.699 1 98.69 228 LYS B C 1
ATOM 4901 O O . LYS B 1 228 ? -7.363 -20.953 -2.055 1 98.69 228 LYS B O 1
ATOM 4906 N N . LEU B 1 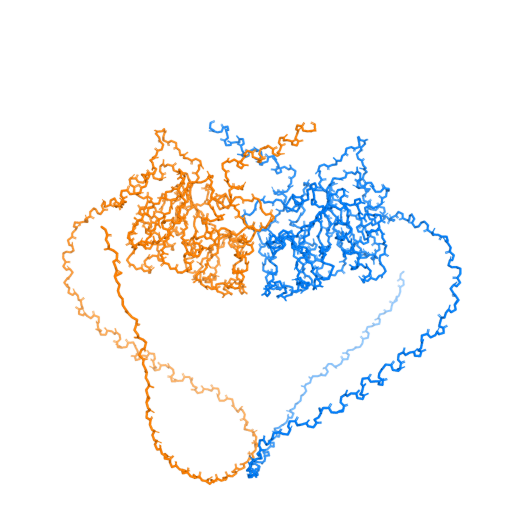229 ? -8.656 -19.125 -2.387 1 98.75 229 LEU B N 1
ATOM 4907 C CA . LEU B 1 229 ? -7.914 -18.688 -3.561 1 98.75 229 LEU B CA 1
ATOM 4908 C C . LEU B 1 229 ? -7.84 -17.172 -3.619 1 98.75 229 LEU B C 1
ATOM 4910 O O . LEU B 1 229 ? -8.867 -16.484 -3.557 1 98.75 229 LEU B O 1
ATOM 4914 N N . VAL B 1 230 ? -6.625 -16.656 -3.672 1 98.81 230 VAL B N 1
ATOM 4915 C CA . VAL B 1 230 ? -6.375 -15.219 -3.709 1 98.81 230 VAL B CA 1
ATOM 4916 C C . VAL B 1 230 ? -5.484 -14.875 -4.898 1 98.81 230 VAL B C 1
ATOM 4918 O O . VAL B 1 230 ? -4.473 -15.547 -5.137 1 98.81 230 VAL B O 1
ATOM 4921 N N . GLY B 1 231 ? -5.852 -13.906 -5.699 1 98.81 231 GLY B N 1
ATOM 4922 C CA . GLY B 1 231 ? -5.035 -13.453 -6.816 1 98.81 231 GLY B CA 1
ATOM 4923 C C . GLY B 1 231 ? -4.934 -11.945 -6.914 1 98.81 231 GLY B C 1
ATOM 4924 O O . GLY B 1 231 ? -5.293 -11.234 -5.973 1 98.81 231 GLY B O 1
ATOM 4925 N N . ILE B 1 232 ? -4.395 -11.484 -8.016 1 98.62 232 ILE B N 1
ATOM 4926 C CA . ILE B 1 232 ? -4.215 -10.062 -8.289 1 98.62 232 ILE B CA 1
ATOM 4927 C C . ILE B 1 232 ? -5.535 -9.461 -8.758 1 98.62 232 ILE B C 1
ATOM 4929 O O . ILE B 1 232 ? -5.949 -8.398 -8.281 1 98.62 232 ILE B O 1
ATOM 4933 N N . SER B 1 233 ? -6.176 -10.195 -9.633 1 98.56 233 SER B N 1
ATOM 4934 C CA . SER B 1 233 ? -7.301 -9.625 -10.367 1 98.56 233 SER B CA 1
ATOM 4935 C C . SER B 1 233 ? -8.352 -10.68 -10.68 1 98.56 233 SER B C 1
ATOM 4937 O O . SER B 1 233 ? -8.062 -11.875 -10.672 1 98.56 233 SER B O 1
ATOM 4939 N N . MET B 1 234 ? -9.57 -10.188 -10.898 1 98.06 234 MET B N 1
ATOM 4940 C CA . MET B 1 234 ? -10.688 -10.969 -11.422 1 98.06 234 MET B CA 1
ATOM 4941 C C . MET B 1 234 ? -10.977 -10.594 -12.875 1 98.06 234 MET B C 1
ATOM 4943 O O . MET B 1 234 ? -11.047 -9.406 -13.211 1 98.06 234 MET B O 1
ATOM 4947 N N . ASN B 1 235 ? -10.953 -11.57 -13.727 1 98.06 235 ASN B N 1
ATOM 4948 C CA . ASN B 1 235 ? -11.484 -11.414 -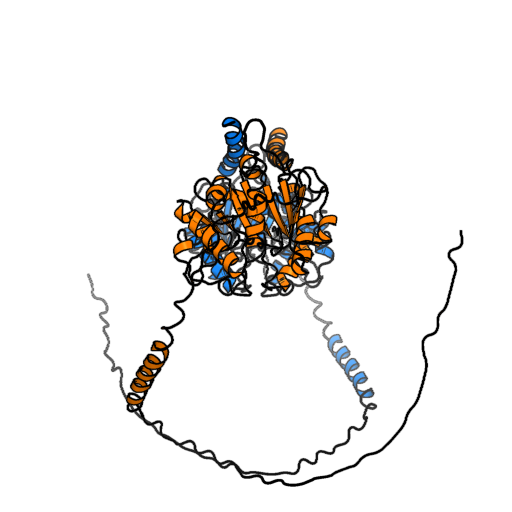15.078 1 98.06 235 ASN B CA 1
ATOM 4949 C C . ASN B 1 235 ? -12.938 -11.875 -15.156 1 98.06 235 ASN B C 1
ATOM 4951 O O . ASN B 1 235 ? -13.227 -13.07 -15.062 1 98.06 235 ASN B O 1
ATOM 4955 N N . CYS B 1 236 ? -13.867 -10.93 -15.398 1 96.81 236 CYS B N 1
ATOM 4956 C CA . CYS B 1 236 ? -15.289 -11.25 -15.367 1 96.81 236 CYS B CA 1
ATOM 4957 C C . CYS B 1 236 ? -15.773 -11.773 -16.719 1 96.81 236 CYS B C 1
ATOM 4959 O O . CYS B 1 236 ? -16.922 -12.211 -16.844 1 96.81 236 CYS B O 1
ATOM 4961 N N . ARG B 1 237 ? -14.953 -11.695 -17.703 1 94 237 ARG B N 1
ATOM 4962 C CA . ARG B 1 237 ? -15.258 -12.164 -19.047 1 94 237 ARG B CA 1
ATOM 4963 C C . ARG B 1 237 ? -16.641 -11.711 -19.484 1 94 237 ARG B C 1
ATOM 4965 O O . ARG B 1 237 ? -17.422 -12.492 -20.031 1 94 237 ARG B O 1
ATOM 4972 N N . GLY B 1 238 ? -16.938 -10.492 -19.188 1 88.44 238 GLY B N 1
ATOM 4973 C CA . GLY B 1 238 ? -18.25 -9.984 -19.547 1 88.44 238 GLY B CA 1
ATOM 4974 C C . GLY B 1 238 ? -19.375 -10.711 -18.828 1 88.44 238 GLY B C 1
ATOM 4975 O O . GLY B 1 238 ? -20.406 -11.016 -19.453 1 88.44 238 GLY B O 1
ATOM 4976 N N . ALA B 1 239 ? -19.109 -11.078 -17.766 1 85.06 239 ALA B N 1
ATOM 4977 C CA . ALA B 1 239 ? -20.078 -11.727 -16.891 1 85.06 239 ALA B CA 1
ATOM 4978 C C . ALA B 1 239 ? -20.234 -13.203 -17.234 1 85.06 239 ALA B C 1
ATOM 4980 O O . ALA B 1 239 ? -21.234 -13.828 -16.891 1 85.06 239 ALA B O 1
ATOM 4981 N N . SER B 1 240 ? -19.297 -13.664 -17.984 1 85.94 240 SER B N 1
ATOM 4982 C CA . SER B 1 240 ? -19.234 -15.078 -18.328 1 85.94 240 SER B CA 1
ATOM 4983 C C . SER B 1 240 ? -18.062 -15.766 -17.641 1 85.94 240 SER B C 1
ATOM 4985 O O . SER B 1 240 ? -16.906 -15.492 -17.953 1 85.94 240 SER B O 1
ATOM 4987 N N . ASP B 1 241 ? -18.234 -16.609 -16.656 1 91.75 241 ASP B N 1
ATOM 4988 C CA . ASP B 1 241 ? -17.25 -17.438 -15.969 1 91.75 241 ASP B CA 1
ATOM 4989 C C . ASP B 1 241 ? -16.203 -16.562 -15.258 1 91.75 241 ASP B C 1
ATOM 4991 O O . ASP B 1 241 ? -15.016 -16.672 -15.539 1 91.75 241 ASP B O 1
ATOM 4995 N N . PRO B 1 242 ? -16.609 -15.609 -14.477 1 97 242 PRO B N 1
ATOM 4996 C CA . PRO B 1 242 ? -15.633 -14.82 -13.719 1 97 242 PRO B CA 1
ATOM 4997 C C . PRO B 1 242 ? -14.586 -15.688 -13.016 1 97 242 PRO B C 1
ATOM 4999 O O . PRO B 1 242 ? -14.922 -16.75 -12.477 1 97 242 PRO B O 1
ATOM 5002 N N . HIS B 1 243 ? -13.289 -15.312 -13.109 1 98.31 243 HIS B N 1
ATOM 5003 C CA . HIS B 1 243 ? -12.242 -16.141 -12.523 1 98.31 243 HIS B CA 1
ATOM 5004 C C . HIS B 1 243 ? -11.055 -15.312 -12.078 1 98.31 243 HIS B C 1
ATOM 5006 O O . HIS B 1 243 ? -10.773 -14.258 -12.664 1 98.31 243 HIS B O 1
ATOM 5012 N N . VAL B 1 244 ? -10.398 -15.695 -11.016 1 98.38 244 VAL B N 1
ATOM 5013 C CA . VAL B 1 244 ? -9.117 -15.156 -10.578 1 98.38 244 VAL B CA 1
ATOM 5014 C C . VAL B 1 244 ? -8.031 -15.516 -11.586 1 98.38 244 VAL B C 1
ATOM 5016 O O . VAL B 1 244 ? -7.93 -16.656 -12.016 1 98.38 244 VAL B O 1
ATOM 5019 N N . GLN B 1 245 ? -7.262 -14.602 -11.984 1 98.06 245 GLN B N 1
ATOM 5020 C CA . GLN B 1 245 ? -6.246 -14.875 -13 1 98.06 245 GLN B CA 1
ATOM 5021 C C . GLN B 1 245 ? -5.016 -15.531 -12.375 1 98.06 245 GLN B C 1
ATOM 5023 O O . GLN B 1 245 ? -4.625 -15.203 -11.258 1 98.06 245 GLN B O 1
ATOM 5028 N N . ALA B 1 246 ? -4.34 -16.375 -13.086 1 97.5 246 ALA B N 1
ATOM 5029 C CA . ALA B 1 246 ? -3.498 -17.406 -12.492 1 97.5 246 ALA B CA 1
ATOM 5030 C C . ALA B 1 246 ? -2.027 -17 -12.531 1 97.5 246 ALA B C 1
ATOM 5032 O O . ALA B 1 246 ? -1.146 -17.828 -12.258 1 97.5 246 ALA B O 1
ATOM 5033 N N . MET B 1 247 ? -1.696 -15.75 -12.898 1 97.81 247 MET B N 1
ATOM 5034 C CA . MET B 1 247 ? -0.291 -15.359 -12.938 1 97.81 247 MET B CA 1
ATOM 5035 C C . MET B 1 247 ? 0.295 -15.273 -11.539 1 97.81 247 MET B C 1
ATOM 5037 O O . MET B 1 247 ? 1.515 -15.297 -11.367 1 97.81 247 MET B O 1
ATOM 5041 N N . PHE B 1 248 ? -0.526 -15.125 -10.602 1 98.75 248 PHE B N 1
ATOM 5042 C CA . PHE B 1 248 ? -0.187 -15.102 -9.18 1 98.75 248 PHE B CA 1
ATOM 5043 C C . PHE B 1 248 ? -1.347 -15.625 -8.336 1 98.75 248 PHE B C 1
ATOM 5045 O O . PHE B 1 248 ? -2.441 -15.055 -8.367 1 98.75 248 PHE B O 1
ATOM 5052 N N . LEU B 1 249 ? -1.066 -16.656 -7.527 1 98.88 249 LEU B N 1
ATOM 5053 C CA . LEU B 1 249 ? -2.105 -17.25 -6.699 1 98.88 249 LEU B CA 1
ATOM 5054 C C . LEU B 1 249 ? -1.572 -17.578 -5.309 1 98.88 249 LEU B C 1
ATOM 5056 O O . LEU B 1 249 ? -0.477 -18.125 -5.168 1 98.88 249 LEU B O 1
ATOM 5060 N N . ALA B 1 250 ? -2.299 -17.156 -4.301 1 98.94 250 ALA B N 1
ATOM 5061 C CA . ALA B 1 250 ? -2.115 -17.672 -2.947 1 98.94 250 ALA B CA 1
ATOM 5062 C C . ALA B 1 250 ? -3.197 -18.688 -2.596 1 98.94 250 ALA B C 1
ATOM 5064 O O . ALA B 1 250 ? -4.379 -18.469 -2.877 1 98.94 250 ALA B O 1
ATOM 5065 N N . ILE B 1 251 ? -2.809 -19.781 -2.029 1 98.81 251 ILE B N 1
ATOM 5066 C CA . ILE B 1 251 ? -3.699 -20.906 -1.794 1 98.81 251 ILE B CA 1
ATOM 5067 C C . ILE B 1 251 ? -3.174 -21.75 -0.632 1 98.81 251 ILE B C 1
ATOM 5069 O O . ILE B 1 251 ? -1.981 -21.703 -0.317 1 98.81 251 ILE B O 1
ATOM 5073 N N . ASP B 1 252 ? -4.012 -22.391 0.085 1 98.38 252 ASP B N 1
ATOM 5074 C CA . ASP B 1 252 ? -3.527 -23.312 1.11 1 98.38 252 ASP B CA 1
ATOM 5075 C C . ASP B 1 252 ? -3.686 -24.766 0.663 1 98.38 252 ASP B C 1
ATOM 5077 O O . ASP B 1 252 ? -4.117 -25.031 -0.46 1 98.38 252 ASP B O 1
ATOM 5081 N N . ARG B 1 253 ? -3.281 -25.688 1.463 1 97.44 253 ARG B N 1
ATOM 5082 C CA . ARG B 1 253 ? -3.293 -27.125 1.147 1 97.44 253 ARG B CA 1
ATOM 5083 C C . ARG B 1 253 ? -4.699 -27.594 0.797 1 97.44 253 ARG B C 1
ATOM 5085 O O . ARG B 1 253 ? -4.891 -28.344 -0.164 1 97.44 253 ARG B O 1
ATOM 5092 N N . THR B 1 254 ? -5.691 -27.141 1.525 1 97.62 254 THR B N 1
ATOM 5093 C CA . THR B 1 254 ? -7.078 -27.516 1.271 1 97.62 254 THR B CA 1
ATOM 5094 C C . THR B 1 254 ? -7.508 -27.078 -0.127 1 97.62 254 THR B C 1
ATOM 5096 O O . THR B 1 254 ? -8.117 -27.859 -0.862 1 97.62 254 THR B O 1
ATOM 5099 N N . GLY B 1 255 ? -7.199 -25.844 -0.458 1 98.31 255 GLY B N 1
ATOM 5100 C CA . GLY B 1 255 ? -7.504 -25.375 -1.801 1 98.31 255 GLY B CA 1
ATOM 5101 C C . GLY B 1 255 ? -6.793 -26.156 -2.883 1 98.31 255 GLY B C 1
ATOM 5102 O O . GLY B 1 255 ? -7.387 -26.484 -3.918 1 98.31 255 GLY B O 1
ATOM 5103 N N . LEU B 1 256 ? -5.555 -26.484 -2.688 1 97.94 256 LEU B N 1
ATOM 5104 C CA . LEU B 1 256 ? -4.785 -27.25 -3.668 1 97.94 256 LEU B CA 1
ATOM 5105 C C . LEU B 1 256 ? -5.348 -28.656 -3.834 1 97.94 256 LEU B C 1
ATOM 5107 O O . LEU B 1 256 ? -5.316 -29.219 -4.934 1 97.94 256 LEU B O 1
ATOM 5111 N N . GLU B 1 257 ? -5.809 -29.172 -2.764 1 96.81 257 GLU B N 1
ATOM 5112 C CA . GLU B 1 257 ? -6.406 -30.5 -2.838 1 96.81 257 GLU B CA 1
ATOM 5113 C C . GLU B 1 257 ? -7.637 -30.5 -3.738 1 96.81 257 GLU B C 1
ATOM 5115 O O . GLU B 1 257 ? -7.91 -31.484 -4.418 1 96.81 257 GLU B O 1
ATOM 5120 N N . VAL B 1 258 ? -8.32 -29.438 -3.752 1 97.81 258 VAL B N 1
ATOM 5121 C CA . VAL B 1 258 ? -9.477 -29.312 -4.633 1 97.81 258 VAL B CA 1
ATOM 5122 C C . VAL B 1 258 ? -9.023 -29.297 -6.09 1 97.81 258 VAL B C 1
ATOM 5124 O O . VAL B 1 258 ? -9.719 -29.812 -6.969 1 97.81 258 VAL B O 1
ATOM 5127 N N . LEU B 1 259 ? -7.844 -28.812 -6.371 1 97.81 259 LEU B N 1
ATOM 5128 C CA . LEU B 1 259 ? -7.434 -28.5 -7.734 1 97.81 259 LEU B CA 1
ATOM 5129 C C . LEU B 1 259 ? -6.508 -29.578 -8.289 1 97.81 259 LEU B C 1
ATOM 5131 O O . LEU B 1 259 ? -6.43 -29.766 -9.5 1 97.81 259 LEU B O 1
ATOM 5135 N N . ILE B 1 260 ? -5.773 -30.266 -7.516 1 95.5 260 ILE B N 1
ATOM 5136 C CA . ILE B 1 260 ? -4.539 -30.953 -7.867 1 95.5 260 ILE B CA 1
ATOM 5137 C C . ILE B 1 260 ? -4.848 -32.125 -8.781 1 95.5 260 ILE B C 1
ATOM 5139 O O . ILE B 1 260 ? -4.086 -32.406 -9.711 1 95.5 260 ILE B O 1
ATOM 5143 N N . ASP B 1 261 ? -5.918 -32.844 -8.633 1 90.19 261 ASP B N 1
ATOM 5144 C CA . ASP B 1 261 ? -6.156 -34.062 -9.375 1 90.19 261 ASP B CA 1
ATOM 5145 C C . ASP B 1 261 ? -6.832 -33.781 -10.711 1 90.19 261 ASP B C 1
ATOM 5147 O O . ASP B 1 261 ? -6.559 -34.438 -11.711 1 90.19 261 ASP B O 1
ATOM 5151 N N . ASP B 1 262 ? -7.629 -32.719 -10.844 1 88.94 262 ASP B N 1
ATOM 5152 C CA . ASP B 1 262 ? -8.461 -32.562 -12.031 1 88.94 262 ASP B CA 1
ATOM 5153 C C . ASP B 1 262 ? -8.141 -31.266 -12.758 1 88.94 262 ASP B C 1
ATOM 5155 O O . ASP B 1 262 ? -8.062 -31.234 -13.992 1 88.94 262 ASP B O 1
ATOM 5159 N N . VAL B 1 263 ? -7.84 -30.297 -12.031 1 93.81 263 VAL B N 1
ATOM 5160 C CA . VAL B 1 263 ? -7.805 -28.969 -12.648 1 93.81 263 VAL B CA 1
ATOM 5161 C C . VAL B 1 263 ? -6.387 -28.656 -13.109 1 93.81 263 VAL B C 1
ATOM 5163 O O . VAL B 1 263 ? -6.184 -28.172 -14.227 1 93.81 263 VAL B O 1
ATOM 5166 N N . ILE B 1 264 ? -5.359 -28.969 -12.234 1 92.12 264 ILE B N 1
ATOM 5167 C CA . ILE B 1 264 ? -4.02 -28.531 -12.609 1 92.12 264 ILE B CA 1
ATOM 5168 C C . ILE B 1 264 ? -3.148 -29.75 -12.922 1 92.12 264 ILE B C 1
ATOM 5170 O O . ILE B 1 264 ? -1.932 -29.625 -13.078 1 92.12 264 ILE B O 1
ATOM 5174 N N . SER B 1 265 ? -3.686 -30.953 -13.164 1 85.19 265 SER B N 1
ATOM 5175 C CA . SER B 1 265 ? -2.955 -32.188 -13.391 1 85.19 265 SER B CA 1
ATOM 5176 C C . SER B 1 265 ? -2.609 -32.375 -14.867 1 85.19 265 SER B C 1
ATOM 5178 O O . SER B 1 265 ? -1.519 -32.844 -15.203 1 85.19 265 SER B O 1
ATOM 5180 N N . PRO B 1 266 ? -3.373 -31.938 -15.734 1 82.81 266 PRO B N 1
ATOM 5181 C CA . PRO B 1 266 ? -3.072 -32.188 -17.141 1 82.81 266 PRO B CA 1
ATOM 5182 C C . PRO B 1 266 ? -1.896 -31.359 -17.656 1 82.81 266 PRO B C 1
ATOM 5184 O O . PRO B 1 266 ? -1.62 -30.281 -17.125 1 82.81 266 PRO B O 1
ATOM 5187 N N . CYS B 1 267 ? -1.146 -32 -18.531 1 91 267 CYS B N 1
ATOM 5188 C CA . CYS B 1 267 ? -0.256 -31.219 -19.391 1 91 267 CYS B CA 1
ATOM 5189 C C . CYS B 1 267 ? -1.009 -30.641 -20.578 1 91 267 CYS B C 1
ATOM 5191 O O . CYS B 1 267 ? -1.357 -31.359 -21.516 1 91 267 CYS B O 1
ATOM 5193 N N . PHE B 1 268 ? -1.174 -29.328 -20.516 1 91.75 268 PHE B N 1
ATOM 5194 C CA . PHE B 1 268 ? -2.018 -28.688 -21.516 1 91.75 268 PHE B CA 1
ATOM 5195 C C . PHE B 1 268 ? -1.299 -28.594 -22.844 1 91.75 268 PHE B C 1
ATOM 5197 O O . PHE B 1 268 ? -0.164 -28.125 -22.922 1 91.75 268 PHE B O 1
ATOM 5204 N N . ALA B 1 269 ? -1.949 -29 -23.875 1 90 269 ALA B N 1
ATOM 5205 C CA . ALA B 1 269 ? -1.352 -29 -25.203 1 90 269 ALA B CA 1
ATOM 5206 C C . ALA B 1 269 ? -1.468 -27.625 -25.875 1 90 269 ALA B C 1
ATOM 5208 O O . ALA B 1 269 ? -0.618 -27.25 -26.688 1 90 269 ALA B O 1
ATOM 5209 N N . THR B 1 270 ? -2.518 -26.906 -25.547 1 92.88 270 THR B N 1
ATOM 5210 C CA . THR B 1 270 ? -2.764 -25.625 -26.188 1 92.88 270 THR B CA 1
ATOM 5211 C C . THR B 1 270 ? -2.943 -24.531 -25.125 1 92.88 270 THR B C 1
ATOM 5213 O O . THR B 1 270 ? -3.242 -24.812 -23.969 1 92.88 270 THR B O 1
ATOM 5216 N N . PHE B 1 271 ? -2.742 -23.344 -25.625 1 92.5 271 PHE B N 1
ATOM 5217 C CA . PHE B 1 271 ? -2.939 -22.203 -24.734 1 92.5 271 PHE B CA 1
ATOM 5218 C C . PHE B 1 271 ? -4.398 -22.109 -24.297 1 92.5 271 PHE B C 1
ATOM 5220 O O . PHE B 1 271 ? -4.688 -21.734 -23.172 1 92.5 271 PHE B O 1
ATOM 5227 N N . ASP B 1 272 ? -5.312 -22.422 -25.172 1 94.5 272 ASP B N 1
ATOM 5228 C CA . ASP B 1 272 ? -6.734 -22.406 -24.844 1 94.5 272 ASP B CA 1
ATOM 5229 C C . ASP B 1 272 ? -7.055 -23.375 -23.719 1 94.5 272 ASP B C 1
ATOM 5231 O O . ASP B 1 272 ? -7.859 -23.062 -22.828 1 94.5 272 ASP B O 1
ATOM 5235 N N . ASP B 1 273 ? -6.441 -24.531 -23.766 1 93.94 273 ASP B N 1
ATOM 5236 C CA . ASP B 1 273 ? -6.621 -25.5 -22.688 1 93.94 273 ASP B CA 1
ATOM 5237 C C . ASP B 1 273 ? -6.098 -24.953 -21.359 1 93.94 273 ASP B C 1
ATOM 5239 O O . ASP B 1 273 ? -6.703 -25.172 -20.312 1 93.94 273 ASP B O 1
ATOM 5243 N N . ARG B 1 274 ? -4.984 -24.328 -21.516 1 94.81 274 ARG B N 1
ATOM 5244 C CA . ARG B 1 274 ? -4.395 -23.703 -20.328 1 94.81 274 ARG B CA 1
ATOM 5245 C C . ARG B 1 274 ? -5.312 -22.625 -19.766 1 94.81 274 ARG B C 1
ATOM 5247 O O . ARG B 1 274 ? -5.48 -22.531 -18.547 1 94.81 274 ARG B O 1
ATOM 5254 N N . ILE B 1 275 ? -5.906 -21.781 -20.609 1 95.12 275 ILE B N 1
ATOM 5255 C CA . ILE B 1 275 ? -6.84 -20.75 -20.172 1 95.12 275 ILE B CA 1
ATOM 5256 C C . ILE B 1 275 ? -8.062 -21.391 -19.516 1 95.12 275 ILE B C 1
ATOM 5258 O O . ILE B 1 275 ? -8.562 -20.891 -18.516 1 95.12 275 ILE B O 1
ATOM 5262 N N . ARG B 1 276 ? -8.555 -22.469 -20.078 1 95 276 ARG B N 1
ATOM 5263 C CA . ARG B 1 276 ? -9.688 -23.172 -19.484 1 95 276 ARG B CA 1
ATOM 5264 C C . ARG B 1 276 ? -9.344 -23.656 -18.078 1 95 276 ARG B C 1
ATOM 5266 O O . ARG B 1 276 ? -10.188 -23.625 -17.172 1 95 276 ARG B O 1
ATOM 5273 N N . ALA B 1 277 ? -8.148 -24.125 -17.938 1 96.38 277 ALA B N 1
ATOM 5274 C CA . ALA B 1 277 ? -7.707 -24.562 -16.609 1 96.38 277 ALA B CA 1
ATOM 5275 C C . ALA B 1 277 ? -7.742 -23.406 -15.617 1 96.38 277 ALA B C 1
ATOM 5277 O O . ALA B 1 277 ? -8.133 -23.578 -14.461 1 96.38 277 ALA B O 1
ATOM 5278 N N . GLU B 1 278 ? -7.281 -22.234 -16.047 1 96.88 278 GLU B N 1
ATOM 5279 C CA . GLU B 1 278 ? -7.332 -21.047 -15.211 1 96.88 278 GLU B CA 1
ATOM 5280 C C . GLU B 1 278 ? -8.758 -20.75 -14.766 1 96.88 278 GLU B C 1
ATOM 5282 O O . GLU B 1 278 ? -9.008 -20.5 -13.586 1 96.88 278 GLU B O 1
ATOM 5287 N N . ILE B 1 279 ? -9.672 -20.766 -15.68 1 97.44 279 ILE B N 1
ATOM 5288 C CA . ILE B 1 279 ? -11.086 -20.531 -15.391 1 97.44 279 ILE B CA 1
ATOM 5289 C C . ILE B 1 279 ? -11.594 -21.609 -14.43 1 97.44 279 ILE B C 1
ATOM 5291 O O . ILE B 1 279 ? -12.266 -21.297 -13.445 1 97.44 279 ILE B O 1
ATOM 5295 N N . ASN B 1 280 ? -11.219 -22.828 -14.672 1 96.94 280 ASN B N 1
ATOM 5296 C CA . ASN B 1 280 ? -11.711 -23.953 -13.891 1 96.94 280 ASN B CA 1
ATOM 5297 C C . ASN B 1 280 ? -11.164 -23.938 -12.469 1 96.94 280 ASN B C 1
ATOM 5299 O O . ASN B 1 280 ? -11.781 -24.469 -11.555 1 96.94 280 ASN B O 1
ATOM 5303 N N . MET B 1 281 ? -10.016 -23.312 -12.258 1 97.94 281 MET B N 1
ATOM 5304 C CA . MET B 1 281 ? -9.5 -23.203 -10.891 1 97.94 281 MET B CA 1
ATOM 5305 C C . MET B 1 281 ? -10.484 -22.469 -9.992 1 97.94 281 MET B C 1
ATOM 5307 O O . MET B 1 281 ? -10.812 -22.938 -8.906 1 97.94 281 MET B O 1
ATOM 5311 N N . THR B 1 282 ? -10.945 -21.344 -10.453 1 97.75 282 THR B N 1
ATOM 5312 C CA . THR B 1 282 ? -11.898 -20.547 -9.688 1 97.75 282 THR B CA 1
ATOM 5313 C C . THR B 1 282 ? -13.227 -21.297 -9.531 1 97.75 282 THR B C 1
ATOM 5315 O O . THR B 1 282 ? -13.758 -21.391 -8.422 1 97.75 282 THR B O 1
ATOM 5318 N N . THR B 1 283 ? -13.688 -21.891 -10.609 1 96.75 283 THR B N 1
ATOM 5319 C CA . THR B 1 283 ? -14.961 -22.609 -10.602 1 96.75 283 THR B CA 1
ATOM 5320 C C . THR B 1 283 ? -14.914 -23.781 -9.633 1 96.75 283 THR B C 1
ATOM 5322 O O . THR B 1 283 ? -15.859 -24.016 -8.875 1 96.75 283 THR B O 1
ATOM 5325 N N . ALA B 1 284 ? -13.852 -24.516 -9.656 1 98.12 284 ALA B N 1
ATOM 5326 C CA . ALA B 1 284 ? -13.711 -25.688 -8.789 1 98.12 284 ALA B CA 1
ATOM 5327 C C . ALA B 1 284 ? -13.703 -25.281 -7.32 1 98.12 284 ALA B C 1
ATOM 5329 O O . ALA B 1 284 ? -14.336 -25.938 -6.488 1 98.12 284 ALA B O 1
ATOM 5330 N N . ILE B 1 285 ? -12.992 -24.219 -6.973 1 98.44 285 ILE B N 1
ATOM 5331 C CA . ILE B 1 285 ? -12.914 -23.734 -5.598 1 98.44 285 ILE B CA 1
ATOM 5332 C C . ILE B 1 285 ? -14.305 -23.328 -5.117 1 98.44 285 ILE B C 1
ATOM 5334 O O . ILE B 1 285 ? -14.719 -23.688 -4.012 1 98.44 285 ILE B O 1
ATOM 5338 N N . ILE B 1 286 ? -14.992 -22.594 -5.961 1 97.38 286 ILE B N 1
ATOM 5339 C CA . ILE B 1 286 ? -16.328 -22.109 -5.609 1 97.38 286 ILE B CA 1
ATOM 5340 C C . ILE B 1 286 ? -17.281 -23.297 -5.48 1 97.38 286 ILE B C 1
ATOM 5342 O O . ILE B 1 286 ? -18.062 -23.375 -4.527 1 97.38 286 ILE B O 1
ATOM 5346 N N . LYS B 1 287 ? -17.234 -24.281 -6.371 1 97.44 287 LYS B N 1
ATOM 5347 C CA . LYS B 1 287 ? -18.094 -25.453 -6.336 1 97.44 287 LYS B CA 1
ATOM 5348 C C . LYS B 1 287 ? -17.844 -26.297 -5.086 1 97.44 287 LYS B C 1
ATOM 5350 O O . LYS B 1 287 ? -18.75 -26.938 -4.57 1 97.44 287 LYS B O 1
ATOM 5355 N N . ALA B 1 288 ? -16.609 -26.25 -4.633 1 98.19 288 ALA B N 1
ATOM 5356 C CA . ALA B 1 288 ? -16.25 -26.984 -3.426 1 98.19 288 ALA B CA 1
ATOM 5357 C C . ALA B 1 288 ? -16.766 -26.281 -2.176 1 98.19 288 ALA B C 1
ATOM 5359 O O . ALA B 1 288 ? -16.594 -26.781 -1.06 1 98.19 288 ALA B O 1
ATOM 5360 N N . GLY B 1 289 ? -17.375 -25.094 -2.283 1 98 289 GLY B N 1
ATOM 5361 C CA . GLY B 1 289 ? -18.016 -24.391 -1.173 1 98 289 GLY B CA 1
ATOM 5362 C C . GLY B 1 289 ? -17.156 -23.281 -0.594 1 98 289 GLY B C 1
ATOM 5363 O O . GLY B 1 289 ? -17.484 -22.719 0.451 1 98 289 GLY B O 1
ATOM 5364 N N . TYR B 1 290 ? -16.047 -22.984 -1.246 1 98.38 290 TYR B N 1
ATOM 5365 C CA . TYR B 1 290 ? -15.148 -21.938 -0.767 1 98.38 290 TYR B CA 1
ATOM 5366 C C . TYR B 1 290 ? -15.32 -20.656 -1.575 1 98.38 290 TYR B C 1
ATOM 5368 O O . TYR B 1 290 ? -16.031 -20.641 -2.586 1 98.38 290 TYR B O 1
ATOM 5376 N N . THR B 1 291 ? -14.75 -19.562 -1.081 1 97.94 291 THR B N 1
ATOM 5377 C CA . THR B 1 291 ? -14.75 -18.281 -1.78 1 97.94 291 THR B CA 1
ATOM 5378 C C . THR B 1 291 ? -13.359 -17.969 -2.338 1 97.94 291 THR B C 1
ATOM 5380 O O . THR B 1 291 ? -12.398 -18.688 -2.051 1 97.94 291 THR B O 1
ATOM 5383 N N . VAL B 1 292 ? -13.328 -16.969 -3.223 1 98.38 292 VAL B N 1
ATOM 5384 C CA . VAL B 1 292 ? -12.078 -16.453 -3.789 1 98.38 292 VAL B CA 1
ATOM 5385 C C . VAL B 1 292 ? -12 -14.945 -3.582 1 98.38 292 VAL B C 1
ATOM 5387 O O . VAL B 1 292 ? -13.016 -14.289 -3.322 1 98.38 292 VAL B O 1
ATOM 5390 N N . THR B 1 293 ? -10.789 -14.375 -3.604 1 98.12 293 THR B N 1
ATOM 5391 C CA . THR B 1 293 ? -10.602 -12.938 -3.488 1 98.12 293 THR B CA 1
ATOM 5392 C C . THR B 1 293 ? -9.492 -12.461 -4.426 1 98.12 293 THR B C 1
ATOM 5394 O O . THR B 1 293 ? -8.641 -13.242 -4.84 1 98.12 293 THR B O 1
ATOM 5397 N N . ALA B 1 294 ? -9.578 -11.234 -4.824 1 98.62 294 ALA B N 1
ATOM 5398 C CA . ALA B 1 294 ? -8.531 -10.578 -5.602 1 98.62 294 ALA B CA 1
ATOM 5399 C C . ALA B 1 294 ? -8.133 -9.25 -4.969 1 98.62 294 ALA B C 1
ATOM 5401 O O . ALA B 1 294 ? -8.953 -8.586 -4.332 1 98.62 294 ALA B O 1
ATOM 5402 N N . PHE B 1 295 ? -6.91 -8.82 -5.199 1 98.62 295 PHE B N 1
ATOM 5403 C CA . PHE B 1 295 ? -6.355 -7.621 -4.582 1 98.62 295 PHE B CA 1
ATOM 5404 C C . PHE B 1 295 ? -6.883 -6.367 -5.262 1 98.62 295 PHE B C 1
ATOM 54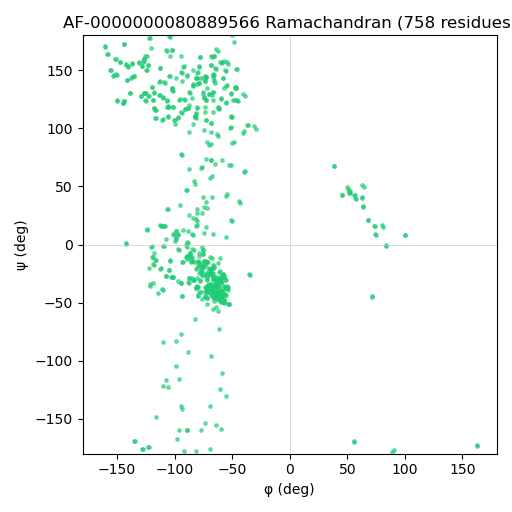06 O O . PHE B 1 295 ? -6.859 -5.281 -4.68 1 98.62 295 PHE B O 1
ATOM 5413 N N . MET B 1 296 ? -7.336 -6.488 -6.516 1 98.62 296 MET B N 1
ATOM 5414 C CA . MET B 1 296 ? -7.922 -5.312 -7.148 1 98.62 296 MET B CA 1
ATOM 5415 C C . MET B 1 296 ? -8.992 -4.691 -6.258 1 98.62 296 MET B C 1
ATOM 5417 O O . MET B 1 296 ? -9.891 -5.391 -5.785 1 98.62 296 MET B O 1
ATOM 5421 N N . THR B 1 297 ? -8.938 -3.398 -6.02 1 98.56 297 THR B N 1
ATOM 5422 C CA . THR B 1 297 ? -9.773 -2.73 -5.02 1 98.56 297 THR B CA 1
ATOM 5423 C C . THR B 1 297 ? -11.25 -2.848 -5.379 1 98.56 297 THR B C 1
ATOM 5425 O O . THR B 1 297 ? -12.102 -2.982 -4.496 1 98.56 297 THR B O 1
ATOM 5428 N N . ALA B 1 298 ? -11.523 -2.828 -6.637 1 98.31 298 ALA B N 1
ATOM 5429 C CA . ALA B 1 298 ? -12.906 -2.957 -7.09 1 98.31 298 ALA B CA 1
ATOM 5430 C C . ALA B 1 298 ? -13.555 -4.219 -6.527 1 98.31 298 ALA B C 1
ATOM 5432 O O . ALA B 1 298 ? -14.75 -4.227 -6.223 1 98.31 298 ALA B O 1
ATOM 5433 N N . PHE B 1 299 ? -12.812 -5.277 -6.395 1 98.19 299 PHE B N 1
ATOM 5434 C CA . PHE B 1 299 ? -13.328 -6.551 -5.906 1 98.19 299 PHE B CA 1
ATOM 5435 C C . PHE B 1 299 ? -13.914 -6.398 -4.508 1 98.19 299 PHE B C 1
ATOM 5437 O O . PHE B 1 299 ? -14.945 -6.988 -4.191 1 98.19 299 PHE B O 1
ATOM 5444 N N . SER B 1 300 ? -13.273 -5.617 -3.664 1 94.69 300 SER B N 1
ATOM 5445 C CA . SER B 1 300 ? -13.664 -5.465 -2.266 1 94.69 300 SER B CA 1
ATOM 5446 C C . SER B 1 300 ? -14.914 -4.602 -2.133 1 94.69 300 SER B C 1
ATOM 5448 O O . SER B 1 300 ? -15.531 -4.562 -1.069 1 94.69 300 SER B O 1
ATOM 5450 N N . SER B 1 301 ? -15.273 -3.902 -3.184 1 93.94 301 SER B N 1
ATOM 5451 C CA . SER B 1 301 ? -16.375 -2.939 -3.129 1 93.94 301 SER B CA 1
ATOM 5452 C C . SER B 1 301 ? -17.719 -3.645 -3.057 1 93.94 301 SER B C 1
ATOM 5454 O O . SER B 1 301 ? -18.734 -3.021 -2.744 1 93.94 301 SER B O 1
ATOM 5456 N N . ASP B 1 302 ? -17.688 -4.953 -3.363 1 94.81 302 ASP B N 1
ATOM 5457 C CA . ASP B 1 302 ? -18.922 -5.742 -3.373 1 94.81 302 ASP B CA 1
ATOM 5458 C C . ASP B 1 302 ? -18.656 -7.168 -2.895 1 94.81 302 ASP B C 1
ATOM 5460 O O . ASP B 1 302 ? -17.875 -7.898 -3.5 1 94.81 302 ASP B O 1
ATOM 5464 N N . PRO B 1 303 ? -19.375 -7.539 -1.83 1 92.06 303 PRO B N 1
ATOM 5465 C CA . PRO B 1 303 ? -19.188 -8.906 -1.354 1 92.06 303 PRO B CA 1
ATOM 5466 C C . PRO B 1 303 ? -19.562 -9.953 -2.4 1 92.06 303 PRO B C 1
ATOM 5468 O O . PRO B 1 303 ? -19.078 -11.094 -2.346 1 92.06 303 PRO B O 1
ATOM 5471 N N . ASP B 1 304 ? -20.391 -9.609 -3.338 1 94 304 ASP B N 1
ATOM 5472 C CA . ASP B 1 304 ? -20.812 -10.523 -4.395 1 94 304 ASP B CA 1
ATOM 5473 C C . ASP B 1 304 ? -20.141 -10.172 -5.723 1 94 304 ASP B C 1
ATOM 5475 O O . ASP B 1 304 ? -20.734 -10.352 -6.789 1 94 304 ASP B O 1
ATOM 5479 N N . TYR B 1 305 ? -18.969 -9.648 -5.609 1 96 305 TYR B N 1
ATOM 5480 C CA . TYR B 1 305 ? -18.297 -9.164 -6.801 1 96 305 TYR B CA 1
ATOM 5481 C C . TYR B 1 305 ? -18.172 -10.266 -7.848 1 96 305 TYR B C 1
ATOM 5483 O O . TYR B 1 305 ? -18.375 -10.023 -9.039 1 96 305 TYR B O 1
ATOM 5491 N N . THR B 1 306 ? -17.812 -11.508 -7.477 1 93.94 306 THR B N 1
ATOM 5492 C CA . THR B 1 306 ? -17.578 -12.641 -8.375 1 93.94 306 THR B CA 1
ATOM 5493 C C . THR B 1 306 ? -18.828 -12.922 -9.211 1 93.94 306 THR B C 1
ATOM 5495 O O . THR B 1 306 ? -18.719 -13.328 -10.367 1 93.94 306 THR B O 1
ATOM 5498 N N . HIS B 1 307 ? -19.984 -12.562 -8.727 1 91.81 307 HIS B N 1
ATOM 5499 C CA . HIS B 1 307 ? -21.234 -12.891 -9.406 1 91.81 307 HIS B CA 1
ATOM 5500 C C . HIS B 1 307 ? -21.812 -11.672 -10.117 1 91.81 307 HIS B C 1
ATOM 5502 O O . HIS B 1 307 ? -22.672 -11.805 -10.977 1 91.81 307 HIS B O 1
ATOM 5508 N N . LYS B 1 308 ? -21.281 -10.508 -9.797 1 94.38 308 LYS B N 1
ATOM 5509 C CA . LYS B 1 308 ? -21.953 -9.297 -10.281 1 94.38 308 LYS B CA 1
ATOM 5510 C C . LYS B 1 308 ? -21.078 -8.57 -11.305 1 94.38 308 LYS B C 1
ATOM 5512 O O . LYS B 1 308 ? -21.578 -7.73 -12.062 1 94.38 308 LYS B O 1
ATOM 5517 N N . CYS B 1 309 ? -19.844 -8.852 -11.25 1 95.06 309 CYS B N 1
ATOM 5518 C CA . CYS B 1 309 ? -18.953 -8.094 -12.117 1 95.06 309 CYS B CA 1
ATOM 5519 C C . CYS B 1 309 ? -19.203 -8.438 -13.578 1 95.06 309 CYS B C 1
ATOM 5521 O O . CYS B 1 309 ? -19.688 -9.531 -13.898 1 95.06 309 CYS B O 1
ATOM 5523 N N . ASP B 1 310 ? -18.844 -7.441 -14.469 1 94.69 310 ASP B N 1
ATOM 5524 C CA . ASP B 1 310 ? -19.125 -7.68 -15.883 1 94.69 310 ASP B CA 1
ATOM 5525 C C . ASP B 1 310 ? -18 -7.129 -16.766 1 94.69 310 ASP B C 1
ATOM 5527 O O . ASP B 1 310 ? -18.078 -7.172 -17.984 1 94.69 310 ASP B O 1
ATOM 5531 N N . HIS B 1 311 ? -17.016 -6.582 -16.141 1 95.69 311 HIS B N 1
ATOM 5532 C CA . HIS B 1 311 ? -15.883 -6.102 -16.938 1 95.69 311 HIS B CA 1
ATOM 5533 C C . HIS B 1 311 ? -15.125 -7.262 -17.562 1 95.69 311 HIS B C 1
ATOM 5535 O O . HIS B 1 311 ? -15.32 -8.422 -17.188 1 95.69 311 HIS B O 1
ATOM 5541 N N . LYS B 1 312 ? -14.344 -6.996 -18.547 1 96.25 312 LYS B N 1
ATOM 5542 C CA . LYS B 1 312 ? -13.461 -7.988 -19.156 1 96.25 312 LYS B CA 1
ATOM 5543 C C . LYS B 1 312 ? -12.102 -8.008 -18.453 1 96.25 312 LYS B C 1
ATOM 5545 O O . LYS B 1 312 ? -12.008 -7.77 -17.25 1 96.25 312 LYS B O 1
ATOM 5550 N N . ASP B 1 313 ? -11.141 -8.516 -19.141 1 97.5 313 ASP B N 1
ATOM 5551 C CA . ASP B 1 313 ? -9.789 -8.57 -18.594 1 97.5 313 ASP B CA 1
ATOM 5552 C C . ASP B 1 313 ? -9.258 -7.172 -18.297 1 97.5 313 ASP B C 1
ATOM 5554 O O . ASP B 1 313 ? -9.055 -6.371 -19.219 1 97.5 313 ASP B O 1
ATOM 5558 N N . ILE B 1 314 ? -8.992 -6.879 -17 1 97.62 314 ILE B N 1
ATOM 5559 C CA . ILE B 1 314 ? -8.602 -5.531 -16.609 1 97.62 314 ILE B CA 1
ATOM 5560 C C . ILE B 1 314 ? -7.094 -5.359 -16.75 1 97.62 314 ILE B C 1
ATOM 5562 O O . ILE B 1 314 ? -6.566 -4.262 -16.562 1 97.62 314 ILE B O 1
ATOM 5566 N N . LEU B 1 315 ? -6.355 -6.426 -17.047 1 97.94 315 LEU B N 1
ATOM 5567 C CA . LEU B 1 315 ? -4.898 -6.387 -17.125 1 97.94 315 LEU B CA 1
ATOM 5568 C C . LEU B 1 315 ? -4.434 -6.035 -18.531 1 97.94 315 LEU B C 1
ATOM 5570 O O . LEU B 1 315 ? -3.574 -6.715 -19.094 1 97.94 315 LEU B O 1
ATOM 5574 N N . HIS B 1 316 ? -5.039 -5.043 -19.047 1 97.38 316 HIS B N 1
ATOM 5575 C CA . HIS B 1 316 ? -4.652 -4.297 -20.234 1 97.38 316 HIS B CA 1
ATOM 5576 C C . HIS B 1 316 ? -4.68 -2.795 -19.969 1 97.38 316 HIS B C 1
ATOM 5578 O O . HIS B 1 316 ? -5.324 -2.334 -19.031 1 97.38 316 HIS B O 1
ATOM 5584 N N . ASN B 1 317 ? -3.916 -2.113 -20.781 1 97.38 317 ASN B N 1
ATOM 5585 C CA . ASN B 1 317 ? -3.799 -0.676 -20.562 1 97.38 317 ASN B CA 1
ATOM 5586 C C . ASN B 1 317 ? -5.164 0.004 -20.562 1 97.38 317 ASN B C 1
ATOM 5588 O O . ASN B 1 317 ? -5.965 -0.19 -21.484 1 97.38 317 ASN B O 1
ATOM 5592 N N . ASN B 1 318 ? -5.508 0.684 -19.469 1 97.25 318 ASN B N 1
ATOM 5593 C CA . ASN B 1 318 ? -6.707 1.484 -19.25 1 97.25 318 ASN B CA 1
ATOM 5594 C C . ASN B 1 318 ? -7.957 0.612 -19.188 1 97.25 318 ASN B C 1
ATOM 5596 O O . ASN B 1 318 ? -9.07 1.091 -19.422 1 97.25 318 ASN B O 1
ATOM 5600 N N . SER B 1 319 ? -7.801 -0.657 -18.906 1 97.69 319 SER B N 1
ATOM 5601 C CA . SER B 1 319 ? -8.93 -1.58 -18.938 1 97.69 319 SER B CA 1
ATOM 5602 C C . SER B 1 319 ? -9.531 -1.775 -17.547 1 97.69 319 SER B C 1
ATOM 5604 O O . SER B 1 319 ? -10.547 -2.449 -17.391 1 97.69 319 SER B O 1
ATOM 5606 N N . TYR B 1 320 ? -8.922 -1.203 -16.578 1 98.19 320 TYR B N 1
ATOM 5607 C CA . TYR B 1 320 ? -9.422 -1.243 -15.219 1 98.19 320 TYR B CA 1
ATOM 5608 C C . TYR B 1 320 ? -10.281 -0.018 -14.914 1 98.19 320 TYR B C 1
ATOM 5610 O O . TYR B 1 320 ? -9.812 0.929 -14.273 1 98.19 320 TYR B O 1
ATOM 5618 N N . TYR B 1 321 ? -11.555 -0.005 -15.406 1 97.25 321 TYR B N 1
ATOM 5619 C CA . TYR B 1 321 ? -12.484 1.106 -15.258 1 97.25 321 TYR B CA 1
ATOM 5620 C C . TYR B 1 321 ? -11.852 2.414 -15.711 1 97.25 321 TYR B C 1
ATOM 5622 O O . TYR B 1 321 ? -11.898 3.418 -15 1 97.25 321 TYR B O 1
ATOM 5630 N N . GLU B 1 322 ? -11.172 2.367 -16.859 1 96.94 322 GLU B N 1
ATOM 5631 C CA . GLU B 1 322 ? -10.539 3.508 -17.516 1 96.94 322 GLU B CA 1
ATOM 5632 C C . GLU B 1 322 ? -9.281 3.943 -16.766 1 96.94 322 GLU B C 1
ATOM 5634 O O . GLU B 1 322 ? -8.836 5.086 -16.906 1 96.94 322 GLU B O 1
ATOM 5639 N N . MET B 1 323 ? -8.852 3.01 -15.914 1 98.06 323 MET B N 1
ATOM 5640 C CA . MET B 1 323 ? -7.578 3.184 -15.219 1 98.06 323 MET B CA 1
ATOM 5641 C C . MET B 1 323 ? -6.688 1.959 -15.398 1 98.06 323 MET B C 1
ATOM 5643 O O . MET B 1 323 ? -6.977 1.091 -16.219 1 98.06 323 MET B O 1
ATOM 5647 N N . ASN B 1 324 ? -5.586 1.984 -14.758 1 98.38 324 ASN B N 1
ATOM 5648 C CA . ASN B 1 324 ? -4.68 0.844 -14.664 1 98.38 324 ASN B CA 1
ATOM 5649 C C . ASN B 1 324 ? -4.484 0.408 -13.211 1 98.38 324 ASN B C 1
ATOM 5651 O O . ASN B 1 324 ? -4.387 1.247 -12.32 1 98.38 324 ASN B O 1
ATOM 5655 N N . ILE B 1 325 ? -4.535 -0.917 -13.016 1 98.25 325 ILE B N 1
ATOM 5656 C CA . ILE B 1 325 ? -4.219 -1.393 -11.672 1 98.25 325 ILE B CA 1
ATOM 5657 C C . ILE B 1 325 ? -2.799 -0.975 -11.297 1 98.25 325 ILE B C 1
ATOM 5659 O O . ILE B 1 325 ? -1.865 -1.155 -12.086 1 98.25 325 ILE B O 1
ATOM 5663 N N . HIS B 1 326 ? -2.689 -0.305 -10.18 1 98.69 326 HIS B N 1
ATOM 5664 C CA . HIS B 1 326 ? -1.391 0.194 -9.75 1 98.69 326 HIS B CA 1
ATOM 5665 C C . HIS B 1 326 ? -0.581 -0.901 -9.062 1 98.69 326 HIS B C 1
ATOM 5667 O O . HIS B 1 326 ? -1.128 -1.697 -8.297 1 98.69 326 HIS B O 1
ATOM 5673 N N . PRO B 1 327 ? 0.756 -0.957 -9.242 1 98.75 327 PRO B N 1
ATOM 5674 C CA . PRO B 1 327 ? 1.589 -1.974 -8.594 1 98.75 327 PRO B CA 1
ATOM 5675 C C . PRO B 1 327 ? 1.453 -1.968 -7.078 1 98.75 327 PRO B C 1
ATOM 5677 O O . PRO B 1 327 ? 1.559 -3.02 -6.438 1 98.75 327 PRO B O 1
ATOM 5680 N N . TYR B 1 328 ? 1.116 -0.837 -6.449 1 98.81 328 TYR B N 1
ATOM 5681 C CA . TYR B 1 328 ? 0.949 -0.78 -5.004 1 98.81 328 TYR B CA 1
ATOM 5682 C C . TYR B 1 328 ? -0.408 -1.337 -4.59 1 98.81 328 TYR B C 1
ATOM 5684 O O . TYR B 1 328 ? -0.638 -1.616 -3.41 1 98.81 328 TYR B O 1
ATOM 5692 N N . GLU B 1 329 ? -1.301 -1.43 -5.508 1 98.75 329 GLU B N 1
ATOM 5693 C CA . GLU B 1 329 ? -2.605 -2.037 -5.266 1 98.75 329 GLU B CA 1
ATOM 5694 C C . GLU B 1 329 ? -2.512 -3.561 -5.258 1 98.75 329 GLU B C 1
ATOM 5696 O O . GLU B 1 329 ? -3.193 -4.227 -4.477 1 98.75 329 GLU B O 1
ATOM 5701 N N . SER B 1 330 ? -1.57 -4.094 -6.059 1 98.62 330 SER B N 1
ATOM 5702 C CA . SER B 1 330 ? -1.549 -5.535 -6.277 1 98.62 330 SER B CA 1
ATOM 5703 C C . SER B 1 330 ? -0.237 -6.148 -5.797 1 98.62 330 SER B C 1
ATOM 5705 O O . SER B 1 330 ? -0.096 -7.371 -5.754 1 98.62 330 SER B O 1
ATOM 5707 N N . ILE B 1 331 ? 0.74 -5.363 -5.473 1 98.88 331 ILE B N 1
ATOM 5708 C CA . ILE B 1 331 ? 2.07 -5.762 -5.023 1 98.88 331 ILE B CA 1
ATOM 5709 C C . ILE B 1 331 ? 2.852 -6.355 -6.195 1 98.88 331 ILE B C 1
ATOM 5711 O O . ILE B 1 331 ? 4.039 -6.062 -6.367 1 98.88 331 ILE B O 1
ATOM 5715 N N . PHE B 1 332 ? 2.258 -7.215 -6.973 1 98.88 332 PHE B N 1
ATOM 5716 C CA . PHE B 1 332 ? 2.818 -7.762 -8.203 1 98.88 332 PHE B CA 1
ATOM 5717 C C . PHE B 1 332 ? 2.037 -7.277 -9.414 1 98.88 332 PHE B C 1
ATOM 5719 O O . PHE B 1 332 ? 0.808 -7.188 -9.375 1 98.88 332 PHE B O 1
ATOM 5726 N N . HIS B 1 333 ? 2.781 -6.98 -10.469 1 98.62 333 HIS B N 1
ATOM 5727 C CA . HIS B 1 333 ? 2.217 -6.324 -11.641 1 98.62 333 HIS B CA 1
ATOM 5728 C C . HIS B 1 333 ? 2.453 -7.148 -12.906 1 98.62 333 HIS B C 1
ATOM 5730 O O . HIS B 1 333 ? 3.578 -7.574 -13.172 1 98.62 333 HIS B O 1
ATOM 5736 N N . ARG B 1 334 ? 1.337 -7.391 -13.633 1 98.06 334 ARG B N 1
ATOM 5737 C CA . ARG B 1 334 ? 1.497 -8.016 -14.945 1 98.06 334 ARG B CA 1
ATOM 5738 C C . ARG B 1 334 ? 2.318 -7.125 -15.875 1 98.06 334 ARG B C 1
ATOM 5740 O O . ARG B 1 334 ? 1.872 -6.047 -16.266 1 98.06 334 ARG B O 1
ATOM 5747 N N . ALA B 1 335 ? 3.447 -7.605 -16.312 1 97.81 335 ALA B N 1
ATOM 5748 C CA . ALA B 1 335 ? 4.434 -6.707 -16.906 1 97.81 335 ALA B CA 1
ATOM 5749 C C . ALA B 1 335 ? 4.555 -6.941 -18.406 1 97.81 335 ALA B C 1
ATOM 5751 O O . ALA B 1 335 ? 5.301 -6.238 -19.094 1 97.81 335 ALA B O 1
ATOM 5752 N N . ASN B 1 336 ? 3.857 -7.859 -18.984 1 95.69 336 ASN B N 1
ATOM 5753 C CA . ASN B 1 336 ? 4.078 -8.211 -20.391 1 95.69 336 ASN B CA 1
ATOM 5754 C C . ASN B 1 336 ? 2.928 -7.734 -21.266 1 95.69 336 ASN B C 1
ATOM 5756 O O . ASN B 1 336 ? 2.766 -8.219 -22.391 1 95.69 336 ASN B O 1
ATOM 5760 N N . ARG B 1 337 ? 2.123 -6.844 -20.75 1 96.5 337 ARG B N 1
ATOM 5761 C CA . ARG B 1 337 ? 0.971 -6.398 -21.531 1 96.5 337 ARG B CA 1
ATOM 5762 C C . ARG B 1 337 ? 0.979 -4.883 -21.703 1 96.5 337 ARG B C 1
ATOM 5764 O O . ARG B 1 337 ? -0.047 -4.281 -22.016 1 96.5 337 ARG B O 1
ATOM 5771 N N . ASN B 1 338 ? 2.055 -4.289 -21.391 1 95.81 338 ASN B N 1
ATOM 5772 C CA . ASN B 1 338 ? 2.256 -2.854 -21.547 1 95.81 338 ASN B CA 1
ATOM 5773 C C . ASN B 1 338 ? 1.203 -2.051 -20.797 1 95.81 338 ASN B C 1
ATOM 5775 O O . ASN B 1 338 ? 0.629 -1.104 -21.344 1 95.81 338 ASN B O 1
ATOM 5779 N N . ILE B 1 339 ? 0.893 -2.523 -19.656 1 98 339 ILE B N 1
ATOM 5780 C CA . ILE B 1 339 ? 0.013 -1.761 -18.781 1 98 339 ILE B CA 1
ATOM 5781 C C . ILE B 1 339 ? 0.764 -0.555 -18.219 1 98 339 ILE B C 1
ATOM 5783 O O . ILE B 1 339 ? 1.661 -0.707 -17.375 1 98 339 ILE B O 1
ATOM 5787 N N . PHE B 1 340 ? 0.444 0.639 -18.688 1 97.75 340 PHE B N 1
ATOM 5788 C CA . PHE B 1 340 ? 1.12 1.876 -18.312 1 97.75 340 PHE B CA 1
ATOM 5789 C C . PHE B 1 340 ? 2.621 1.652 -18.172 1 97.75 340 PHE B C 1
ATOM 5791 O O . PHE B 1 340 ? 3.186 1.843 -17.094 1 97.75 340 PHE B O 1
ATOM 5798 N N . PRO B 1 341 ? 3.311 1.382 -19.234 1 97.69 341 PRO B N 1
ATOM 5799 C CA . PRO B 1 341 ? 4.707 0.944 -19.188 1 97.69 341 PRO B CA 1
ATOM 5800 C C . PRO B 1 341 ? 5.629 1.976 -18.547 1 97.69 341 PRO B C 1
ATOM 5802 O O . PRO B 1 341 ? 6.609 1.608 -17.891 1 97.69 341 PRO B O 1
ATOM 5805 N N . HIS B 1 342 ? 5.336 3.277 -18.672 1 98.31 342 HIS B N 1
ATOM 5806 C CA . HIS B 1 342 ? 6.16 4.316 -18.062 1 98.31 342 HIS B CA 1
ATOM 5807 C C . HIS B 1 342 ? 6.133 4.227 -16.547 1 98.31 342 HIS B C 1
ATOM 5809 O O . HIS B 1 342 ? 7.172 4.332 -15.898 1 98.31 342 HIS B O 1
ATOM 5815 N N . GLN B 1 343 ? 5.008 4.023 -15.945 1 98.44 343 GLN B N 1
ATOM 5816 C CA . GLN B 1 343 ? 4.887 3.881 -14.5 1 98.44 343 GLN B CA 1
ATOM 5817 C C . GLN B 1 343 ? 5.68 2.678 -14 1 98.44 343 GLN B C 1
ATOM 5819 O O . GLN B 1 343 ? 6.391 2.77 -13 1 98.44 343 GLN B O 1
ATOM 5824 N N . LEU B 1 344 ? 5.504 1.54 -14.68 1 98.56 344 LEU B N 1
ATOM 5825 C CA . LEU B 1 344 ? 6.238 0.345 -14.281 1 98.56 344 LEU B CA 1
ATOM 5826 C C . LEU B 1 344 ? 7.742 0.591 -14.328 1 98.56 344 LEU B C 1
ATOM 5828 O O . LEU B 1 344 ? 8.477 0.179 -13.422 1 98.56 344 LEU B O 1
ATOM 5832 N N . LYS B 1 345 ? 8.18 1.246 -15.383 1 98.5 345 LYS B N 1
ATOM 5833 C CA . LYS B 1 345 ? 9.594 1.573 -15.531 1 98.5 345 LYS B CA 1
ATOM 5834 C C . LYS B 1 345 ? 10.078 2.447 -14.375 1 98.5 345 LYS B C 1
ATOM 5836 O O . LYS B 1 345 ? 11.125 2.174 -13.789 1 98.5 345 LYS B O 1
ATOM 5841 N N . MET B 1 346 ? 9.344 3.52 -14.023 1 98.44 346 MET B N 1
ATOM 5842 C CA . MET B 1 346 ? 9.75 4.457 -12.977 1 98.44 346 MET B CA 1
ATOM 5843 C C . MET B 1 346 ? 9.758 3.779 -11.609 1 98.44 346 MET B C 1
ATOM 5845 O O . MET B 1 346 ? 10.719 3.924 -10.844 1 98.44 346 MET B O 1
ATOM 5849 N N . LEU B 1 347 ? 8.703 3.025 -11.297 1 98.62 347 LEU B N 1
ATOM 5850 C CA . LEU B 1 347 ? 8.656 2.328 -10.016 1 98.62 347 LEU B CA 1
ATOM 5851 C C . LEU B 1 347 ? 9.781 1.31 -9.898 1 98.62 347 LEU B C 1
ATOM 5853 O O . LEU B 1 347 ? 10.391 1.164 -8.836 1 98.62 347 LEU B O 1
ATOM 5857 N N . THR B 1 348 ? 10.047 0.589 -11.008 1 98.75 348 THR B N 1
ATOM 5858 C CA . THR B 1 348 ? 11.172 -0.344 -11.023 1 98.75 348 THR B CA 1
ATOM 5859 C C . THR B 1 348 ? 12.477 0.375 -10.703 1 98.75 348 THR B C 1
ATOM 5861 O O . THR B 1 348 ? 13.227 -0.052 -9.828 1 98.75 348 THR B O 1
ATOM 5864 N N . LYS B 1 349 ? 12.695 1.464 -11.398 1 98.44 349 LYS B N 1
ATOM 5865 C CA . LYS B 1 349 ? 13.914 2.248 -11.211 1 98.44 349 LYS B CA 1
ATOM 5866 C C . LYS B 1 349 ? 14.039 2.729 -9.766 1 98.44 349 LYS B C 1
ATOM 5868 O O . LYS B 1 349 ? 15.109 2.615 -9.164 1 98.44 349 LYS B O 1
ATOM 5873 N N . TRP B 1 350 ? 13 3.287 -9.18 1 98.56 350 TRP B N 1
ATOM 5874 C CA . TRP B 1 350 ? 13.047 3.859 -7.84 1 98.56 350 TRP B CA 1
ATOM 5875 C C . TRP B 1 350 ? 13.273 2.773 -6.793 1 98.56 350 TRP B C 1
ATOM 5877 O O . TRP B 1 350 ? 14.016 2.975 -5.832 1 98.56 350 TRP B O 1
ATOM 5887 N N . HIS B 1 351 ? 12.625 1.603 -6.953 1 98.56 351 HIS B N 1
ATOM 5888 C CA . HIS B 1 351 ? 12.828 0.506 -6.012 1 98.56 351 HIS B CA 1
ATOM 5889 C C . HIS B 1 351 ? 14.242 -0.055 -6.113 1 98.56 351 HIS B C 1
ATOM 5891 O O . HIS B 1 351 ? 14.836 -0.432 -5.105 1 98.56 351 HIS B O 1
ATOM 5897 N N . GLU B 1 352 ? 14.773 -0.165 -7.363 1 98.44 352 GLU B N 1
ATOM 5898 C CA . GLU B 1 352 ? 16.156 -0.604 -7.551 1 98.44 352 GLU B CA 1
ATOM 5899 C C . GLU B 1 352 ? 17.125 0.343 -6.859 1 98.44 352 GLU B C 1
ATOM 5901 O O . GLU B 1 352 ? 18.016 -0.099 -6.129 1 98.44 352 GLU B O 1
ATOM 5906 N N . LYS B 1 353 ? 16.891 1.607 -7.047 1 97.81 353 LYS B N 1
ATOM 5907 C CA . LYS B 1 353 ? 17.797 2.613 -6.48 1 97.81 353 LYS B CA 1
ATOM 5908 C C . LYS B 1 353 ? 17.688 2.645 -4.961 1 97.81 353 LYS B C 1
ATOM 5910 O O . LYS B 1 353 ? 18.688 2.902 -4.273 1 97.81 353 LYS B O 1
ATOM 5915 N N . ALA B 1 354 ? 16.5 2.393 -4.461 1 97.25 354 ALA B N 1
ATOM 5916 C CA . ALA B 1 354 ? 16.297 2.359 -3.014 1 97.25 354 ALA B CA 1
ATOM 5917 C C . ALA B 1 354 ? 16.859 1.072 -2.412 1 97.25 354 ALA B C 1
ATOM 5919 O O . ALA B 1 354 ? 16.891 0.916 -1.189 1 97.25 354 ALA B O 1
ATOM 5920 N N . ASN B 1 355 ? 17.281 0.11 -3.244 1 97 355 ASN B N 1
ATOM 5921 C CA . ASN B 1 355 ? 17.766 -1.199 -2.83 1 97 355 ASN B CA 1
ATOM 5922 C C . ASN B 1 355 ? 16.797 -1.898 -1.894 1 97 355 ASN B C 1
ATOM 5924 O O . ASN B 1 355 ? 17.188 -2.406 -0.843 1 97 355 ASN B O 1
ATOM 5928 N N . TYR B 1 356 ? 15.539 -1.839 -2.312 1 97.12 356 TYR B N 1
ATOM 5929 C CA . TYR B 1 356 ? 14.508 -2.52 -1.531 1 97.12 356 TYR B CA 1
ATOM 5930 C C . TYR B 1 356 ? 14.82 -4.008 -1.407 1 97.12 356 TYR B C 1
ATOM 5932 O O . TYR B 1 356 ? 15.312 -4.625 -2.352 1 97.12 356 TYR B O 1
ATOM 5940 N N . SER B 1 357 ? 14.516 -4.613 -0.226 1 97.56 357 SER B N 1
ATOM 5941 C CA . SER B 1 357 ? 14.602 -6.047 0.03 1 97.56 357 SER B CA 1
ATOM 5942 C C . SER B 1 357 ? 13.445 -6.523 0.898 1 97.56 357 SER B C 1
ATOM 5944 O O . SER B 1 357 ? 13.039 -5.836 1.835 1 97.56 357 SER B O 1
ATOM 5946 N N . SER B 1 358 ? 12.953 -7.699 0.567 1 98.12 358 SER B N 1
ATOM 5947 C CA . SER B 1 358 ? 11.883 -8.281 1.36 1 98.12 358 SER B CA 1
ATOM 5948 C C . SER B 1 358 ? 12.414 -8.906 2.645 1 98.12 358 SER B C 1
ATOM 5950 O O . SER B 1 358 ? 11.648 -9.18 3.574 1 98.12 358 SER B O 1
ATOM 5952 N N . GLN B 1 359 ? 13.703 -9.133 2.781 1 97.44 359 GLN B N 1
ATOM 5953 C CA . GLN B 1 359 ? 14.305 -9.891 3.875 1 97.44 359 GLN B CA 1
ATOM 5954 C C . GLN B 1 359 ? 14 -9.242 5.223 1 97.44 359 GLN B C 1
ATOM 5956 O O . GLN B 1 359 ? 13.594 -9.922 6.168 1 97.44 359 GLN B O 1
ATOM 5961 N N . PRO B 1 360 ? 14.102 -7.895 5.371 1 95.75 360 PRO B N 1
ATOM 5962 C CA . PRO B 1 360 ? 13.828 -7.297 6.68 1 95.75 360 PRO B CA 1
ATOM 5963 C C . PRO B 1 360 ? 12.359 -7.406 7.078 1 95.75 360 PRO B C 1
ATOM 5965 O O . PRO B 1 360 ? 12.031 -7.395 8.273 1 95.75 360 PRO B O 1
ATOM 5968 N N . TYR B 1 361 ? 11.516 -7.59 6.172 1 96.12 361 TYR B N 1
ATOM 5969 C CA . TYR B 1 361 ? 10.086 -7.547 6.445 1 96.12 361 TYR B CA 1
ATOM 5970 C C . TYR B 1 361 ? 9.5 -8.953 6.535 1 96.12 361 TYR B C 1
ATOM 5972 O O . TYR B 1 361 ? 8.508 -9.172 7.223 1 96.12 361 TYR B O 1
ATOM 5980 N N . CYS B 1 362 ? 10.133 -9.859 5.84 1 97 362 CYS B N 1
ATOM 5981 C CA . CYS B 1 362 ? 9.523 -11.18 5.688 1 97 362 CYS B CA 1
ATOM 5982 C C . CYS B 1 362 ? 10.383 -12.258 6.336 1 97 362 CYS B C 1
ATOM 5984 O O . CYS B 1 362 ? 9.938 -13.391 6.504 1 97 362 CYS B O 1
ATOM 5986 N N . GLY B 1 363 ? 11.594 -11.938 6.664 1 95.31 363 GLY B N 1
ATOM 5987 C CA . GLY B 1 363 ? 12.555 -12.938 7.098 1 95.31 363 GLY B CA 1
ATOM 5988 C C . GLY B 1 363 ? 12.18 -13.594 8.414 1 95.31 363 GLY B C 1
ATOM 5989 O O . GLY B 1 363 ? 11.32 -13.094 9.141 1 95.31 363 GLY B O 1
ATOM 5990 N N . ILE B 1 364 ? 12.773 -14.742 8.695 1 90 364 ILE B N 1
ATOM 5991 C CA . ILE B 1 364 ? 12.5 -15.523 9.891 1 90 364 ILE B CA 1
ATOM 5992 C C . ILE B 1 364 ? 12.766 -14.68 11.141 1 90 364 ILE B C 1
ATOM 5994 O O . ILE B 1 364 ? 12.102 -14.836 12.164 1 90 364 ILE B O 1
ATOM 5998 N N . ASN B 1 365 ? 13.625 -13.766 11.031 1 79.25 365 ASN B N 1
ATOM 5999 C CA . ASN B 1 365 ? 13.977 -12.945 12.18 1 79.25 365 ASN B CA 1
ATOM 6000 C C . ASN B 1 365 ? 13.094 -11.711 12.289 1 79.25 365 ASN B C 1
ATOM 6002 O O . ASN B 1 365 ? 13.312 -10.852 13.141 1 79.25 365 ASN B O 1
ATOM 6006 N N . ARG B 1 366 ? 12.195 -11.594 11.336 1 70.38 366 ARG B N 1
ATOM 6007 C CA . ARG B 1 366 ? 11.336 -10.422 11.414 1 70.38 366 ARG B CA 1
ATOM 6008 C C . ARG B 1 366 ? 10.516 -10.422 12.695 1 70.38 366 ARG B C 1
ATOM 6010 O O . ARG B 1 366 ? 10.219 -9.359 13.25 1 70.38 366 ARG B O 1
ATOM 6017 N N . ARG B 1 367 ? 9.961 -11.656 12.898 1 51.41 367 ARG B N 1
ATOM 6018 C CA . ARG B 1 367 ? 9.031 -11.836 14.008 1 51.41 367 ARG B CA 1
ATOM 6019 C C . ARG B 1 367 ? 9.68 -11.453 15.336 1 51.41 367 ARG B C 1
ATOM 6021 O O . ARG B 1 367 ? 9.008 -10.961 16.234 1 51.41 367 ARG B O 1
ATOM 6028 N N . TYR B 1 368 ? 10.992 -11.664 15.25 1 44.78 368 TYR B N 1
ATOM 6029 C CA . TYR B 1 368 ? 11.617 -11.32 16.531 1 44.78 368 TYR B CA 1
ATOM 6030 C C . TYR B 1 368 ? 11.609 -9.812 16.75 1 44.78 368 TYR B C 1
ATOM 6032 O O . TYR B 1 368 ? 11.492 -9.344 17.875 1 44.78 368 TYR B O 1
ATOM 6040 N N . ARG B 1 369 ? 11.594 -9.094 15.672 1 43.25 369 ARG B N 1
ATOM 6041 C CA . ARG B 1 369 ? 11.648 -7.641 15.828 1 43.25 369 ARG B CA 1
ATOM 6042 C C . ARG B 1 369 ? 10.281 -7.078 16.203 1 43.25 369 ARG B C 1
ATOM 6044 O O . ARG B 1 369 ? 10.188 -6.137 17 1 43.25 369 ARG B O 1
ATOM 6051 N N . LEU B 1 370 ? 9.328 -7.594 15.586 1 45.72 370 LEU B N 1
ATOM 6052 C CA . LEU B 1 370 ? 8.008 -7.098 15.969 1 45.72 370 LEU B CA 1
ATOM 6053 C C . LEU B 1 370 ? 7.73 -7.379 17.438 1 45.72 370 LEU B C 1
ATOM 6055 O O . LEU B 1 370 ? 7.07 -6.582 18.109 1 45.72 370 LEU B O 1
ATOM 6059 N N . TYR B 1 371 ? 8.297 -8.492 17.891 1 37.84 371 TYR B N 1
ATOM 6060 C CA . TYR B 1 371 ? 8.18 -8.82 19.312 1 37.84 371 TYR B CA 1
ATOM 6061 C C . TYR B 1 371 ? 9.023 -7.871 20.156 1 37.84 371 TYR B C 1
ATOM 6063 O O . TYR B 1 371 ? 8.602 -7.445 21.234 1 37.84 371 TYR B O 1
ATOM 6071 N N . HIS B 1 372 ? 10.164 -7.562 19.719 1 38.94 372 HIS B N 1
ATOM 6072 C CA . HIS B 1 372 ? 11.055 -6.785 20.562 1 38.94 372 HIS B CA 1
ATOM 6073 C C . HIS B 1 372 ? 10.766 -5.293 20.453 1 38.94 372 HIS B C 1
ATOM 6075 O O . HIS B 1 372 ? 11.188 -4.508 21.312 1 38.94 372 HIS B O 1
ATOM 6081 N N . GLN B 1 373 ? 10.336 -4.84 19.406 1 39.22 373 GLN B N 1
ATOM 6082 C CA . GLN B 1 373 ? 9.922 -3.439 19.438 1 39.22 373 GLN B CA 1
ATOM 6083 C C . GLN B 1 373 ? 8.805 -3.215 20.453 1 39.22 373 GLN B C 1
ATOM 6085 O O . GLN B 1 373 ? 8.766 -2.182 21.125 1 39.22 373 GLN B O 1
ATOM 6090 N N . THR B 1 374 ? 7.996 -4.16 20.625 1 38.75 374 THR B N 1
ATOM 6091 C CA . THR B 1 374 ? 6.988 -4.043 21.672 1 38.75 374 THR B CA 1
ATOM 6092 C C . THR B 1 374 ? 7.625 -4.199 23.047 1 38.75 374 THR B C 1
ATOM 6094 O O . THR B 1 374 ? 7.215 -3.535 24 1 38.75 374 THR B O 1
ATOM 6097 N N . PHE B 1 375 ? 8.625 -5.074 23.219 1 37.78 375 PHE B N 1
ATOM 6098 C CA . PHE B 1 375 ? 9.203 -5.305 24.531 1 37.78 375 PHE B CA 1
ATOM 6099 C C . PHE B 1 375 ? 10.219 -4.219 24.875 1 37.78 375 PHE B C 1
ATOM 6101 O O . PHE B 1 375 ? 10.352 -3.824 26.031 1 37.78 375 PHE B O 1
ATOM 6108 N N . ASP B 1 376 ? 10.93 -3.803 23.969 1 39.41 376 ASP B N 1
ATOM 6109 C CA . ASP B 1 376 ? 11.898 -2.775 24.344 1 39.41 376 ASP B CA 1
ATOM 6110 C C . ASP B 1 376 ? 11.203 -1.48 24.75 1 39.41 376 ASP B C 1
ATOM 6112 O O . ASP B 1 376 ? 11.703 -0.736 25.594 1 39.41 376 ASP B O 1
ATOM 6116 N N . GLU B 1 377 ? 10.078 -1.275 24.234 1 38.22 377 GLU B N 1
ATOM 6117 C CA . GLU B 1 377 ? 9.352 -0.1 24.719 1 38.22 377 GLU B CA 1
ATOM 6118 C C . GLU B 1 377 ? 8.812 -0.317 26.125 1 38.22 377 GLU B C 1
ATOM 6120 O O . GLU B 1 377 ? 8.734 0.625 26.922 1 38.22 377 GLU B O 1
ATOM 6125 N N . ASP B 1 378 ? 8.555 -1.533 26.5 1 37.91 378 ASP B N 1
ATOM 6126 C CA . ASP B 1 378 ? 8.117 -1.779 27.875 1 37.91 378 ASP B CA 1
ATOM 6127 C C . ASP B 1 378 ? 9.297 -1.785 28.828 1 37.91 378 ASP B C 1
ATOM 6129 O O . ASP B 1 378 ? 9.156 -1.42 30 1 37.91 378 ASP B O 1
ATOM 6133 N N . GLU B 1 379 ? 10.43 -2.281 28.469 1 36.97 379 GLU B N 1
ATOM 6134 C CA . GLU B 1 379 ? 11.516 -2.357 29.438 1 36.97 379 GLU B CA 1
ATOM 6135 C C . GLU B 1 379 ? 12.156 -0.989 29.656 1 36.97 379 GLU B C 1
ATOM 6137 O O . GLU B 1 379 ? 12.875 -0.782 30.641 1 36.97 379 GLU B O 1
ATOM 6142 N N . GLU B 1 380 ? 12.031 -0.115 28.719 1 35.59 380 GLU B N 1
ATOM 6143 C CA . GLU B 1 380 ? 12.641 1.178 29.016 1 35.59 380 GLU B CA 1
ATOM 6144 C C . GLU B 1 380 ? 11.711 2.047 29.859 1 35.59 380 GLU B C 1
ATOM 6146 O O . GLU B 1 380 ? 12.086 3.146 30.266 1 35.59 380 GLU B O 1
ATOM 6151 N N . ASN B 1 381 ? 10.398 1.666 29.938 1 31.77 381 ASN B N 1
ATOM 6152 C CA . ASN B 1 381 ? 9.656 2.355 30.984 1 31.77 381 ASN B CA 1
ATOM 6153 C C . ASN B 1 381 ? 9.727 1.595 32.312 1 31.77 381 ASN B C 1
ATOM 6155 O O . ASN B 1 381 ? 9.555 0.374 32.344 1 31.77 381 ASN B O 1
#

Foldseek 3Di:
DDDDDPCPDDDDDPDDDDDDDDDDDPPDDDDDPDDDPVVPDDPDDPPPPPPPPVVPVVPVVVPPVPPPPPDPPDDPDDPDPPPPPCLVQQPQDPPWDDDDAADPVLDADPAEEEEEEAEDDDQLLVQVLQCQQAPDAASHAYEYEYADDDPVVVVHDDDPRYTYGYGHNFLPQLLSVLSSCPHPNSRVLSHHFKYKRAYSQKHFQQAPPPDLAQPLCVQQVQPDPFAFKEAADWFCQQVPLIFHARNIIIGTSVLCVLQNPPLSNDTDPDVVSVVVSRSVSQVSCVVVRHHYYHLQPVRVVDPCCSRPPGFGDCLAACRVVRHHDDSNSRSMHRQPRPHVNVNVVVSSVVCVVVSHHSHCRSYPCVVVVVVVVVVVVVVVD/DDPDDDDDDDDDDDDDDDDDDDDDDDDDDDDDPDDDDDPPDDPDDPPDDPPPPVVPVVPPVVPVVPPPPPDPPDDPDDPDPDPPPCLVQQPQDPPWDPDDAADPVLDADPAEEEEEEEEDDDQLLVQLLQCQQAPDAASHAYEYEYADDDPVVVVHDDDPRYTYGYGHNFLPQLLSVLSVCPHPNNRVLSHHFKYKRAYSQKHFQQAPPPDLAQPLCVQQVQPDPFAFKEAADWFCQQVPLIFHARNIIIGTSVLCVLQNPPLSNDTDPDVVSVVVSRSVSQVSCVVVRHHYYHLQPVRVVDPCCSRPPGFGDCLAACRVVRHHDDSNSRSMHRQPRPHVNVNVVVSSVVCVVVSHHSHCRSYPCVVVVVVVVVVVVVVVD

pLDDT: mean 75.46, std 31.85, range [15.76, 98.94]